Protein AF-0000000072985524 (afdb_homodimer)

pLDDT: mean 82.15, std 23.17, range [17.22, 98.69]

Radius of gyration: 26.71 Å; Cα contacts (8 Å, |Δi|>4): 717; chains: 2; bounding box: 46×74×70 Å

Nearest PDB structures (foldseek):
  3udc-assembly1_G  TM=2.024E-01  e=2.345E+00  Caldanaerobacter subterraneus subsp. tengcongensis MB4
  3udc-assembly1_G  TM=2.024E-01  e=2.466E+00  Caldanaerobacter subterraneus subsp. tengcongensis MB4

Foldseek 3Di:
DPPCPDDPPPPPPPDPPVVVVVVVVVVVLVVLVVVVVVVLCVVDPADADEFADEPQEAEDDAPHWYWAQWQPAGTFIWHHHPLAIDGSVCVVCVPDDCCVSDDPVVVVRNVLLRQLSSLLSNPDDPVVSLVSCCVVPVQLQNQQSRNVSRPHDAPDWHYYPPDDFIWHQHPSNRIHGPVRQVVLVVVQQPDQCVVVVDDQPKWKFFQNDTFGADPRRGGCDDPPTGRDPVGIDMDD/DPPCPDPPPPPPPPDPPPVVVVVVVVVVLVVLVVVVVVVLCVVDPADADEFADEPQEAEDDAPHWYWAQWQPAGTFIWHHHPLAIDGSVCVVCVPDDCCVSDDPVVVVRNVLLRQLVSLLSNPDDPVVSLVSCCVVPVQLQNQQSRNVSRPHDAPDWHYYPPDDFIWHQHPSNRIHGPVRQVVLVVVQQPDQCVVVVDDQPKWKFFQNDTFGADPRRGGCDDPPTGRDPVGIDMDD

Solvent-accessible surface area (backbone atoms only — not comparable to full-atom values): 26524 Å² total; per-residue (Å²): 136,85,80,79,78,79,75,83,71,77,80,76,78,78,70,80,74,65,62,62,62,51,55,53,50,46,54,51,42,50,49,47,49,50,48,45,51,52,49,48,54,70,66,40,90,61,76,69,40,74,57,67,31,59,91,28,33,42,77,75,60,74,74,38,40,28,34,32,70,40,86,86,69,56,64,34,51,34,34,27,45,92,42,36,48,40,54,43,63,52,73,75,37,72,89,51,74,65,66,76,78,38,57,71,68,53,43,49,44,42,49,50,49,39,49,53,52,19,46,75,41,37,78,60,56,69,70,54,33,52,47,48,45,48,67,76,44,58,55,29,52,60,50,32,50,45,41,40,75,30,40,36,58,62,73,33,65,31,34,47,71,92,54,90,65,53,34,35,32,37,79,64,21,47,72,38,48,54,68,53,46,50,49,37,37,48,48,56,40,67,40,51,39,46,84,70,74,42,50,67,79,20,39,35,35,40,59,88,35,79,40,44,39,47,99,79,22,28,49,72,71,62,87,89,53,54,51,50,68,94,40,50,47,76,45,113,134,84,77,78,77,77,76,81,70,77,80,78,79,76,72,80,72,67,63,61,61,53,58,52,51,48,52,50,42,50,49,46,49,49,50,47,51,51,49,47,55,69,67,38,90,60,75,69,39,74,57,68,31,60,91,27,33,44,77,76,61,73,75,38,39,29,34,33,71,40,85,83,68,56,64,33,51,33,33,28,45,91,42,37,48,39,53,41,63,51,72,74,35,73,89,51,75,64,65,76,80,36,56,73,68,53,41,49,43,42,49,50,49,39,49,51,52,21,46,75,40,38,79,60,55,69,69,56,33,52,49,50,44,48,67,74,43,58,56,30,54,59,50,32,50,46,43,38,74,30,40,35,57,62,71,32,67,32,35,45,72,93,51,91,65,53,34,33,33,37,81,63,21,46,73,36,48,55,67,54,46,51,49,40,37,48,49,56,38,68,40,50,40,46,84,71,72,43,50,68,79,20,40,35,34,40,59,88,36,81,40,47,38,46,98,78,23,27,49,72,72,63,89,89,53,54,51,50,66,92,41,50,46,77,42,112

Secondary structure (DSSP, 8-state):
---------------GGGTHHHHHHHHHHHHHHHHHHHHHHHH-SSPPEEP--BTTEE---TTEEEEEE-SSSSEEEEEEETTEEEEHHHHH-TTS-GGGGS-HHHHHHHHHHHHHHHHHTS---HHHHHHHHHHH---HHHHHHHHHHTTPPTTEEEEETT-SS-EEE-TTS-EEEHHHHHHHHHHHHHS-GGGGT--TT-EEEETTEEE---TTS---PPTT----GGGEEEE-/---------------GGGTHHHHHHHHHHHHHHHHHHHHHHHH-SSPPEEP--BTTEE---TTEEEEEE-SSSSEEEEEEETTEEEEHHHHH-TTS-GGGGS-HHHHHHHHHHHHHHHHHTS---HHHHHHHHHHH---HHHHHHHHHHTTPPTTEEEEETT-SS-EEE-TTS-EEEHHHHHHHHHHHHHS-GGGGT--TT-EEEETTEEE---TTS---PPTT----GGGEEEE-

Structure (mmCIF, N/CA/C/O backbone):
data_AF-0000000072985524-model_v1
#
loop_
_entity.id
_entity.type
_entity.pdbx_description
1 polymer 'Conserved protein'
#
loop_
_atom_site.group_PDB
_atom_site.id
_atom_site.type_symbol
_atom_site.label_atom_id
_atom_site.label_alt_id
_atom_site.label_comp_id
_atom_site.label_asym_id
_atom_site.label_entity_id
_atom_site.label_seq_id
_atom_site.pdbx_PDB_ins_code
_atom_site.Cartn_x
_atom_site.Cartn_y
_atom_site.Cartn_z
_atom_site.occupancy
_atom_site.B_iso_or_equiv
_atom_site.auth_seq_id
_atom_site.auth_comp_id
_atom_site.auth_asym_id
_atom_site.auth_atom_id
_atom_site.pdbx_PDB_model_num
ATOM 1 N N . MET A 1 1 ? -7.949 7.035 46.844 1 20.17 1 MET A N 1
ATOM 2 C CA . MET A 1 1 ? -9.008 6.094 46.5 1 20.17 1 MET A CA 1
ATOM 3 C C . MET A 1 1 ? -8.461 4.953 45.656 1 20.17 1 MET A C 1
ATOM 5 O O . MET A 1 1 ? -7.684 5.188 44.719 1 20.17 1 MET A O 1
ATOM 9 N N . ASN A 1 2 ? -8.438 3.609 46.062 1 17.22 2 ASN A N 1
ATOM 10 C CA . ASN A 1 2 ? -7.777 2.312 45.969 1 17.22 2 ASN A CA 1
ATOM 11 C C . ASN A 1 2 ? -8.203 1.558 44.719 1 17.22 2 ASN A C 1
ATOM 13 O O . ASN A 1 2 ? -9.352 1.114 44.625 1 17.22 2 ASN A O 1
ATOM 17 N N . TRP A 1 3 ? -8.07 2.111 43.594 1 20.62 3 TRP A N 1
ATOM 18 C CA . TRP A 1 3 ? -8.852 1.774 42.406 1 20.62 3 TRP A CA 1
ATOM 19 C C . TRP A 1 3 ? -8.531 0.365 41.938 1 20.62 3 TRP A C 1
ATOM 21 O O . TRP A 1 3 ? -7.367 0.041 41.656 1 20.62 3 TRP A O 1
ATOM 31 N N . GLY A 1 4 ? -9.141 -0.717 42.406 1 17.53 4 GLY A N 1
ATOM 32 C CA . GLY A 1 4 ? -9.055 -2.168 42.438 1 17.53 4 GLY A CA 1
ATOM 33 C C . GLY A 1 4 ? -9.133 -2.809 41.062 1 17.53 4 GLY A C 1
ATOM 34 O O . GLY A 1 4 ? -10.164 -2.729 40.406 1 17.53 4 GLY A O 1
ATOM 35 N N . ILE A 1 5 ? -8.148 -2.816 40.25 1 19.3 5 ILE A N 1
ATOM 36 C CA . ILE A 1 5 ? -7.871 -3.219 38.875 1 19.3 5 ILE A CA 1
ATOM 37 C C . ILE A 1 5 ? -7.969 -4.738 38.75 1 19.3 5 ILE A C 1
ATOM 39 O O . ILE A 1 5 ? -7.066 -5.461 39.188 1 19.3 5 ILE A O 1
ATOM 43 N N . GLY A 1 6 ? -9.055 -5.363 39.125 1 18.33 6 GLY A N 1
ATOM 44 C CA . GLY A 1 6 ? -9.141 -6.805 39.312 1 18.33 6 GLY A CA 1
ATOM 45 C C . GLY A 1 6 ? -8.898 -7.57 38.031 1 18.33 6 GLY A C 1
ATOM 46 O O . GLY A 1 6 ? -9.273 -7.117 36.938 1 18.33 6 GLY A O 1
ATOM 47 N N . SER A 1 7 ? -7.824 -8.484 37.938 1 18.28 7 SER A N 1
ATOM 48 C CA . SER A 1 7 ? -7.082 -9.492 37.188 1 18.28 7 SER A CA 1
ATOM 49 C C . SER A 1 7 ? -8.008 -10.594 36.688 1 18.28 7 SER A C 1
ATOM 51 O O . SER A 1 7 ? -8.539 -11.375 37.469 1 18.28 7 SER A O 1
ATOM 53 N N . TYR A 1 8 ? -9.016 -10.297 36 1 18.19 8 TYR A N 1
ATOM 54 C CA . TYR A 1 8 ? -9.828 -11.484 35.781 1 18.19 8 TYR A CA 1
ATOM 55 C C . TYR A 1 8 ? -9.055 -12.539 35 1 18.19 8 TYR A C 1
ATOM 57 O O . TYR A 1 8 ? -8.703 -12.328 33.844 1 18.19 8 TYR A O 1
ATOM 65 N N . TYR A 1 9 ? -8.016 -13.266 35.656 1 17.77 9 TYR A N 1
ATOM 66 C CA . TYR A 1 9 ? -7.188 -14.414 35.281 1 17.77 9 TYR A CA 1
ATOM 67 C C . TYR A 1 9 ? -8.047 -15.602 34.875 1 17.77 9 TYR A C 1
ATOM 69 O O . TYR A 1 9 ? -8.742 -16.188 35.719 1 17.77 9 TYR A O 1
ATOM 77 N N . LYS A 1 10 ? -8.844 -15.539 33.906 1 20.08 10 LYS A N 1
ATOM 78 C CA . LYS A 1 10 ? -9.477 -16.844 33.688 1 20.08 10 LYS A CA 1
ATOM 79 C C . LYS A 1 10 ? -8.43 -17.938 33.562 1 20.08 10 LYS A C 1
ATOM 81 O O . LYS A 1 10 ? -7.371 -17.734 32.969 1 20.08 10 LYS A O 1
ATOM 86 N N . ASN A 1 11 ? -8.297 -18.938 34.438 1 20.02 11 ASN A N 1
ATOM 87 C CA . ASN A 1 11 ? -7.582 -20.188 34.656 1 20.02 11 ASN A CA 1
ATOM 88 C C . ASN A 1 11 ? -7.652 -21.109 33.438 1 20.02 11 ASN A C 1
ATOM 90 O O . ASN A 1 11 ? -8.719 -21.625 33.094 1 20.02 11 ASN A O 1
ATOM 94 N N . PHE A 1 12 ? -7.098 -20.828 32.375 1 19.67 12 PHE A N 1
ATOM 95 C CA . PHE A 1 12 ? -7.008 -21.812 31.312 1 19.67 12 PHE A CA 1
ATOM 96 C C . PHE A 1 12 ? -6.27 -23.062 31.781 1 19.67 12 PHE A C 1
ATOM 98 O O . PHE A 1 12 ? -5.078 -23 32.094 1 19.67 12 PHE A O 1
ATOM 105 N N . ASN A 1 13 ? -6.922 -23.969 32.438 1 21.67 13 ASN A N 1
ATOM 106 C CA . ASN A 1 13 ? -6.457 -25.312 32.719 1 21.67 13 ASN A CA 1
ATOM 107 C C . ASN A 1 13 ? -6.094 -26.047 31.438 1 21.67 13 ASN A C 1
ATOM 109 O O . ASN A 1 13 ? -6.965 -26.359 30.625 1 21.67 13 ASN A O 1
ATOM 113 N N . LEU A 1 14 ? -4.996 -25.828 30.812 1 23.34 14 LEU A N 1
ATOM 114 C CA . LEU A 1 14 ? -4.27 -26.594 29.797 1 23.34 14 LEU A CA 1
ATOM 115 C C . LEU A 1 14 ? -4.039 -28.031 30.281 1 23.34 14 LEU A C 1
ATOM 117 O O . LEU A 1 14 ? -3.199 -28.266 31.156 1 23.34 14 LEU A O 1
ATOM 121 N N . SER A 1 15 ? -5.062 -28.844 30.234 1 25.14 15 SER A N 1
ATOM 122 C CA . SER A 1 15 ? -4.801 -30.25 30.516 1 25.14 15 SER A CA 1
ATOM 123 C C . SER A 1 15 ? -3.799 -30.844 29.531 1 25.14 15 SER A C 1
ATOM 125 O O . SER A 1 15 ? -3.676 -30.359 28.406 1 25.14 15 SER A O 1
ATOM 127 N N . ASN A 1 16 ? -2.688 -31.781 29.859 1 26.86 16 ASN A N 1
ATOM 128 C CA . ASN A 1 16 ? -1.521 -32.531 29.422 1 26.86 16 ASN A CA 1
ATOM 129 C C . ASN A 1 16 ? -1.803 -33.281 28.125 1 26.86 16 ASN A C 1
ATOM 131 O O . ASN A 1 16 ? -0.875 -33.688 27.406 1 26.86 16 ASN A O 1
ATOM 135 N N . SER A 1 17 ? -3.02 -33.781 27.875 1 29.64 17 SER A N 1
ATOM 136 C CA . SER A 1 17 ? -3.262 -34.844 26.875 1 29.64 17 SER A CA 1
ATOM 137 C C . SER A 1 17 ? -3.139 -34.281 25.469 1 29.64 17 SER A C 1
ATOM 139 O O . SER A 1 17 ? -2.828 -35.031 24.531 1 29.64 17 SER A O 1
ATOM 141 N N . ASN A 1 18 ? -3.459 -33 25.234 1 29.48 18 ASN A N 1
ATOM 142 C CA . ASN A 1 18 ? -3.645 -32.562 23.859 1 29.48 18 ASN A CA 1
ATOM 143 C C . ASN A 1 18 ? -2.332 -32.094 23.234 1 29.48 18 ASN A C 1
ATOM 145 O O . ASN A 1 18 ? -2.311 -31.641 22.094 1 29.48 18 ASN A O 1
ATOM 149 N N . ILE A 1 19 ? -1.204 -31.875 23.859 1 32.53 19 ILE A N 1
ATOM 150 C CA . ILE A 1 19 ? 0.123 -31.531 23.359 1 32.53 19 ILE A CA 1
ATOM 151 C C . ILE A 1 19 ? 0.683 -32.688 22.547 1 32.53 19 ILE A C 1
ATOM 153 O O . ILE A 1 19 ? 1.388 -32.5 21.547 1 32.53 19 ILE A O 1
ATOM 157 N N . ILE A 1 20 ? 0.465 -33.938 22.922 1 31.8 20 ILE A N 1
ATOM 158 C CA . ILE A 1 20 ? 0.999 -35.125 22.234 1 31.8 20 ILE A CA 1
ATOM 159 C C . ILE A 1 20 ? 0.459 -35.188 20.812 1 31.8 20 ILE A C 1
ATOM 161 O O . ILE A 1 20 ? 1.199 -35.469 19.875 1 31.8 20 ILE A O 1
ATOM 165 N N . ASN A 1 21 ? -0.789 -34.844 20.578 1 32.25 21 ASN A N 1
ATOM 166 C CA . ASN A 1 21 ? -1.373 -35 19.25 1 32.25 21 ASN A CA 1
ATOM 167 C C . ASN A 1 21 ? -0.904 -33.906 18.312 1 32.25 21 ASN A C 1
ATOM 169 O O . ASN A 1 21 ? -0.981 -34.031 17.094 1 32.25 21 ASN A O 1
ATOM 173 N N . LYS A 1 22 ? -0.403 -32.812 18.75 1 38.03 22 LYS A N 1
ATOM 174 C CA . LYS A 1 22 ? 0.057 -31.75 17.875 1 38.03 22 LYS A CA 1
ATOM 175 C C . LYS A 1 22 ? 1.458 -32.031 17.344 1 38.03 22 LYS A C 1
ATOM 177 O O . LYS A 1 22 ? 1.767 -31.719 16.188 1 38.03 22 LYS A O 1
ATOM 182 N N . HIS A 1 23 ? 2.365 -32.5 18.062 1 37.12 23 HIS A N 1
ATOM 183 C CA . HIS A 1 23 ? 3.691 -32.906 17.609 1 37.12 23 HIS A CA 1
ATOM 184 C C . HIS A 1 23 ? 3.604 -34.031 16.578 1 37.12 23 HIS A C 1
ATOM 186 O O . HIS A 1 23 ? 4.426 -34.094 15.656 1 37.12 23 HIS A O 1
ATOM 192 N N . THR A 1 24 ? 2.77 -34.969 16.797 1 39.69 24 THR A N 1
ATOM 193 C CA . THR A 1 24 ? 2.596 -36.031 15.828 1 39.69 24 THR A CA 1
ATOM 194 C C . THR A 1 24 ? 2.041 -35.5 14.516 1 39.69 24 THR A C 1
ATOM 196 O O . THR A 1 24 ? 2.406 -35.969 13.438 1 39.69 24 THR A O 1
ATOM 199 N N . SER A 1 25 ? 1.232 -34.5 14.609 1 44.91 25 SER A N 1
ATOM 200 C CA . SER A 1 25 ? 0.653 -33.906 13.406 1 44.91 25 SER A CA 1
ATOM 201 C C . SER A 1 25 ? 1.682 -33.094 12.641 1 44.91 25 SER A C 1
ATOM 203 O O . SER A 1 25 ? 1.721 -33.125 11.406 1 44.91 25 SER A O 1
ATOM 205 N N . LYS A 1 26 ? 2.576 -32.625 13.344 1 47.25 26 LYS A N 1
ATOM 206 C CA . LYS A 1 26 ? 3.658 -31.891 12.703 1 47.25 26 LYS A CA 1
ATOM 207 C C . LYS A 1 26 ? 4.648 -32.844 12.039 1 47.25 26 LYS A C 1
ATOM 209 O O . LYS A 1 26 ? 5.121 -32.594 10.922 1 47.25 26 LYS A O 1
ATOM 214 N N . THR A 1 27 ? 5.086 -33.75 12.766 1 45.75 27 THR A N 1
ATOM 215 C CA . THR A 1 27 ? 5.969 -34.781 12.18 1 45.75 27 THR A CA 1
ATOM 216 C C . THR A 1 27 ? 5.316 -35.406 10.961 1 45.75 27 THR A C 1
ATOM 218 O O . THR A 1 27 ? 5.984 -35.688 9.961 1 45.75 27 THR A O 1
ATOM 221 N N . ASN A 1 28 ? 4.098 -35.719 11.141 1 45.22 28 ASN A N 1
ATOM 222 C CA . ASN A 1 28 ? 3.41 -36.344 10 1 45.22 28 ASN A CA 1
ATOM 223 C C . ASN A 1 28 ? 3.27 -35.344 8.852 1 45.22 28 ASN A C 1
ATOM 225 O O . ASN A 1 28 ? 3.361 -35.719 7.684 1 45.22 28 ASN A O 1
ATOM 229 N N . ARG A 1 29 ? 3.199 -34.219 9.203 1 49.5 29 ARG A N 1
ATOM 230 C CA . ARG A 1 29 ? 3.084 -33.188 8.164 1 49.5 29 ARG A CA 1
ATOM 231 C C . ARG A 1 29 ? 4.43 -32.938 7.48 1 49.5 29 ARG A C 1
ATOM 233 O O . ARG A 1 29 ? 4.492 -32.812 6.262 1 49.5 29 ARG A O 1
ATOM 240 N N . LYS A 1 30 ? 5.523 -33 8.242 1 49.91 30 LYS A N 1
ATOM 241 C CA . LYS A 1 30 ? 6.852 -32.906 7.641 1 49.91 30 LYS A CA 1
ATOM 242 C C . LYS A 1 30 ? 7.102 -34.094 6.707 1 49.91 30 LYS A C 1
ATOM 244 O O . LYS A 1 30 ? 7.664 -33.906 5.621 1 49.91 30 LYS A O 1
ATOM 249 N N . LEU A 1 31 ? 6.711 -35.062 7.168 1 45.97 31 LEU A N 1
ATOM 250 C CA . LEU A 1 31 ? 6.816 -36.25 6.328 1 45.97 31 LEU A CA 1
ATOM 251 C C . LEU A 1 31 ? 5.922 -36.125 5.102 1 45.97 31 LEU A C 1
ATOM 253 O O . LEU A 1 31 ? 6.312 -36.531 4 1 45.97 31 LEU A O 1
ATOM 257 N N . LEU A 1 32 ? 4.832 -35.594 5.305 1 48.22 32 LEU A N 1
ATOM 258 C CA . LEU A 1 32 ? 3.932 -35.375 4.176 1 48.22 32 LEU A CA 1
ATOM 259 C C . LEU A 1 32 ? 4.516 -34.344 3.203 1 48.22 32 LEU A C 1
ATOM 261 O O . LEU A 1 32 ? 4.449 -34.562 1.986 1 48.22 32 LEU A O 1
ATOM 265 N N . ASN A 1 33 ? 5.148 -33.438 3.816 1 54.78 33 ASN A N 1
ATOM 266 C CA . ASN A 1 33 ? 5.746 -32.406 2.959 1 54.78 33 ASN A CA 1
ATOM 267 C C . ASN A 1 33 ? 6.934 -32.969 2.176 1 54.78 33 ASN A C 1
ATOM 269 O O . ASN A 1 33 ? 7.098 -32.656 0.993 1 54.78 33 ASN A O 1
ATOM 273 N N . LEU A 1 34 ? 7.719 -33.75 2.93 1 51.94 34 LEU A N 1
ATOM 274 C CA . LEU A 1 34 ? 8.812 -34.406 2.252 1 51.94 34 LEU A CA 1
ATOM 275 C C . LEU A 1 34 ? 8.281 -35.375 1.189 1 51.94 34 LEU A C 1
ATOM 277 O O . LEU A 1 34 ? 8.844 -35.469 0.096 1 51.94 34 LEU A O 1
ATOM 281 N N . ASN A 1 35 ? 7.297 -36 1.592 1 53.5 35 ASN A N 1
ATOM 282 C CA . ASN A 1 35 ? 6.719 -36.938 0.639 1 53.5 35 ASN A CA 1
ATOM 283 C C . ASN A 1 35 ? 6.109 -36.219 -0.562 1 53.5 35 ASN A C 1
ATOM 285 O O . ASN A 1 35 ? 6.219 -36.688 -1.694 1 53.5 35 ASN A O 1
ATOM 289 N N . ILE A 1 36 ? 5.66 -35.094 -0.303 1 58.5 36 ILE A N 1
ATOM 290 C CA . ILE A 1 36 ? 5.086 -34.312 -1.393 1 58.5 36 ILE A CA 1
ATOM 291 C C . ILE A 1 36 ? 6.199 -33.781 -2.307 1 58.5 36 ILE A C 1
ATOM 293 O O . ILE A 1 36 ? 6.086 -33.875 -3.533 1 58.5 36 ILE A O 1
ATOM 297 N N . SER A 1 37 ? 7.25 -33.375 -1.642 1 59.59 37 SER A N 1
ATOM 298 C CA . SER A 1 37 ? 8.359 -32.875 -2.449 1 59.59 37 SER A CA 1
ATOM 299 C C . SER A 1 37 ? 8.953 -34 -3.312 1 59.59 37 SER A C 1
ATOM 301 O O . SER A 1 37 ? 9.25 -33.781 -4.488 1 59.59 37 SER A O 1
ATOM 303 N N . LYS A 1 38 ? 9.047 -35.094 -2.643 1 59.25 38 LYS A N 1
ATOM 304 C CA . LYS A 1 38 ? 9.555 -36.25 -3.389 1 59.25 38 LYS A CA 1
ATOM 305 C C . LYS A 1 38 ? 8.602 -36.656 -4.512 1 59.25 38 LYS A C 1
ATOM 307 O O . LYS A 1 38 ? 9.039 -36.969 -5.613 1 59.25 38 LYS A O 1
ATOM 312 N N . SER A 1 39 ? 7.426 -36.531 -4.223 1 59.16 39 SER A N 1
ATOM 313 C CA . SER A 1 39 ? 6.426 -36.875 -5.227 1 59.16 39 SER A CA 1
ATOM 314 C C . SER A 1 39 ? 6.434 -35.875 -6.383 1 59.16 39 SER A C 1
ATOM 316 O O . SER A 1 39 ? 6.301 -36.281 -7.543 1 59.16 39 SER A O 1
ATOM 318 N N . VAL A 1 40 ? 6.676 -34.688 -6.008 1 63.53 40 VAL A N 1
ATOM 319 C CA . VAL A 1 40 ? 6.734 -33.656 -7.047 1 63.53 40 VAL A CA 1
ATOM 320 C C . VAL A 1 40 ? 7.934 -33.906 -7.957 1 63.53 40 VAL A C 1
ATOM 322 O O . VAL A 1 40 ? 7.824 -33.844 -9.18 1 63.53 40 VAL A O 1
ATOM 325 N N . GLN A 1 41 ? 8.992 -34.281 -7.297 1 61.97 41 GLN A N 1
ATOM 326 C CA . GLN A 1 41 ? 10.203 -34.5 -8.078 1 61.97 41 GLN A CA 1
ATOM 327 C C . GLN A 1 41 ? 10.023 -35.656 -9.047 1 61.97 41 GLN A C 1
ATOM 329 O O . GLN A 1 41 ? 10.5 -35.594 -10.188 1 61.97 41 GLN A O 1
ATOM 334 N N . LYS A 1 42 ? 9.328 -36.531 -8.602 1 59.81 42 LYS A N 1
ATOM 335 C CA . LYS A 1 42 ? 9.109 -37.719 -9.438 1 59.81 42 LYS A CA 1
ATOM 336 C C . LYS A 1 42 ? 8.188 -37.406 -10.609 1 59.81 42 LYS A C 1
ATOM 338 O O . LYS A 1 42 ? 8.312 -38 -11.68 1 59.81 42 LYS A O 1
ATOM 343 N N . PHE A 1 43 ? 7.445 -36.438 -10.312 1 62.22 43 PHE A N 1
ATOM 344 C CA . PHE A 1 43 ? 6.43 -36.094 -11.297 1 62.22 43 PHE A CA 1
ATOM 345 C C . PHE A 1 43 ? 7.004 -35.188 -12.383 1 62.22 43 PHE A C 1
ATOM 347 O O . PHE A 1 43 ? 6.504 -35.156 -13.508 1 62.22 43 PHE A O 1
ATOM 354 N N . LEU A 1 44 ? 8.094 -34.625 -11.977 1 65.25 44 LEU A N 1
ATOM 355 C CA . LEU A 1 44 ? 8.578 -33.594 -12.898 1 65.25 44 LEU A CA 1
ATOM 356 C C . LEU A 1 44 ? 9.68 -34.156 -13.797 1 65.25 44 LEU A C 1
ATOM 358 O O . LEU A 1 44 ? 10.562 -34.875 -13.328 1 65.25 44 LEU A O 1
ATOM 362 N N . SER A 1 45 ? 9.438 -33.969 -15.016 1 62.81 45 SER A N 1
ATOM 363 C CA . SER A 1 45 ? 10.477 -34.312 -15.992 1 62.81 45 SER A CA 1
ATOM 364 C C . SER A 1 45 ? 11.641 -33.312 -15.906 1 62.81 45 SER A C 1
ATOM 366 O O . SER A 1 45 ? 12.766 -33.656 -16.266 1 62.81 45 SER A O 1
ATOM 368 N N . THR A 1 46 ? 11.367 -32.156 -15.438 1 68.38 46 THR A N 1
ATOM 369 C CA . THR A 1 46 ? 12.391 -31.125 -15.344 1 68.38 46 THR A CA 1
ATOM 370 C C . THR A 1 46 ? 12.781 -30.891 -13.891 1 68.38 46 THR A C 1
ATOM 372 O O . THR A 1 46 ? 11.914 -30.781 -13.023 1 68.38 46 THR A O 1
ATOM 375 N N . PRO A 1 47 ? 14.102 -30.922 -13.742 1 78.81 47 PRO A N 1
ATOM 376 C CA . PRO A 1 47 ? 14.578 -30.703 -12.375 1 78.81 47 PRO A CA 1
ATOM 377 C C . PRO A 1 47 ? 14.172 -29.328 -11.82 1 78.81 47 PRO A C 1
ATOM 379 O O . PRO A 1 47 ? 14.062 -28.359 -12.57 1 78.81 47 PRO A O 1
ATOM 382 N N . LEU A 1 48 ? 13.867 -29.312 -10.57 1 88.94 48 LEU A N 1
ATOM 383 C CA . LEU A 1 48 ? 13.57 -28.062 -9.859 1 88.94 48 LEU A CA 1
ATOM 384 C C . LEU A 1 48 ? 14.836 -27.234 -9.656 1 88.94 48 LEU A C 1
ATOM 386 O O . LEU A 1 48 ? 15.875 -27.781 -9.273 1 88.94 48 LEU A O 1
ATOM 390 N N . GLN A 1 49 ? 14.773 -26.016 -10.109 1 91.88 49 GLN A N 1
ATOM 391 C CA . GLN A 1 49 ? 15.844 -25.062 -9.812 1 91.88 49 GLN A CA 1
ATOM 392 C C . GLN A 1 49 ? 15.492 -24.203 -8.602 1 91.88 49 GLN A C 1
ATOM 394 O O . GLN A 1 49 ? 14.383 -23.688 -8.508 1 91.88 49 GLN A O 1
ATOM 399 N N . GLU A 1 50 ? 16.422 -24.125 -7.684 1 94.75 50 GLU A N 1
ATOM 400 C CA . GLU A 1 50 ? 16.156 -23.203 -6.578 1 94.75 50 GLU A CA 1
ATOM 401 C C . GLU A 1 50 ? 16.25 -21.75 -7.035 1 94.75 50 GLU A C 1
ATOM 403 O O . GLU A 1 50 ? 17.219 -21.359 -7.672 1 94.75 50 GLU A O 1
ATOM 408 N N . LEU A 1 51 ? 15.25 -21.047 -6.758 1 97.38 51 LEU A N 1
ATOM 409 C CA . LEU A 1 51 ? 15.195 -19.656 -7.18 1 97.38 51 LEU A CA 1
ATOM 410 C C . LEU A 1 51 ? 15.945 -18.766 -6.191 1 97.38 51 LEU A C 1
ATOM 412 O O . LEU A 1 51 ? 15.664 -18.797 -4.988 1 97.38 51 LEU A O 1
ATOM 416 N N . SER A 1 52 ? 16.859 -18.078 -6.656 1 97.25 52 SER A N 1
ATOM 417 C CA . SER A 1 52 ? 17.609 -17.078 -5.898 1 97.25 52 SER A CA 1
ATOM 418 C C . SER A 1 52 ? 18.078 -15.938 -6.797 1 97.25 52 SER A C 1
ATOM 420 O O . SER A 1 52 ? 18.375 -16.141 -7.973 1 97.25 52 SER A O 1
ATOM 422 N N . PHE A 1 53 ? 18.062 -14.805 -6.195 1 97.94 53 PHE A N 1
ATOM 423 C CA . PHE A 1 53 ? 18.453 -13.633 -6.965 1 97.94 53 PHE A CA 1
ATOM 424 C C . PHE A 1 53 ? 19.812 -13.109 -6.508 1 97.94 53 PHE A C 1
ATOM 426 O O . PHE A 1 53 ? 20.141 -13.18 -5.32 1 97.94 53 PHE A O 1
ATOM 433 N N . LYS A 1 54 ? 20.578 -12.664 -7.465 1 97.19 54 LYS A N 1
ATOM 434 C CA . LYS A 1 54 ? 21.891 -12.07 -7.195 1 97.19 54 LYS A CA 1
ATOM 435 C C . LYS A 1 54 ? 21.984 -10.664 -7.777 1 97.19 54 LYS A C 1
ATOM 437 O O . LYS A 1 54 ? 21.422 -10.383 -8.844 1 97.19 54 LYS A O 1
ATOM 442 N N . GLY A 1 55 ? 22.734 -9.805 -7.07 1 97.38 55 GLY A N 1
ATOM 443 C CA . GLY A 1 55 ? 22.984 -8.461 -7.551 1 97.38 55 GLY A CA 1
ATOM 444 C C . GLY A 1 55 ? 21.719 -7.625 -7.664 1 97.38 55 GLY A C 1
ATOM 445 O O . GLY A 1 55 ? 21.625 -6.746 -8.523 1 97.38 55 GLY A O 1
ATOM 446 N N . ASN A 1 56 ? 20.719 -7.938 -6.906 1 98.5 56 ASN A N 1
ATOM 447 C CA . ASN A 1 56 ? 19.438 -7.242 -6.914 1 98.5 56 ASN A CA 1
ATOM 448 C C . ASN A 1 56 ? 18.797 -7.281 -8.289 1 98.5 56 ASN A C 1
ATOM 450 O O . ASN A 1 56 ? 18.266 -6.27 -8.766 1 98.5 56 ASN A O 1
ATOM 454 N N . ILE A 1 57 ? 18.938 -8.438 -8.867 1 98.62 57 ILE A N 1
ATOM 455 C CA . ILE A 1 57 ? 18.312 -8.664 -10.156 1 98.62 57 ILE A CA 1
ATOM 456 C C . ILE A 1 57 ? 17.344 -9.852 -10.062 1 98.62 57 ILE A C 1
ATOM 458 O O . ILE A 1 57 ? 17.766 -10.961 -9.703 1 98.62 57 ILE A O 1
ATOM 462 N N . ILE A 1 58 ? 16.156 -9.617 -10.328 1 98.69 58 ILE A N 1
ATOM 463 C CA . ILE A 1 58 ? 15.148 -10.672 -10.398 1 98.69 58 ILE A CA 1
ATOM 464 C C . ILE A 1 58 ? 15.133 -11.273 -11.805 1 98.69 58 ILE A C 1
ATOM 466 O O . ILE A 1 58 ? 14.844 -10.578 -12.773 1 98.69 58 ILE A O 1
ATOM 470 N N . ASP A 1 59 ? 15.461 -12.492 -11.812 1 98 59 ASP A N 1
ATOM 471 C CA . ASP A 1 59 ? 15.469 -13.242 -13.062 1 98 59 ASP A CA 1
ATOM 472 C C . ASP A 1 59 ? 14.633 -14.516 -12.945 1 98 59 ASP A C 1
ATOM 474 O O . ASP A 1 59 ? 15.109 -15.531 -12.445 1 98 59 ASP A O 1
ATOM 478 N N . ILE A 1 60 ? 13.43 -14.438 -13.336 1 97.69 60 ILE A N 1
ATOM 479 C CA . ILE A 1 60 ? 12.516 -15.578 -13.375 1 97.69 60 ILE A CA 1
ATOM 480 C C . ILE A 1 60 ? 12.211 -15.945 -14.82 1 97.69 60 ILE A C 1
ATOM 482 O O . ILE A 1 60 ? 11.672 -15.133 -15.578 1 97.69 60 ILE A O 1
ATOM 486 N N . LYS A 1 61 ? 12.461 -17.094 -15.141 1 94.5 61 LYS A N 1
ATOM 487 C CA . LYS A 1 61 ? 12.336 -17.5 -16.531 1 94.5 61 LYS A CA 1
ATOM 488 C C . LYS A 1 61 ? 11.031 -18.281 -16.766 1 94.5 61 LYS A C 1
ATOM 490 O O . LYS A 1 61 ? 10.625 -19.078 -15.922 1 94.5 61 LYS A O 1
ATOM 495 N N . ASN A 1 62 ? 10.477 -18 -17.906 1 92.12 62 ASN A N 1
ATOM 496 C CA . ASN A 1 62 ? 9.312 -18.766 -18.344 1 92.12 62 ASN A CA 1
ATOM 497 C 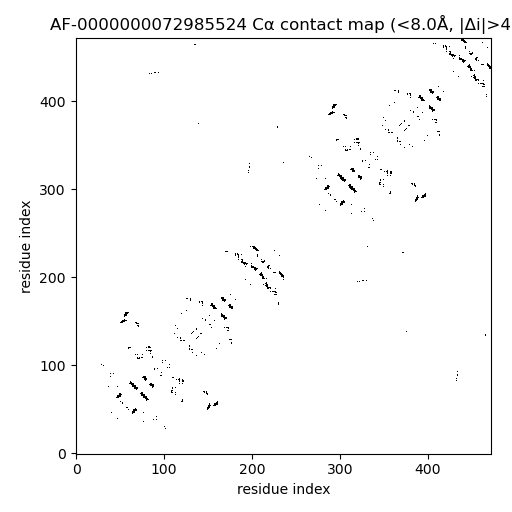C . ASN A 1 62 ? 9.703 -20.188 -18.734 1 92.12 62 ASN A C 1
ATOM 499 O O . ASN A 1 62 ? 10.734 -20.406 -19.359 1 92.12 62 ASN A O 1
ATOM 503 N N . GLY A 1 63 ? 8.844 -21.172 -18.359 1 90.12 63 GLY A N 1
ATOM 504 C CA . GLY A 1 63 ? 9.07 -22.547 -18.75 1 90.12 63 GLY A CA 1
ATOM 505 C C . GLY A 1 63 ? 9.875 -23.328 -17.719 1 90.12 63 GLY A C 1
ATOM 506 O O . GLY A 1 63 ? 10.336 -24.438 -18 1 90.12 63 GLY A O 1
ATOM 507 N N . TYR A 1 64 ? 10.086 -22.781 -16.625 1 92.5 64 TYR A N 1
ATOM 508 C CA . TYR A 1 64 ? 10.914 -23.422 -15.602 1 92.5 64 TYR A CA 1
ATOM 509 C C . TYR A 1 64 ? 10.086 -23.766 -14.367 1 92.5 64 TYR A C 1
ATOM 511 O O . TYR A 1 64 ? 9.062 -23.141 -14.102 1 92.5 64 TYR A O 1
ATOM 519 N N . ASN A 1 65 ? 10.523 -24.781 -13.719 1 92.62 65 ASN A N 1
ATOM 520 C CA . ASN A 1 65 ? 10.039 -25.156 -12.391 1 92.62 65 ASN A CA 1
ATOM 521 C C . ASN A 1 65 ? 11.039 -24.766 -11.305 1 92.62 65 ASN A C 1
ATOM 523 O O . ASN A 1 65 ? 12.234 -25.031 -11.43 1 92.62 65 ASN A O 1
ATOM 527 N N . TYR A 1 66 ? 10.477 -24.109 -10.336 1 94.81 66 TYR A N 1
ATOM 528 C CA . TYR A 1 66 ? 11.359 -23.578 -9.297 1 94.81 66 TYR A CA 1
ATOM 529 C C . TYR A 1 66 ? 10.992 -24.141 -7.934 1 94.81 66 TYR A C 1
ATOM 531 O O . TYR A 1 66 ? 9.82 -24.422 -7.656 1 94.81 66 TYR A O 1
ATOM 539 N N . LYS A 1 67 ? 12.031 -24.359 -7.184 1 94.62 67 LYS A N 1
ATOM 540 C CA . LYS A 1 67 ? 11.906 -24.422 -5.73 1 94.62 67 LYS A CA 1
ATOM 541 C C . LYS A 1 67 ? 12.148 -23.047 -5.105 1 94.62 67 LYS A C 1
ATOM 543 O O . LYS A 1 67 ? 13.242 -22.484 -5.223 1 94.62 67 LYS A O 1
ATOM 548 N N . VAL A 1 68 ? 11.141 -22.5 -4.418 1 96.5 68 VAL A N 1
ATOM 549 C CA . VAL A 1 68 ? 11.219 -21.141 -3.912 1 96.5 68 VAL A CA 1
ATOM 550 C C . VAL A 1 68 ? 11.117 -21.141 -2.389 1 96.5 68 VAL A C 1
ATOM 552 O O . VAL A 1 68 ? 10.172 -21.688 -1.821 1 96.5 68 VAL A O 1
ATOM 555 N N . LYS A 1 69 ? 12.094 -20.562 -1.827 1 95.44 69 LYS A N 1
ATOM 556 C CA . LYS A 1 69 ? 12.086 -20.5 -0.369 1 95.44 69 LYS A CA 1
ATOM 557 C C . LYS A 1 69 ? 10.906 -19.656 0.129 1 95.44 69 LYS A C 1
ATOM 559 O O . LYS A 1 69 ? 10.68 -18.547 -0.349 1 95.44 69 LYS A O 1
ATOM 564 N N . THR A 1 70 ? 10.117 -20.219 1.078 1 95.12 70 THR A N 1
ATOM 565 C CA . THR A 1 70 ? 9 -19.484 1.687 1 95.12 70 THR A CA 1
ATOM 566 C C . THR A 1 70 ? 9.461 -18.75 2.941 1 95.12 70 THR A C 1
ATOM 568 O O . THR A 1 70 ? 10.648 -18.734 3.258 1 95.12 70 THR A O 1
ATOM 571 N N . LEU A 1 71 ? 8.562 -18.047 3.57 1 92.75 71 LEU A N 1
ATOM 572 C CA . LEU A 1 71 ? 8.945 -17.297 4.758 1 92.75 71 LEU A CA 1
ATOM 573 C C . LEU A 1 71 ? 9.102 -18.219 5.965 1 92.75 71 LEU A C 1
ATOM 575 O O . LEU A 1 71 ? 10.039 -18.062 6.746 1 92.75 71 LEU A O 1
ATOM 579 N N . MET A 1 72 ? 8.211 -19.172 6.133 1 84.81 72 MET A N 1
ATOM 580 C CA . MET A 1 72 ? 8.156 -19.891 7.406 1 84.81 72 MET A CA 1
ATOM 581 C C . MET A 1 72 ? 8.219 -21.391 7.188 1 84.81 72 MET A C 1
ATOM 583 O O . MET A 1 72 ? 8.523 -22.141 8.117 1 84.81 72 MET A O 1
ATOM 587 N N . HIS A 1 73 ? 7.957 -21.875 5.957 1 81.56 73 HIS A N 1
ATOM 588 C CA . HIS A 1 73 ? 7.648 -23.297 5.852 1 81.56 73 HIS A CA 1
ATOM 589 C C . HIS A 1 73 ? 8.492 -23.953 4.77 1 81.56 73 HIS A C 1
ATOM 591 O O . HIS A 1 73 ? 8 -24.812 4.031 1 81.56 73 HIS A O 1
ATOM 597 N N . GLY A 1 74 ? 9.734 -23.5 4.699 1 88.06 74 GLY A N 1
ATOM 598 C CA . GLY A 1 74 ? 10.633 -24.188 3.775 1 88.06 74 GLY A CA 1
ATOM 599 C C . GLY A 1 74 ? 10.531 -23.672 2.354 1 88.06 74 GLY A C 1
ATOM 600 O O . GLY A 1 74 ? 10.773 -22.484 2.098 1 88.06 74 GLY A O 1
ATOM 601 N N . TYR A 1 75 ? 10.008 -24.688 1.475 1 92.06 75 TYR A N 1
ATOM 602 C CA . TYR A 1 75 ? 10.031 -24.312 0.065 1 92.06 75 TYR A CA 1
ATOM 603 C C . TYR A 1 75 ? 8.672 -24.531 -0.581 1 92.06 75 TYR A C 1
ATOM 605 O O . TYR A 1 75 ? 7.934 -25.438 -0.191 1 92.06 75 TYR A O 1
ATOM 613 N N . ALA A 1 76 ? 8.359 -23.703 -1.502 1 92.19 76 ALA A N 1
ATOM 614 C CA . ALA A 1 76 ? 7.254 -23.906 -2.434 1 92.19 76 ALA A CA 1
ATOM 615 C C . ALA A 1 76 ? 7.766 -24.359 -3.801 1 92.19 76 ALA A C 1
ATOM 617 O O . ALA A 1 76 ? 8.758 -23.828 -4.301 1 92.19 76 ALA A O 1
ATOM 618 N N . GLU A 1 77 ? 7.145 -25.344 -4.289 1 92.44 77 GLU A N 1
ATOM 619 C CA . GLU A 1 77 ? 7.445 -25.766 -5.656 1 92.44 77 GLU A CA 1
ATOM 620 C C . GLU A 1 77 ? 6.488 -25.125 -6.652 1 92.44 77 GLU A C 1
ATOM 622 O O . GLU A 1 77 ? 5.277 -25.359 -6.605 1 92.44 77 GLU A O 1
ATOM 627 N N . ILE A 1 78 ? 7.07 -24.359 -7.59 1 93.56 78 ILE A N 1
ATOM 628 C CA . ILE A 1 78 ? 6.273 -23.469 -8.422 1 93.56 78 ILE A CA 1
ATOM 629 C C . ILE A 1 78 ? 6.664 -23.656 -9.891 1 93.56 78 ILE A C 1
ATOM 631 O O . ILE A 1 78 ? 7.848 -23.75 -10.211 1 93.56 78 ILE A O 1
ATOM 635 N N . SER A 1 79 ? 5.68 -23.719 -10.68 1 92.12 79 SER A N 1
ATOM 636 C CA . SER A 1 79 ? 5.891 -23.703 -12.125 1 92.12 79 SER A CA 1
ATOM 637 C C . SER A 1 79 ? 5.59 -22.328 -12.711 1 92.12 79 SER A C 1
ATOM 639 O O . SER A 1 79 ? 4.578 -21.719 -12.375 1 92.12 79 SER A O 1
ATOM 641 N N . VAL A 1 80 ? 6.523 -21.828 -13.516 1 93.25 80 VAL A N 1
ATOM 642 C CA . VAL A 1 80 ? 6.293 -20.594 -14.234 1 93.25 80 VAL A CA 1
ATOM 643 C C . VAL A 1 80 ? 6.176 -20.859 -15.734 1 93.25 80 VAL A C 1
ATOM 645 O O . VAL A 1 80 ? 7.152 -21.266 -16.375 1 93.25 80 VAL A O 1
ATOM 648 N N . ASN A 1 81 ? 4.941 -20.688 -16.188 1 90.12 81 ASN A N 1
ATOM 649 C CA . ASN A 1 81 ? 4.664 -20.922 -17.594 1 90.12 81 ASN A CA 1
ATOM 650 C C . ASN A 1 81 ? 3.703 -19.891 -18.172 1 90.12 81 ASN A C 1
ATOM 652 O O . ASN A 1 81 ? 2.688 -19.578 -17.547 1 90.12 81 ASN A O 1
ATOM 656 N N . ASN A 1 82 ? 4.047 -19.359 -19.422 1 88.31 82 ASN A N 1
ATOM 657 C CA . ASN A 1 82 ? 3.195 -18.391 -20.094 1 88.31 82 ASN A CA 1
ATOM 658 C C . ASN A 1 82 ? 2.832 -17.219 -19.188 1 88.31 82 ASN A C 1
ATOM 660 O O . ASN A 1 82 ? 1.658 -16.859 -19.078 1 88.31 82 ASN A O 1
ATOM 664 N N . ASN A 1 83 ? 3.783 -16.781 -18.422 1 87.94 83 ASN A N 1
ATOM 665 C CA . ASN A 1 83 ? 3.67 -15.625 -17.547 1 87.94 83 ASN A CA 1
ATOM 666 C C . ASN A 1 83 ? 2.695 -15.867 -16.406 1 87.94 83 ASN A C 1
ATOM 668 O O . ASN A 1 83 ? 2.057 -14.938 -15.914 1 87.94 83 ASN A O 1
ATOM 672 N N . THR A 1 84 ? 2.52 -17.125 -16.109 1 89.31 84 THR A N 1
ATOM 673 C CA . THR A 1 84 ? 1.703 -17.516 -14.961 1 89.31 84 THR A CA 1
ATOM 674 C C . THR A 1 84 ? 2.488 -18.422 -14.016 1 89.31 84 THR A C 1
ATOM 676 O O . THR A 1 84 ? 3.295 -19.234 -14.461 1 89.31 84 THR A O 1
ATOM 679 N N . SER A 1 85 ? 2.232 -18.188 -12.805 1 93.06 85 SER A N 1
ATOM 680 C CA . SER A 1 85 ? 2.83 -19.031 -11.781 1 93.06 85 SER A CA 1
ATOM 681 C C . SER A 1 85 ? 1.781 -19.906 -11.109 1 93.06 85 SER A C 1
ATOM 683 O O . SER A 1 85 ? 0.653 -19.469 -10.875 1 93.06 85 SER A O 1
ATOM 685 N N . GLU A 1 86 ? 2.186 -21.141 -10.836 1 89.62 86 GLU A N 1
ATOM 686 C CA . GLU A 1 86 ? 1.282 -22.062 -10.164 1 89.62 86 GLU A CA 1
ATOM 687 C C . GLU A 1 86 ? 2.049 -23.031 -9.258 1 89.62 86 GLU A C 1
ATOM 689 O O . GLU A 1 86 ? 3.135 -23.484 -9.617 1 89.62 86 GLU A O 1
ATOM 694 N N . LEU A 1 87 ? 1.405 -23.312 -8.172 1 88.88 87 LEU A N 1
ATOM 695 C CA . LEU A 1 87 ? 1.961 -24.375 -7.352 1 88.88 87 LEU A CA 1
ATOM 696 C C . LEU A 1 87 ? 1.931 -25.703 -8.102 1 88.88 87 LEU A C 1
ATOM 698 O O . LEU A 1 87 ? 0.896 -26.094 -8.648 1 88.88 87 LEU A O 1
ATOM 702 N N . LEU A 1 88 ? 3 -26.359 -8.062 1 88.12 88 LEU A N 1
ATOM 703 C CA . LEU A 1 88 ? 3.115 -27.609 -8.812 1 88.12 88 LEU A CA 1
ATOM 704 C C . LEU A 1 88 ? 2.152 -28.656 -8.273 1 88.12 88 LEU A C 1
ATOM 706 O O . LEU A 1 88 ? 1.688 -29.531 -9.023 1 88.12 88 LEU A O 1
ATOM 710 N N . LEU A 1 89 ? 1.842 -28.562 -7.031 1 83.12 89 LEU A N 1
ATOM 711 C CA . LEU A 1 89 ? 0.915 -29.5 -6.418 1 83.12 89 LEU A CA 1
ATOM 712 C C . LEU A 1 89 ? -0.431 -29.484 -7.133 1 83.12 89 LEU A C 1
ATOM 714 O O . LEU A 1 89 ? -1.103 -30.516 -7.227 1 83.12 89 LEU A O 1
ATOM 718 N N . TYR A 1 90 ? -0.787 -28.375 -7.609 1 80.25 90 TYR A N 1
ATOM 719 C CA . TYR A 1 90 ? -2.053 -28.297 -8.328 1 80.25 90 TYR A CA 1
ATOM 720 C C . TYR A 1 90 ? -1.986 -29.062 -9.641 1 80.25 90 TYR A C 1
ATOM 722 O O . TYR A 1 90 ? -2.994 -29.609 -10.109 1 80.25 90 TYR A O 1
ATOM 730 N N . LYS A 1 91 ? -0.847 -29.094 -10.211 1 76.75 91 LYS A N 1
ATOM 731 C CA . LYS A 1 91 ? -0.656 -29.859 -11.445 1 76.75 91 LYS A CA 1
ATOM 732 C C . LYS A 1 91 ? -0.625 -31.359 -11.164 1 76.75 91 LYS A C 1
ATOM 734 O O . LYS A 1 91 ? -1.135 -32.156 -11.961 1 76.75 91 LYS A O 1
ATOM 739 N N . MET A 1 92 ? -0.166 -31.656 -10.102 1 77.06 92 MET A N 1
ATOM 740 C CA . MET A 1 92 ? -0.022 -33.062 -9.734 1 77.06 92 MET A CA 1
ATOM 741 C C . MET A 1 92 ? -1.354 -33.625 -9.266 1 77.06 92 MET A C 1
ATOM 743 O O . MET A 1 92 ? -1.647 -34.812 -9.516 1 77.06 92 MET A O 1
ATOM 747 N N . TYR A 1 93 ? -2.023 -32.812 -8.609 1 75.25 93 TYR A N 1
ATOM 748 C CA . TYR A 1 93 ? -3.311 -33.25 -8.078 1 75.25 93 TYR A CA 1
ATOM 749 C C . TYR A 1 93 ? -4.438 -32.344 -8.562 1 75.25 93 TYR A C 1
ATOM 751 O O . TYR A 1 93 ? -5.066 -31.641 -7.766 1 75.25 93 TYR A O 1
ATOM 759 N N . PRO A 1 94 ? -4.77 -32.406 -9.789 1 71.25 94 PRO A N 1
ATOM 760 C CA . PRO A 1 94 ? -5.715 -31.453 -10.375 1 71.25 94 PRO A CA 1
ATOM 761 C C . PRO A 1 94 ? -7.125 -31.594 -9.805 1 71.25 94 PRO A C 1
ATOM 763 O O . PRO A 1 94 ? -7.898 -30.641 -9.805 1 71.25 94 PRO A O 1
ATOM 766 N N . ASN A 1 95 ? -7.473 -32.75 -9.281 1 69.88 95 ASN A N 1
ATOM 767 C CA . ASN A 1 95 ? -8.836 -32.969 -8.82 1 69.88 95 ASN A CA 1
ATOM 768 C C . ASN A 1 95 ? -8.906 -33.062 -7.297 1 69.88 95 ASN A C 1
ATOM 770 O O . ASN A 1 95 ? -9.898 -33.531 -6.742 1 69.88 95 ASN A O 1
ATOM 774 N N . LYS A 1 96 ? -7.902 -32.656 -6.699 1 70.25 96 LYS A N 1
ATOM 775 C CA . LYS A 1 96 ? -7.887 -32.75 -5.238 1 70.25 96 LYS A CA 1
ATOM 776 C C . LYS A 1 96 ? -7.766 -31.359 -4.613 1 70.25 96 LYS A C 1
ATOM 778 O O . LYS A 1 96 ? -7.141 -30.469 -5.184 1 70.25 96 LYS A O 1
ATOM 783 N N . ASP A 1 97 ? -8.445 -31.25 -3.512 1 72.69 97 ASP A N 1
ATOM 784 C CA . ASP A 1 97 ? -8.25 -30.047 -2.699 1 72.69 97 ASP A CA 1
ATOM 785 C C . ASP A 1 97 ? -6.91 -30.094 -1.966 1 72.69 97 ASP A C 1
ATOM 787 O O . ASP A 1 97 ? -6.801 -30.719 -0.91 1 72.69 97 ASP A O 1
ATOM 791 N N . ILE A 1 98 ? -5.969 -29.469 -2.486 1 75.88 98 ILE A N 1
ATOM 792 C CA . ILE A 1 98 ? -4.605 -29.562 -1.975 1 75.88 98 ILE A CA 1
ATOM 793 C C . ILE A 1 98 ? -4.508 -28.797 -0.652 1 75.88 98 ILE A C 1
ATOM 795 O O . ILE A 1 98 ? -3.559 -29 0.112 1 75.88 98 ILE A O 1
ATOM 799 N N . THR A 1 99 ? -5.488 -27.906 -0.436 1 76.94 99 THR A N 1
ATOM 800 C CA . THR A 1 99 ? -5.426 -27.109 0.782 1 76.94 99 THR A CA 1
ATOM 801 C C . THR A 1 99 ? -5.508 -28 2.02 1 76.94 99 THR A C 1
ATOM 803 O O . THR A 1 99 ? -4.996 -27.641 3.082 1 76.94 99 THR A O 1
ATOM 806 N N . SER A 1 100 ? -6.117 -29.141 1.885 1 73.88 100 SER A N 1
ATOM 807 C CA . SER A 1 100 ? -6.316 -30.047 3.008 1 73.88 100 SER A CA 1
ATOM 808 C C . SER A 1 100 ? -5.016 -30.734 3.396 1 73.88 100 SER A C 1
ATOM 810 O O . SER A 1 100 ? -4.91 -31.312 4.48 1 73.88 100 SER A O 1
ATOM 812 N N . LEU A 1 101 ? -4.047 -30.641 2.51 1 77.38 101 LEU A N 1
ATOM 813 C CA . LEU A 1 101 ? -2.764 -31.297 2.742 1 77.38 101 LEU A CA 1
ATOM 814 C C . LEU A 1 101 ? -1.888 -30.469 3.67 1 77.38 101 LEU A C 1
ATOM 816 O O . LEU A 1 101 ? -0.867 -30.953 4.168 1 77.38 101 LEU A O 1
ATOM 820 N N . PHE A 1 102 ? -2.393 -29.266 3.922 1 81.31 102 PHE A N 1
ATOM 821 C CA . PHE A 1 102 ? -1.592 -28.328 4.703 1 81.31 102 PHE A CA 1
ATOM 822 C C . PHE A 1 102 ? -2.418 -27.719 5.828 1 81.31 102 PHE A C 1
ATOM 824 O O . PHE A 1 102 ? -3.648 -27.688 5.758 1 81.31 102 PHE A O 1
ATOM 831 N N . ASP A 1 103 ? -1.589 -27.375 6.844 1 82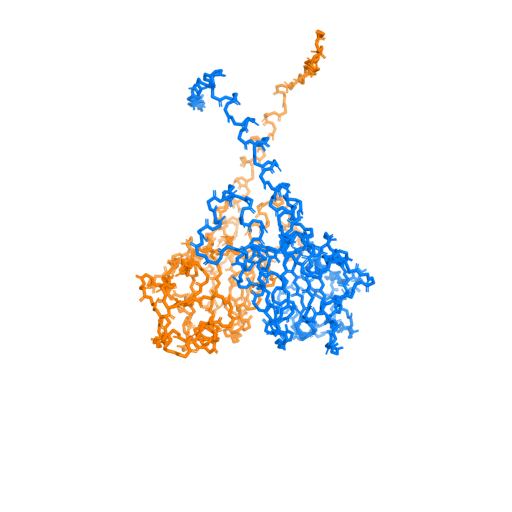.5 103 ASP A N 1
ATOM 832 C CA . ASP A 1 103 ? -2.271 -26.453 7.746 1 82.5 103 ASP A CA 1
ATOM 833 C C . ASP A 1 103 ? -2.502 -25.094 7.078 1 82.5 103 ASP A C 1
ATOM 835 O O . ASP A 1 103 ? -1.851 -24.766 6.082 1 82.5 103 ASP A O 1
ATOM 839 N N . LYS A 1 104 ? -3.412 -24.375 7.684 1 82.81 104 LYS A N 1
ATOM 840 C CA . LYS A 1 104 ? -3.857 -23.125 7.086 1 82.81 104 LYS A CA 1
ATOM 841 C C . LYS A 1 104 ? -2.695 -22.141 6.926 1 82.81 104 LYS A C 1
ATOM 843 O O . LYS A 1 104 ? -2.586 -21.469 5.906 1 82.81 104 LYS A O 1
ATOM 848 N N . TYR A 1 105 ? -1.779 -22.047 7.84 1 85.69 105 TYR A N 1
ATOM 849 C CA . TYR A 1 105 ? -0.681 -21.094 7.82 1 85.69 105 TYR A CA 1
ATOM 850 C C . TYR A 1 105 ? 0.376 -21.484 6.801 1 85.69 105 TYR A C 1
ATOM 852 O O . TYR A 1 105 ? 0.936 -20.641 6.105 1 85.69 105 TYR A O 1
ATOM 860 N N . GLU A 1 106 ? 0.526 -22.797 6.73 1 87 106 GLU A N 1
ATOM 861 C CA . GLU A 1 106 ? 1.479 -23.312 5.754 1 87 106 GLU A CA 1
ATOM 862 C C . GLU A 1 106 ? 0.996 -23.062 4.328 1 87 106 GLU A C 1
ATOM 864 O O . GLU A 1 106 ? 1.755 -22.578 3.484 1 87 106 GLU A O 1
ATOM 869 N N . PHE A 1 107 ? -0.233 -23.344 4.18 1 88.12 107 PHE A N 1
ATOM 870 C CA . PHE A 1 107 ? -0.759 -23.156 2.834 1 88.12 107 PHE A CA 1
ATOM 871 C C . PHE A 1 107 ? -0.76 -21.688 2.449 1 88.12 107 PHE A C 1
ATOM 873 O O . PHE A 1 107 ? -0.448 -21.328 1.309 1 88.12 107 PHE A O 1
ATOM 880 N N . ASN A 1 108 ? -1.091 -20.859 3.391 1 89.69 108 ASN A N 1
ATOM 881 C CA . ASN A 1 108 ? -1.072 -19.422 3.129 1 89.69 108 ASN A CA 1
ATOM 882 C C . ASN A 1 108 ? 0.324 -18.953 2.746 1 89.69 108 ASN A C 1
ATOM 884 O O . ASN A 1 108 ? 0.473 -18.094 1.862 1 89.69 108 ASN A O 1
ATOM 888 N N . ASP A 1 109 ? 1.283 -19.469 3.373 1 93.44 109 ASP A N 1
ATOM 889 C CA . ASP A 1 109 ? 2.672 -19.125 3.086 1 93.44 109 ASP A CA 1
ATOM 890 C C . ASP A 1 109 ? 3.062 -19.547 1.671 1 93.44 109 ASP A C 1
ATOM 892 O O . ASP A 1 109 ? 3.666 -18.766 0.931 1 93.44 109 ASP A O 1
ATOM 896 N N . LEU A 1 110 ? 2.621 -20.703 1.26 1 92.62 110 LEU A N 1
ATOM 897 C CA . LEU A 1 110 ? 2.871 -21.219 -0.086 1 92.62 110 LEU A CA 1
ATOM 898 C C . LEU A 1 110 ? 2.16 -20.359 -1.129 1 92.62 110 LEU A C 1
ATOM 900 O O . LEU A 1 110 ? 2.762 -19.969 -2.131 1 92.62 110 LEU A O 1
ATOM 904 N N . ALA A 1 111 ? 0.981 -20.062 -0.811 1 90.44 111 ALA A N 1
ATOM 905 C CA . ALA A 1 111 ? 0.144 -19.297 -1.74 1 90.44 111 ALA A CA 1
ATOM 906 C C . ALA A 1 111 ? 0.698 -17.906 -1.963 1 90.44 111 ALA A C 1
ATOM 908 O O . ALA A 1 111 ? 0.774 -17.422 -3.1 1 90.44 111 ALA A O 1
ATOM 909 N N . LYS A 1 112 ? 1.121 -17.297 -0.916 1 94.56 112 LYS A N 1
ATOM 910 C CA . LYS A 1 112 ? 1.676 -15.945 -1.016 1 94.56 112 LYS A CA 1
ATOM 911 C C . LYS A 1 112 ? 2.982 -15.945 -1.806 1 94.56 112 LYS A C 1
ATOM 913 O O . LYS A 1 112 ? 3.254 -15.016 -2.566 1 94.56 112 LYS A O 1
ATOM 918 N N . THR A 1 113 ? 3.725 -16.953 -1.524 1 96.56 113 THR A N 1
ATOM 919 C CA . THR A 1 113 ? 4.965 -17.078 -2.279 1 96.56 113 THR A CA 1
ATOM 920 C C . THR A 1 113 ? 4.676 -17.234 -3.77 1 96.56 113 THR A C 1
ATOM 922 O O . THR A 1 113 ? 5.297 -16.578 -4.602 1 96.56 113 THR A O 1
ATOM 925 N N . ASN A 1 114 ? 3.734 -18.047 -4.051 1 94.44 114 ASN A N 1
ATOM 926 C CA . ASN A 1 114 ? 3.328 -18.219 -5.438 1 94.44 114 ASN A CA 1
ATOM 927 C C . ASN A 1 114 ? 2.799 -16.922 -6.043 1 94.44 114 ASN A C 1
ATOM 929 O O . ASN A 1 114 ? 3.125 -16.594 -7.18 1 94.44 114 ASN A O 1
ATOM 933 N N . ASP A 1 115 ? 2.004 -16.203 -5.297 1 94.81 115 ASP A N 1
ATOM 934 C CA . ASP A 1 115 ? 1.453 -14.945 -5.766 1 94.81 115 ASP A CA 1
ATOM 935 C C . ASP A 1 115 ? 2.564 -13.961 -6.133 1 94.81 115 ASP A C 1
ATOM 937 O O . ASP A 1 115 ? 2.539 -13.359 -7.207 1 94.81 115 ASP A O 1
ATOM 941 N N . LEU A 1 116 ? 3.5 -13.852 -5.258 1 97.94 116 LEU A N 1
ATOM 942 C CA . LEU A 1 116 ? 4.594 -12.914 -5.488 1 97.94 116 LEU A CA 1
ATOM 943 C C . LEU A 1 116 ? 5.355 -13.273 -6.762 1 97.94 116 LEU A C 1
ATOM 945 O O . LEU A 1 116 ? 5.613 -12.414 -7.602 1 97.94 116 LEU A O 1
ATOM 949 N N . ILE A 1 117 ? 5.664 -14.539 -6.895 1 97.94 117 ILE A N 1
ATOM 950 C CA . ILE A 1 117 ? 6.371 -15 -8.086 1 97.94 117 ILE A CA 1
ATOM 951 C C . ILE A 1 117 ? 5.516 -14.758 -9.32 1 97.94 117 ILE A C 1
ATOM 953 O O . ILE A 1 117 ? 6.02 -14.328 -10.367 1 97.94 117 ILE A O 1
ATOM 957 N N . GLY A 1 118 ? 4.297 -15 -9.156 1 96 118 GLY A N 1
ATOM 958 C CA . GLY A 1 118 ? 3.377 -14.766 -10.25 1 96 118 GLY A CA 1
ATOM 959 C C . GLY A 1 118 ? 3.334 -13.312 -10.695 1 96 118 GLY A C 1
ATOM 960 O O . GLY A 1 118 ? 3.338 -13.023 -11.891 1 96 118 GLY A O 1
ATOM 961 N N . PHE A 1 119 ? 3.285 -12.43 -9.781 1 96.94 119 PHE A N 1
ATOM 962 C CA . PHE A 1 119 ? 3.283 -11.008 -10.117 1 96.94 119 PHE A CA 1
ATOM 963 C C . PHE A 1 119 ? 4.586 -10.617 -10.797 1 96.94 119 PHE A C 1
ATOM 965 O O . PHE A 1 119 ? 4.57 -9.945 -11.836 1 96.94 119 PHE A O 1
ATOM 972 N N . LEU A 1 120 ? 5.664 -11.086 -10.289 1 98.12 120 LEU A N 1
ATOM 973 C CA . LEU A 1 120 ? 6.992 -10.703 -10.766 1 98.12 120 LEU A CA 1
ATOM 974 C C . LEU A 1 120 ? 7.258 -11.281 -12.148 1 98.12 120 LEU A C 1
ATOM 976 O O . LEU A 1 120 ? 8.031 -10.719 -12.922 1 98.12 120 LEU A O 1
ATOM 980 N N . SER A 1 121 ? 6.605 -12.375 -12.453 1 97 121 SER A N 1
ATOM 981 C CA . SER A 1 121 ? 6.855 -13.062 -13.711 1 97 121 SER A CA 1
ATOM 982 C C . SER A 1 121 ? 5.715 -12.836 -14.703 1 97 121 SER A C 1
ATOM 984 O O . SER A 1 121 ? 5.664 -13.469 -15.758 1 97 121 SER A O 1
ATOM 986 N N . SER A 1 122 ? 4.82 -11.961 -14.469 1 94.06 122 SER A N 1
ATOM 987 C CA . SER A 1 122 ? 3.553 -11.828 -15.188 1 94.06 122 SER A CA 1
ATOM 988 C C . SER A 1 122 ? 3.758 -11.211 -16.562 1 94.06 122 SER A C 1
ATOM 990 O O . SER A 1 122 ? 2.879 -11.305 -17.422 1 94.06 122 SER A O 1
ATOM 992 N N . GLY A 1 123 ? 4.848 -10.484 -16.703 1 94.06 123 GLY A N 1
ATOM 993 C CA . GLY A 1 123 ? 5.09 -9.789 -17.953 1 94.06 123 GLY A CA 1
ATOM 994 C C . GLY A 1 123 ? 4.309 -8.492 -18.078 1 94.06 123 GLY A C 1
ATOM 995 O O . GLY A 1 123 ? 4.371 -7.824 -19.109 1 94.06 123 GLY A O 1
ATOM 996 N N . LYS A 1 124 ? 3.588 -8.164 -17.078 1 93.62 124 LYS A N 1
ATOM 997 C CA . LYS A 1 124 ? 2.865 -6.895 -17.078 1 93.62 124 LYS A CA 1
ATOM 998 C C . LYS A 1 124 ? 3.82 -5.719 -16.891 1 93.62 124 LYS A C 1
ATOM 1000 O O . LYS A 1 124 ? 5.012 -5.914 -16.641 1 93.62 124 LYS A O 1
ATOM 1005 N N . SER A 1 125 ? 3.242 -4.516 -17.094 1 95.12 125 SER A N 1
ATOM 1006 C CA . SER A 1 125 ? 4.078 -3.344 -16.859 1 95.12 125 SER A CA 1
ATOM 1007 C C . SER A 1 125 ? 4.555 -3.295 -15.406 1 95.12 125 SER A C 1
ATOM 1009 O O . SER A 1 125 ? 3.914 -3.857 -14.516 1 95.12 125 SER A O 1
ATOM 1011 N N . LEU A 1 126 ? 5.625 -2.609 -15.141 1 97 126 LEU A N 1
ATOM 1012 C CA . LEU A 1 126 ? 6.168 -2.508 -13.789 1 97 126 LEU A CA 1
ATOM 1013 C C . LEU A 1 126 ? 5.16 -1.864 -12.844 1 97 126 LEU A C 1
ATOM 1015 O O . LEU A 1 126 ? 5.02 -2.291 -11.695 1 97 126 LEU A O 1
ATOM 1019 N N . GLU A 1 127 ? 4.504 -0.855 -13.336 1 94.44 127 GLU A N 1
ATOM 1020 C CA . GLU A 1 127 ? 3.482 -0.198 -12.523 1 94.44 127 GLU A CA 1
ATOM 1021 C C . GLU A 1 127 ? 2.391 -1.18 -12.109 1 94.44 127 GLU A C 1
ATOM 1023 O O . GLU A 1 127 ? 1.963 -1.19 -10.953 1 94.44 127 GLU A O 1
ATOM 1028 N N . LYS A 1 128 ? 2.008 -1.951 -13.055 1 93.81 128 LYS A N 1
ATOM 1029 C CA . LYS A 1 128 ? 0.959 -2.926 -12.773 1 93.81 128 LYS A CA 1
ATOM 1030 C C . LYS A 1 128 ? 1.462 -4.012 -11.828 1 93.81 128 LYS A C 1
ATOM 1032 O O . LYS A 1 128 ? 0.725 -4.469 -10.953 1 93.81 128 LYS A O 1
ATOM 1037 N N . ILE A 1 129 ? 2.699 -4.43 -12.016 1 96.94 129 ILE A N 1
ATOM 1038 C CA . ILE A 1 129 ? 3.297 -5.418 -11.125 1 96.94 129 ILE A CA 1
ATOM 1039 C C . ILE A 1 129 ? 3.297 -4.891 -9.695 1 96.94 129 ILE A C 1
ATOM 1041 O O . ILE A 1 129 ? 2.852 -5.582 -8.773 1 96.94 129 ILE A O 1
ATOM 1045 N N . VAL A 1 130 ? 3.697 -3.697 -9.516 1 97.12 130 VAL A N 1
ATOM 1046 C CA . VAL A 1 130 ? 3.779 -3.082 -8.195 1 97.12 130 VAL A CA 1
ATOM 1047 C C . VAL A 1 130 ? 2.379 -2.92 -7.613 1 97.12 130 VAL A C 1
ATOM 1049 O O . VAL A 1 130 ? 2.146 -3.221 -6.441 1 97.12 130 VAL A O 1
ATOM 1052 N N . ASP A 1 131 ? 1.495 -2.525 -8.422 1 93.5 131 ASP A N 1
ATOM 1053 C CA . ASP A 1 131 ? 0.109 -2.373 -7.988 1 93.5 131 ASP A CA 1
ATOM 1054 C C . ASP A 1 131 ? -0.461 -3.701 -7.496 1 93.5 131 ASP A C 1
ATOM 1056 O O . ASP A 1 131 ? -1.108 -3.754 -6.449 1 93.5 131 ASP A O 1
ATOM 1060 N N . LEU A 1 132 ? -0.242 -4.695 -8.25 1 94.62 132 LEU A N 1
ATOM 1061 C CA . LEU A 1 132 ? -0.75 -6.012 -7.891 1 94.62 132 LEU A CA 1
ATOM 1062 C C . LEU A 1 132 ? -0.145 -6.48 -6.57 1 94.62 132 LEU A C 1
ATOM 1064 O O . LEU A 1 132 ? -0.855 -7.004 -5.707 1 94.62 132 LEU A O 1
ATOM 1068 N N . ILE A 1 133 ? 1.082 -6.281 -6.41 1 97 133 ILE A N 1
ATOM 1069 C CA . ILE A 1 133 ? 1.73 -6.664 -5.164 1 97 133 ILE A CA 1
ATOM 1070 C C . ILE A 1 133 ? 1.096 -5.906 -3.998 1 97 133 ILE A C 1
ATOM 1072 O O . ILE A 1 133 ? 0.75 -6.508 -2.977 1 97 133 ILE A O 1
ATOM 1076 N N . ARG A 1 134 ? 0.86 -4.656 -4.195 1 94.44 134 ARG A N 1
ATOM 1077 C CA . ARG A 1 134 ? 0.319 -3.836 -3.117 1 94.44 134 ARG A CA 1
ATOM 1078 C C . ARG A 1 134 ? -1.113 -4.242 -2.785 1 94.44 134 ARG A C 1
ATOM 1080 O O . ARG A 1 134 ? -1.506 -4.254 -1.616 1 94.44 134 ARG A O 1
ATOM 1087 N N . VAL A 1 135 ? -1.839 -4.562 -3.734 1 92.81 135 VAL A N 1
ATOM 1088 C CA . VAL A 1 135 ? -3.254 -4.871 -3.57 1 92.81 135 VAL A CA 1
ATOM 1089 C C . VAL A 1 135 ? -3.412 -6.27 -2.975 1 92.81 135 VAL A C 1
ATOM 1091 O O . VAL A 1 135 ? -4.211 -6.477 -2.059 1 92.81 135 VAL A O 1
ATOM 1094 N N . PHE A 1 136 ? -2.621 -7.219 -3.426 1 93.5 136 PHE A N 1
ATOM 1095 C CA . PHE A 1 136 ? -2.85 -8.617 -3.068 1 93.5 136 PHE A CA 1
ATOM 1096 C C . PHE A 1 136 ? -1.95 -9.031 -1.911 1 93.5 136 PHE A C 1
ATOM 1098 O O . PHE A 1 136 ? -2.184 -10.062 -1.277 1 93.5 136 PHE A O 1
ATOM 1105 N N . MET A 1 137 ? -0.93 -8.242 -1.703 1 93 137 MET A N 1
ATOM 1106 C CA . MET A 1 137 ? -0.034 -8.445 -0.568 1 93 137 MET A CA 1
ATOM 1107 C C . MET A 1 137 ? 0.171 -7.141 0.203 1 93 137 MET A C 1
ATOM 1109 O O . MET A 1 137 ? 1.285 -6.621 0.264 1 93 137 MET A O 1
ATOM 1113 N N . PRO A 1 138 ? -0.847 -6.73 0.908 1 87.38 138 PRO A N 1
ATOM 1114 C CA . PRO A 1 138 ? -0.816 -5.387 1.496 1 87.38 138 PRO A CA 1
ATOM 1115 C C . PRO A 1 138 ? 0.133 -5.289 2.689 1 87.38 138 PRO A C 1
ATOM 1117 O O . PRO A 1 138 ? 0.454 -4.184 3.137 1 87.38 138 PRO A O 1
ATOM 1120 N N . ASN A 1 139 ? 0.495 -6.418 3.246 1 89.69 139 ASN A N 1
ATOM 1121 C CA . ASN A 1 139 ? 1.531 -6.375 4.273 1 89.69 139 ASN A CA 1
ATOM 1122 C C . ASN A 1 139 ? 2.922 -6.25 3.658 1 89.69 139 ASN A C 1
ATOM 1124 O O . ASN A 1 139 ? 3.545 -7.254 3.307 1 89.69 139 ASN A O 1
ATOM 1128 N N . THR A 1 140 ? 3.457 -5.039 3.654 1 93 140 THR A N 1
ATOM 1129 C CA . THR A 1 140 ? 4.703 -4.75 2.951 1 93 140 THR A CA 1
ATOM 1130 C C . THR A 1 140 ? 5.875 -5.477 3.605 1 93 140 THR A C 1
ATOM 1132 O O . THR A 1 140 ? 6.828 -5.863 2.926 1 93 140 THR A O 1
ATOM 1135 N N . LYS A 1 141 ? 5.797 -5.668 4.883 1 92.38 141 LYS A N 1
ATOM 1136 C CA . LYS A 1 141 ? 6.875 -6.375 5.566 1 92.38 141 LYS A CA 1
ATOM 1137 C C . LYS A 1 141 ? 6.996 -7.812 5.07 1 92.38 141 LYS A C 1
ATOM 1139 O O . LYS A 1 141 ? 8.102 -8.336 4.922 1 92.38 141 LYS A O 1
ATOM 1144 N N . ASP A 1 142 ? 5.879 -8.375 4.852 1 94.75 142 ASP A N 1
ATOM 1145 C CA . ASP A 1 142 ? 5.84 -9.727 4.301 1 94.75 142 ASP A CA 1
ATOM 1146 C C . ASP A 1 142 ? 6.488 -9.773 2.918 1 94.75 142 ASP A C 1
ATOM 1148 O O . ASP A 1 142 ? 7.309 -10.656 2.643 1 94.75 142 ASP A O 1
ATOM 1152 N N . VAL A 1 143 ? 6.184 -8.812 2.107 1 96.5 143 VAL A N 1
ATOM 1153 C CA . VAL A 1 143 ? 6.738 -8.711 0.761 1 96.5 143 VAL A CA 1
ATOM 1154 C C . VAL A 1 143 ? 8.25 -8.547 0.837 1 96.5 143 VAL A C 1
ATOM 1156 O O . VAL A 1 143 ? 9 -9.289 0.186 1 96.5 143 VAL A O 1
ATOM 1159 N N . GLY A 1 144 ? 8.648 -7.582 1.648 1 97.5 144 GLY A N 1
ATOM 1160 C CA . GLY A 1 144 ? 10.078 -7.336 1.812 1 97.5 144 GLY A CA 1
ATOM 1161 C C . GLY A 1 144 ? 10.844 -8.555 2.285 1 97.5 144 GLY A C 1
ATOM 1162 O O . GLY A 1 144 ? 11.914 -8.867 1.757 1 97.5 144 GLY A O 1
ATOM 1163 N N . ALA A 1 145 ? 10.273 -9.242 3.217 1 97.38 145 ALA A N 1
ATOM 1164 C CA . ALA A 1 145 ? 10.93 -10.422 3.777 1 97.38 145 ALA A CA 1
ATOM 1165 C C . ALA A 1 145 ? 11.078 -11.523 2.727 1 97.38 145 ALA A C 1
ATOM 1167 O O . ALA A 1 145 ? 12.109 -12.188 2.654 1 97.38 145 ALA A O 1
ATOM 1168 N N . ARG A 1 146 ? 10.125 -11.719 1.929 1 97.75 146 ARG A N 1
ATOM 1169 C CA . ARG A 1 146 ? 10.172 -12.742 0.893 1 97.75 146 ARG A CA 1
ATOM 1170 C C . ARG A 1 146 ? 11.211 -12.414 -0.165 1 97.75 146 ARG A C 1
ATOM 1172 O O . ARG A 1 146 ? 11.977 -13.281 -0.593 1 97.75 146 ARG A O 1
ATOM 1179 N N . LEU A 1 147 ? 11.234 -11.188 -0.557 1 98.38 147 LEU A N 1
ATOM 1180 C CA . LEU A 1 147 ? 12.227 -10.758 -1.536 1 98.38 147 LEU A CA 1
ATOM 1181 C C . LEU A 1 147 ? 13.641 -10.891 -0.973 1 98.38 147 LEU A C 1
ATOM 1183 O O . LEU A 1 147 ? 14.547 -11.352 -1.666 1 98.38 147 LEU A O 1
ATOM 1187 N N . GLN A 1 148 ? 13.773 -10.516 0.262 1 97.62 148 GLN A N 1
ATOM 1188 C CA . GLN A 1 148 ? 15.07 -10.633 0.91 1 97.62 148 GLN A CA 1
ATOM 1189 C C . GLN A 1 148 ? 15.516 -12.094 0.997 1 97.62 148 GLN A C 1
ATOM 1191 O O . GLN A 1 148 ? 16.688 -12.406 0.766 1 97.62 148 GLN A O 1
ATOM 1196 N N . ASN A 1 149 ? 14.562 -12.906 1.319 1 96.12 149 ASN A N 1
ATOM 1197 C CA . ASN A 1 149 ? 14.844 -14.336 1.396 1 96.12 149 ASN A CA 1
ATOM 1198 C C . ASN A 1 149 ? 15.336 -14.883 0.059 1 96.12 149 ASN A C 1
ATOM 1200 O O . ASN A 1 149 ? 16.047 -15.891 0.018 1 96.12 149 ASN A O 1
ATOM 1204 N N . LEU A 1 150 ? 14.992 -14.203 -0.957 1 97.94 150 LEU A N 1
ATOM 1205 C CA . LEU A 1 150 ? 15.359 -14.672 -2.289 1 97.94 150 LEU A CA 1
ATOM 1206 C C . LEU A 1 150 ? 16.594 -13.938 -2.801 1 97.94 150 LEU A C 1
ATOM 1208 O O . LEU A 1 150 ? 17.031 -14.156 -3.932 1 97.94 150 LEU A O 1
ATOM 1212 N N . GLY A 1 151 ? 17.094 -12.992 -2.041 1 97.88 151 GLY A N 1
ATOM 1213 C CA . GLY A 1 151 ? 18.375 -12.414 -2.385 1 97.88 151 GLY A CA 1
ATOM 1214 C C . GLY A 1 151 ? 18.297 -10.945 -2.738 1 97.88 151 GLY A C 1
ATOM 1215 O O . GLY A 1 151 ? 19.297 -10.336 -3.117 1 97.88 151 GLY A O 1
ATOM 1216 N N . ILE A 1 152 ? 17.141 -10.336 -2.666 1 98.69 152 ILE A N 1
ATOM 1217 C CA . ILE A 1 152 ? 17.016 -8.914 -2.951 1 98.69 152 ILE A CA 1
ATOM 1218 C C . ILE A 1 152 ? 17.312 -8.102 -1.69 1 98.69 152 ILE A C 1
ATOM 1220 O O . ILE A 1 152 ? 16.703 -8.328 -0.642 1 98.69 152 ILE A O 1
ATOM 1224 N N . GLU A 1 153 ? 18.203 -7.207 -1.781 1 98.12 153 GLU A N 1
ATOM 1225 C CA . GLU A 1 153 ? 18.609 -6.387 -0.642 1 98.12 153 GLU A CA 1
ATOM 1226 C C . GLU A 1 153 ? 17.719 -5.156 -0.502 1 98.12 153 GLU A C 1
ATOM 1228 O O . GLU A 1 153 ? 17.609 -4.348 -1.429 1 98.12 153 GLU A O 1
ATOM 1233 N N . PRO A 1 154 ? 17.094 -4.969 0.651 1 97.25 154 PRO A N 1
ATOM 1234 C CA . PRO A 1 154 ? 16.328 -3.744 0.874 1 97.25 154 PRO A CA 1
ATOM 1235 C C . PRO A 1 154 ? 17.203 -2.498 0.963 1 97.25 154 PRO A C 1
ATOM 1237 O O . PRO A 1 154 ? 18.406 -2.604 1.198 1 97.25 154 PRO A O 1
ATOM 1240 N N . GLY A 1 155 ? 16.609 -1.291 0.752 1 96.81 155 GLY A N 1
ATOM 1241 C CA . GLY A 1 155 ? 17.344 -0.036 0.772 1 96.81 155 GLY A CA 1
ATOM 1242 C C . GLY A 1 155 ? 18.094 0.237 -0.518 1 96.81 155 GLY A C 1
ATOM 1243 O O . GLY A 1 155 ? 18.953 1.126 -0.571 1 96.81 155 GLY A O 1
ATOM 1244 N N . LYS A 1 156 ? 17.781 -0.601 -1.536 1 97.44 156 LYS A N 1
ATOM 1245 C CA . LYS A 1 156 ? 18.469 -0.483 -2.82 1 97.44 156 LYS A CA 1
ATOM 1246 C C . LYS A 1 156 ? 17.484 -0.617 -3.982 1 97.44 156 LYS A C 1
ATOM 1248 O O . LYS A 1 156 ? 16.375 -1.107 -3.805 1 97.44 156 LYS A O 1
ATOM 1253 N N . HIS A 1 157 ? 17.953 -0.107 -5.07 1 98.38 157 HIS A N 1
ATOM 1254 C CA . HIS A 1 157 ? 17.25 -0.378 -6.312 1 98.38 157 HIS A CA 1
ATOM 1255 C C . HIS A 1 157 ? 17.422 -1.833 -6.738 1 98.38 157 HIS A C 1
ATOM 1257 O O . HIS A 1 157 ? 18.438 -2.459 -6.434 1 98.38 157 HIS A O 1
ATOM 1263 N N . PHE A 1 158 ? 16.406 -2.365 -7.379 1 98.69 158 PHE A N 1
ATOM 1264 C CA . PHE A 1 158 ? 16.5 -3.688 -7.988 1 98.69 158 PHE A CA 1
ATOM 1265 C C . PHE A 1 158 ? 15.844 -3.693 -9.367 1 98.69 158 PHE A C 1
ATOM 1267 O O . PHE A 1 158 ? 15.086 -2.779 -9.703 1 98.69 158 PHE A O 1
ATOM 1274 N N . GLU A 1 159 ? 16.234 -4.715 -10.07 1 98.38 159 GLU A N 1
ATOM 1275 C CA . GLU A 1 159 ? 15.758 -4.836 -11.445 1 98.38 159 GLU A CA 1
ATOM 1276 C C . GLU A 1 159 ? 15 -6.145 -11.648 1 98.38 159 GLU A C 1
ATOM 1278 O O . GLU A 1 159 ? 15.266 -7.137 -10.969 1 98.38 159 GLU A O 1
ATOM 1283 N N . ILE A 1 160 ? 14.023 -6.09 -12.391 1 98.38 160 ILE A N 1
ATOM 1284 C CA . ILE A 1 160 ? 13.422 -7.293 -12.961 1 98.38 160 ILE A CA 1
ATOM 1285 C C . ILE A 1 160 ? 13.891 -7.473 -14.406 1 98.38 160 ILE A C 1
ATOM 1287 O O . ILE A 1 160 ? 13.711 -6.574 -15.234 1 98.38 160 ILE A O 1
ATOM 1291 N N . LYS A 1 161 ? 14.484 -8.586 -14.641 1 97.5 161 LYS A N 1
ATOM 1292 C CA . LYS A 1 161 ? 15.031 -8.828 -15.969 1 97.5 161 LYS A CA 1
ATOM 1293 C C . LYS A 1 161 ? 13.961 -8.648 -17.047 1 97.5 161 LYS A C 1
ATOM 1295 O O . LYS A 1 161 ? 12.844 -9.141 -16.906 1 97.5 161 LYS A O 1
ATOM 1300 N N . GLY A 1 162 ? 14.336 -7.887 -18.078 1 95.25 162 GLY A N 1
ATOM 1301 C CA . GLY A 1 162 ? 13.406 -7.637 -19.172 1 95.25 162 GLY A CA 1
ATOM 1302 C C . GLY A 1 162 ? 12.805 -6.246 -19.141 1 95.25 162 GLY A C 1
ATOM 1303 O O . GLY A 1 162 ? 12.227 -5.789 -20.125 1 95.25 162 GLY A O 1
ATOM 1304 N N . TYR A 1 163 ? 12.938 -5.625 -18.047 1 97.38 163 TYR A N 1
ATOM 1305 C CA . TYR A 1 163 ? 12.453 -4.258 -17.922 1 97.38 163 TYR A CA 1
ATOM 1306 C C . TYR A 1 163 ? 13.609 -3.264 -17.922 1 97.38 163 TYR A C 1
ATOM 1308 O O . TYR A 1 163 ? 14.688 -3.549 -17.391 1 97.38 163 TYR A O 1
ATOM 1316 N N . SER A 1 164 ? 13.383 -2.156 -18.469 1 95.62 164 SER A N 1
ATOM 1317 C CA . SER A 1 164 ? 14.43 -1.139 -18.562 1 95.62 164 SER A CA 1
ATOM 1318 C C . SER A 1 164 ? 14.531 -0.331 -17.266 1 95.62 164 SER A C 1
ATOM 1320 O O . SER A 1 164 ? 15.617 0.105 -16.891 1 95.62 164 SER A O 1
ATOM 1322 N N . GLU A 1 165 ? 13.453 -0.125 -16.609 1 96.81 165 GLU A N 1
ATOM 1323 C CA . GLU A 1 165 ? 13.438 0.691 -15.398 1 96.81 165 GLU A CA 1
ATOM 1324 C C . GLU A 1 165 ? 13.695 -0.156 -14.156 1 96.81 165 GLU A C 1
ATOM 1326 O O . GLU A 1 165 ? 13.391 -1.352 -14.141 1 96.81 165 GLU A O 1
ATOM 1331 N N . LYS A 1 166 ? 14.219 0.512 -13.172 1 97.62 166 LYS A N 1
ATOM 1332 C CA . LYS A 1 166 ? 14.461 -0.143 -11.883 1 97.62 166 LYS A CA 1
ATOM 1333 C C . LYS A 1 166 ? 13.383 0.221 -10.875 1 97.62 166 LYS A C 1
ATOM 1335 O O . LYS A 1 166 ? 12.672 1.214 -11.047 1 97.62 166 LYS A O 1
ATOM 1340 N N . LEU A 1 167 ? 13.242 -0.652 -9.883 1 98.56 167 LEU A N 1
ATOM 1341 C CA . LEU A 1 167 ? 12.398 -0.418 -8.719 1 98.56 167 LEU A CA 1
ATOM 1342 C C . LEU A 1 167 ? 13.242 -0.215 -7.465 1 98.56 167 LEU A C 1
ATOM 1344 O O . LEU A 1 167 ? 14.414 -0.588 -7.434 1 98.56 167 LEU A O 1
ATOM 1348 N N . PHE A 1 168 ? 12.695 0.502 -6.555 1 98.62 168 PHE A N 1
ATOM 1349 C CA . PHE A 1 168 ? 13.375 0.675 -5.277 1 98.62 168 PHE A CA 1
ATOM 1350 C C . PHE A 1 168 ? 12.633 -0.064 -4.168 1 98.62 168 PHE A C 1
ATOM 1352 O O . PHE A 1 168 ? 11.43 0.114 -3.992 1 98.62 168 PHE A O 1
ATOM 1359 N N . LEU A 1 169 ? 13.336 -0.937 -3.484 1 98.44 169 LEU A N 1
ATOM 1360 C CA . LEU A 1 169 ? 12.781 -1.632 -2.328 1 98.44 169 LEU A CA 1
ATOM 1361 C C . LEU A 1 169 ? 13.148 -0.915 -1.033 1 98.44 169 LEU A C 1
ATOM 1363 O O . LEU A 1 169 ? 14.305 -0.954 -0.603 1 98.44 169 LEU A O 1
ATOM 1367 N N . ASP A 1 170 ? 12.156 -0.338 -0.404 1 97.31 170 ASP A N 1
ATOM 1368 C CA . ASP A 1 170 ? 12.359 0.324 0.881 1 97.31 170 ASP A CA 1
ATOM 1369 C C . ASP A 1 170 ? 12.562 -0.696 1.998 1 97.31 170 ASP A C 1
ATOM 1371 O O . ASP A 1 170 ? 12.086 -1.831 1.905 1 97.31 170 ASP A O 1
ATOM 1375 N N . ASN A 1 171 ? 13.234 -0.315 3.127 1 94.94 171 ASN A N 1
ATOM 1376 C CA . ASN A 1 171 ? 13.438 -1.206 4.266 1 94.94 171 ASN A CA 1
ATOM 1377 C C . ASN A 1 171 ? 12.109 -1.644 4.879 1 94.94 171 ASN A C 1
ATOM 1379 O O . ASN A 1 171 ? 12.031 -2.701 5.504 1 94.94 171 ASN A O 1
ATOM 1383 N N . SER A 1 172 ? 11.078 -0.906 4.652 1 91.38 172 SER A N 1
ATOM 1384 C CA . SER A 1 172 ? 9.734 -1.224 5.141 1 91.38 172 SER A CA 1
ATOM 1385 C C . SER A 1 172 ? 9.086 -2.316 4.301 1 91.38 172 SER A C 1
ATOM 1387 O O . SER A 1 172 ? 8.055 -2.873 4.684 1 91.38 172 SER A O 1
ATOM 1389 N N . GLY A 1 173 ? 9.656 -2.615 3.1 1 95.69 173 GLY A N 1
ATOM 1390 C CA . GLY A 1 173 ? 9.078 -3.582 2.18 1 95.69 173 GLY A CA 1
ATOM 1391 C C . GLY A 1 173 ? 8.242 -2.939 1.088 1 95.69 173 GLY A C 1
ATOM 1392 O O . GLY A 1 173 ? 7.793 -3.619 0.163 1 95.69 173 GLY A O 1
ATOM 1393 N N . TRP A 1 174 ? 8.086 -1.63 1.216 1 96.19 174 TRP A N 1
ATOM 1394 C CA . TRP A 1 174 ? 7.379 -0.902 0.167 1 96.19 174 TRP A CA 1
ATOM 1395 C C . TRP A 1 174 ? 8.234 -0.794 -1.092 1 96.19 174 TRP A C 1
ATOM 1397 O O . TRP A 1 174 ? 9.438 -0.531 -1.013 1 96.19 174 TRP A O 1
ATOM 1407 N N . ILE A 1 175 ? 7.582 -1.043 -2.213 1 97.81 175 ILE A N 1
ATOM 1408 C CA . ILE A 1 175 ? 8.281 -0.963 -3.492 1 97.81 175 ILE A CA 1
ATOM 1409 C C . ILE A 1 175 ? 7.879 0.319 -4.219 1 97.81 175 ILE A C 1
ATOM 1411 O O . ILE A 1 175 ? 6.691 0.597 -4.395 1 97.81 175 ILE A O 1
ATOM 1415 N N . TYR A 1 176 ? 8.875 1.07 -4.617 1 97.94 176 TYR A N 1
ATOM 1416 C CA . TYR A 1 176 ? 8.625 2.305 -5.355 1 97.94 176 TYR A CA 1
ATOM 1417 C C . TYR A 1 176 ? 9.016 2.148 -6.82 1 97.94 176 TYR A C 1
ATOM 1419 O O . TYR A 1 176 ? 10.047 1.555 -7.141 1 97.94 176 TYR A O 1
ATOM 1427 N N . THR A 1 177 ? 8.156 2.66 -7.668 1 97.19 177 THR A N 1
ATOM 1428 C CA . THR A 1 177 ? 8.57 2.883 -9.047 1 97.19 177 THR A CA 1
ATOM 1429 C C . THR A 1 177 ? 9.398 4.16 -9.164 1 97.19 177 THR A C 1
ATOM 1431 O O . THR A 1 177 ? 9.375 5.008 -8.273 1 97.19 177 THR A O 1
ATOM 1434 N N . ASN A 1 178 ? 10.086 4.246 -10.219 1 96.5 178 ASN A N 1
ATOM 1435 C CA . ASN A 1 178 ? 10.844 5.469 -10.453 1 96.5 178 ASN A CA 1
ATOM 1436 C C . ASN A 1 178 ? 9.93 6.684 -10.555 1 96.5 178 ASN A C 1
ATOM 1438 O O . ASN A 1 178 ? 10.273 7.766 -10.07 1 96.5 178 ASN A O 1
ATOM 1442 N N . LYS A 1 179 ? 8.859 6.473 -11.18 1 94.5 179 LYS A N 1
ATOM 1443 C CA . LYS A 1 179 ? 7.875 7.547 -11.305 1 94.5 179 LYS A CA 1
ATOM 1444 C C . LYS A 1 179 ? 7.438 8.055 -9.93 1 94.5 179 LYS A C 1
ATOM 1446 O O . LYS A 1 179 ? 7.328 9.266 -9.719 1 94.5 179 LYS A O 1
ATOM 1451 N N . GLU A 1 180 ? 7.23 7.195 -9.047 1 95.31 180 GLU A N 1
ATOM 1452 C CA . GLU A 1 180 ? 6.828 7.562 -7.695 1 95.31 180 GLU A CA 1
ATOM 1453 C C . GLU A 1 180 ? 7.953 8.297 -6.965 1 95.31 180 GLU A C 1
ATOM 1455 O O . GLU A 1 180 ? 7.707 9.289 -6.273 1 95.31 180 GLU A O 1
ATOM 1460 N N . LEU A 1 181 ? 9.125 7.777 -7.074 1 97.25 181 LEU A N 1
ATOM 1461 C CA . LEU A 1 181 ? 10.281 8.414 -6.441 1 97.25 181 LEU A CA 1
ATOM 1462 C C . LEU A 1 181 ? 10.43 9.852 -6.918 1 97.25 181 LEU A C 1
ATOM 1464 O O . LEU A 1 181 ? 10.609 10.766 -6.105 1 97.25 181 LEU A O 1
ATOM 1468 N N . GLU A 1 182 ? 10.297 10.016 -8.164 1 96.69 182 GLU A N 1
ATOM 1469 C CA . GLU A 1 182 ? 10.422 11.359 -8.734 1 96.69 182 GLU A CA 1
ATOM 1470 C C . GLU A 1 182 ? 9.266 12.25 -8.305 1 96.69 182 GLU A C 1
ATOM 1472 O O . GLU A 1 182 ? 9.445 13.453 -8.086 1 96.69 182 GLU A O 1
ATOM 1477 N N . SER A 1 183 ? 8.133 11.648 -8.273 1 95.06 183 SER A N 1
ATOM 1478 C CA . SER A 1 183 ? 6.965 12.406 -7.832 1 95.06 183 SER A CA 1
ATOM 1479 C C . SER A 1 183 ? 7.152 12.93 -6.414 1 95.06 183 SER A C 1
ATOM 1481 O O . SER A 1 183 ? 6.773 14.062 -6.109 1 95.06 183 SER A O 1
ATOM 1483 N N . LEU A 1 184 ? 7.707 12.18 -5.547 1 95.94 184 LEU A N 1
ATOM 1484 C CA . LEU A 1 184 ? 7.969 12.586 -4.172 1 95.94 184 LEU A CA 1
ATOM 1485 C C . LEU A 1 184 ? 8.984 13.727 -4.125 1 95.94 184 LEU A C 1
ATOM 1487 O O . LEU A 1 184 ? 8.773 14.727 -3.441 1 95.94 184 LEU A O 1
ATOM 1491 N N . ARG A 1 185 ? 9.984 13.562 -4.828 1 97.12 185 ARG A N 1
ATOM 1492 C CA . ARG A 1 185 ? 10.977 14.625 -4.887 1 97.12 185 ARG A CA 1
ATOM 1493 C C . ARG A 1 185 ? 10.367 15.922 -5.391 1 97.12 185 ARG A C 1
ATOM 1495 O O . ARG A 1 185 ? 10.602 16.984 -4.816 1 97.12 185 ARG A O 1
ATOM 1502 N N . HIS A 1 186 ? 9.641 15.758 -6.48 1 96 186 HIS A N 1
ATOM 1503 C CA . HIS A 1 186 ? 8.953 16.922 -7.035 1 96 186 HIS A CA 1
ATOM 1504 C C . HIS A 1 186 ? 8.039 17.562 -6.004 1 96 186 HIS A C 1
ATOM 1506 O O . HIS A 1 186 ? 7.977 18.797 -5.902 1 96 186 HIS A O 1
ATOM 1512 N N . GLY A 1 187 ? 7.383 16.781 -5.238 1 92.25 187 GLY A N 1
ATOM 1513 C CA . GLY A 1 187 ? 6.52 17.281 -4.188 1 92.25 187 GLY A CA 1
ATOM 1514 C C . GLY A 1 187 ? 7.258 18.125 -3.158 1 92.25 187 GLY A C 1
ATOM 1515 O O . GLY A 1 187 ? 6.809 19.219 -2.797 1 92.25 187 GLY A O 1
ATOM 1516 N N . TYR A 1 188 ? 8.32 17.641 -2.73 1 94.94 188 TYR A N 1
ATOM 1517 C CA . TYR A 1 188 ? 9.117 18.391 -1.766 1 94.94 188 TYR A CA 1
ATOM 1518 C C . TYR A 1 188 ? 9.633 19.688 -2.371 1 94.94 188 TYR A C 1
ATOM 1520 O O . TYR A 1 188 ? 9.719 20.703 -1.686 1 94.94 188 TYR A O 1
ATOM 1528 N N . ASN A 1 189 ? 9.938 19.672 -3.656 1 96.06 189 ASN A N 1
ATOM 1529 C CA . ASN A 1 189 ? 10.523 20.844 -4.297 1 96.06 189 ASN A CA 1
ATOM 1530 C C . ASN A 1 189 ? 9.469 21.891 -4.641 1 96.06 189 ASN A C 1
ATOM 1532 O O . ASN A 1 189 ? 9.773 23.078 -4.703 1 96.06 189 ASN A O 1
ATOM 1536 N N . THR A 1 190 ? 8.281 21.438 -4.879 1 92.88 190 THR A N 1
ATOM 1537 C CA . THR A 1 190 ? 7.262 22.359 -5.355 1 92.88 190 THR A CA 1
ATOM 1538 C C . THR A 1 190 ? 6.48 22.953 -4.188 1 92.88 190 THR A C 1
ATOM 1540 O O . THR A 1 190 ? 5.82 23.984 -4.336 1 92.88 190 THR A O 1
ATOM 1543 N N . ASN A 1 191 ? 6.52 22.328 -3.076 1 87.94 191 ASN A N 1
ATOM 1544 C CA . ASN A 1 191 ? 5.828 22.859 -1.909 1 87.94 191 ASN A CA 1
ATOM 1545 C C . ASN A 1 191 ? 6.57 24.062 -1.322 1 87.94 191 ASN A C 1
ATOM 1547 O O . ASN A 1 191 ? 7.797 24.047 -1.192 1 87.94 191 ASN A O 1
ATOM 1551 N N . ASN A 1 192 ? 5.758 25.047 -1.064 1 89.62 192 ASN A N 1
ATOM 1552 C CA . ASN A 1 192 ? 6.293 26.172 -0.294 1 89.62 192 ASN A CA 1
ATOM 1553 C C . ASN A 1 192 ? 6.18 25.922 1.207 1 89.62 192 ASN A C 1
ATOM 1555 O O . ASN A 1 192 ? 5.102 26.078 1.786 1 89.62 192 ASN A O 1
ATOM 1559 N N . PHE A 1 193 ? 7.266 25.609 1.876 1 88.75 193 PHE A N 1
ATOM 1560 C CA . PHE A 1 193 ? 7.258 25.172 3.264 1 88.75 193 PHE A CA 1
ATOM 1561 C C . PHE A 1 193 ? 7.074 26.344 4.211 1 88.75 193 PHE A C 1
ATOM 1563 O O . PHE A 1 193 ? 6.707 26.156 5.375 1 88.75 193 PHE A O 1
ATOM 1570 N N . PHE A 1 194 ? 7.324 27.578 3.699 1 86.62 194 PHE A N 1
ATOM 1571 C CA . PHE A 1 194 ? 7.004 28.75 4.512 1 86.62 194 PHE A CA 1
ATOM 1572 C C . PHE A 1 194 ? 5.512 28.797 4.816 1 86.62 194 PHE A C 1
ATOM 1574 O O . PHE A 1 194 ? 5.109 29.141 5.934 1 86.62 194 PHE A O 1
ATOM 1581 N N . LYS A 1 195 ? 4.789 28.438 3.826 1 78.5 195 LYS A N 1
ATOM 1582 C CA . LYS A 1 195 ? 3.338 28.469 3.971 1 78.5 195 LYS A CA 1
ATOM 1583 C C . LYS A 1 195 ? 2.859 27.422 4.965 1 78.5 195 LYS A C 1
ATOM 1585 O O . LYS A 1 195 ? 1.718 27.469 5.426 1 78.5 195 LYS A O 1
ATOM 1590 N N . MET A 1 196 ? 3.781 26.516 5.297 1 76.62 196 MET A N 1
ATOM 1591 C CA . MET A 1 196 ? 3.436 25.438 6.215 1 76.62 196 MET A CA 1
ATOM 1592 C C . MET A 1 196 ? 4.027 25.688 7.598 1 76.62 196 MET A C 1
ATOM 1594 O O . MET A 1 196 ? 4.012 24.812 8.461 1 76.62 196 MET A O 1
ATOM 1598 N N . GLY A 1 197 ? 4.625 26.812 7.777 1 75.44 197 GLY A N 1
ATOM 1599 C CA . GLY A 1 197 ? 5.102 27.234 9.086 1 75.44 197 GLY A CA 1
ATOM 1600 C C . GLY A 1 197 ? 6.57 26.938 9.312 1 75.44 197 GLY A C 1
ATOM 1601 O O . GLY A 1 197 ? 7.102 27.172 10.398 1 75.44 197 GLY A O 1
ATOM 1602 N N . TYR A 1 198 ? 7.184 26.406 8.289 1 84.25 198 TYR A N 1
ATOM 1603 C CA . TYR A 1 198 ? 8.617 26.188 8.398 1 84.25 198 TYR A CA 1
ATOM 1604 C C . TYR A 1 198 ? 9.391 27.469 8.086 1 84.25 198 TYR A C 1
ATOM 1606 O O . TYR A 1 198 ? 8.836 28.406 7.52 1 84.25 198 TYR A O 1
ATOM 1614 N N . THR A 1 199 ? 10.609 27.484 8.609 1 88 199 THR A N 1
ATOM 1615 C CA . THR A 1 199 ? 11.438 28.672 8.422 1 88 199 THR A CA 1
ATOM 1616 C C . THR A 1 199 ? 12.789 28.297 7.824 1 88 199 THR A C 1
ATOM 1618 O O . THR A 1 199 ? 13.078 27.109 7.609 1 88 199 THR A O 1
ATOM 1621 N N . LYS A 1 200 ? 13.594 29.297 7.539 1 92.31 200 LYS A N 1
ATOM 1622 C CA . LYS A 1 200 ? 14.938 29.078 6.996 1 92.31 200 LYS A CA 1
ATOM 1623 C C . LYS A 1 200 ? 15.805 28.312 7.98 1 92.31 200 LYS A C 1
ATOM 1625 O O . LYS A 1 200 ? 16.812 27.719 7.586 1 92.31 200 LYS A O 1
ATOM 1630 N N . ASP A 1 201 ? 15.445 28.281 9.211 1 91.06 201 ASP A N 1
ATOM 1631 C CA . ASP A 1 201 ? 16.203 27.578 10.234 1 91.06 201 ASP A CA 1
ATOM 1632 C C . ASP A 1 201 ? 15.805 26.109 10.297 1 91.06 201 ASP A C 1
ATOM 1634 O O . ASP A 1 201 ? 16.469 25.297 10.953 1 91.06 201 ASP A O 1
ATOM 1638 N N . SER A 1 202 ? 14.727 25.859 9.617 1 89.44 202 SER A N 1
ATOM 1639 C CA . SER A 1 202 ? 14.312 24.469 9.562 1 89.44 202 SER A CA 1
ATOM 1640 C C . SER A 1 202 ? 15.352 23.609 8.836 1 89.44 202 SER A C 1
ATOM 1642 O O . SER A 1 202 ? 15.953 24.062 7.855 1 89.44 202 SER A O 1
ATOM 1644 N N . VAL A 1 203 ? 15.539 22.391 9.344 1 94.5 203 VAL A N 1
ATOM 1645 C CA . VAL A 1 203 ? 16.5 21.469 8.734 1 94.5 203 VAL A CA 1
ATOM 1646 C C . VAL A 1 203 ? 15.766 20.234 8.219 1 94.5 203 VAL A C 1
ATOM 1648 O O . VAL A 1 203 ? 15.07 19.547 8.969 1 94.5 203 VAL A O 1
ATOM 1651 N N . PHE A 1 204 ? 15.945 20.062 6.93 1 96.06 204 PHE A N 1
ATOM 1652 C CA . PHE A 1 204 ? 15.422 18.859 6.289 1 96.06 204 PHE A CA 1
ATOM 1653 C C . PHE A 1 204 ? 16.531 17.859 6.031 1 96.06 204 PHE A C 1
ATOM 1655 O O . PHE A 1 204 ? 17.469 18.125 5.281 1 96.06 204 PHE A O 1
ATOM 1662 N N . THR A 1 205 ? 16.453 16.766 6.727 1 97.31 205 THR A N 1
ATOM 1663 C CA . THR A 1 205 ? 17.359 15.672 6.41 1 97.31 205 THR A CA 1
ATOM 1664 C C . THR A 1 205 ? 16.719 14.68 5.453 1 97.31 205 THR A C 1
ATOM 1666 O O . THR A 1 205 ? 15.719 14.031 5.801 1 97.31 205 THR A O 1
ATOM 1669 N N . ILE A 1 206 ? 17.281 14.625 4.293 1 97.62 206 ILE A N 1
ATOM 1670 C CA . ILE A 1 206 ? 16.719 13.797 3.23 1 97.62 206 ILE A CA 1
ATOM 1671 C C . ILE A 1 206 ? 17.812 12.938 2.615 1 97.62 206 ILE A C 1
ATOM 1673 O O . ILE A 1 206 ? 18.812 13.453 2.111 1 97.62 206 ILE A O 1
ATOM 1677 N N . ASP A 1 207 ? 17.578 11.68 2.664 1 97.31 207 ASP A N 1
ATOM 1678 C CA . ASP A 1 207 ? 18.547 10.742 2.104 1 97.31 207 ASP A CA 1
ATOM 1679 C C . ASP A 1 207 ? 19.938 10.984 2.674 1 97.31 207 ASP A C 1
ATOM 1681 O O . ASP A 1 207 ? 20.922 11 1.932 1 97.31 207 ASP A O 1
ATOM 1685 N N . GLY A 1 208 ? 19.938 11.32 3.951 1 95.56 208 GLY A N 1
ATOM 1686 C CA . GLY A 1 208 ? 21.188 11.469 4.684 1 95.56 208 GLY A CA 1
ATOM 1687 C C . GLY A 1 208 ? 21.812 12.836 4.512 1 95.56 208 GLY A C 1
ATOM 1688 O O . GLY A 1 208 ? 22.875 13.109 5.078 1 95.56 208 GLY A O 1
ATOM 1689 N N . GLN A 1 209 ? 21.203 13.672 3.748 1 97.38 209 GLN A N 1
ATOM 1690 C CA . GLN A 1 209 ? 21.734 15.008 3.498 1 97.38 209 GLN A CA 1
ATOM 1691 C C . GLN A 1 209 ? 20.844 16.094 4.094 1 97.38 209 GLN A C 1
ATOM 1693 O O . GLN A 1 209 ? 19.625 15.953 4.094 1 97.38 209 GLN A O 1
ATOM 1698 N N . GLU A 1 210 ? 21.469 17.141 4.5 1 97.69 210 GLU A N 1
ATOM 1699 C CA . GLU A 1 210 ? 20.703 18.266 5.031 1 97.69 210 GLU A CA 1
ATOM 1700 C C . GLU A 1 210 ? 20.359 19.266 3.936 1 97.69 210 GLU A C 1
ATOM 1702 O O . GLU A 1 210 ? 21.188 19.562 3.082 1 97.69 210 GLU A O 1
ATOM 1707 N N . PHE A 1 211 ? 19.188 19.625 3.955 1 97.75 211 PHE A N 1
ATOM 1708 C CA . PHE A 1 211 ? 18.688 20.656 3.051 1 97.75 211 PHE A CA 1
ATOM 1709 C C . PHE A 1 211 ? 18.047 21.797 3.832 1 97.75 211 PHE A C 1
ATOM 1711 O O . PHE A 1 211 ? 17.484 21.578 4.914 1 97.75 211 PHE A O 1
ATOM 1718 N N . HIS A 1 212 ? 18.078 22.969 3.219 1 96.88 212 HIS A N 1
ATOM 1719 C CA . HIS A 1 212 ? 17.484 24.156 3.801 1 96.88 212 HIS A CA 1
ATOM 1720 C C . HIS A 1 212 ? 16.578 24.875 2.805 1 96.88 212 HIS A C 1
ATOM 1722 O O . HIS A 1 212 ? 16.734 24.719 1.593 1 96.88 212 HIS A O 1
ATOM 1728 N N . LEU A 1 213 ? 15.672 25.562 3.408 1 96.81 213 LEU A N 1
ATOM 1729 C CA . LEU A 1 213 ? 14.75 26.312 2.557 1 96.81 213 LEU A CA 1
ATOM 1730 C C . LEU A 1 213 ? 15.453 27.516 1.938 1 96.81 213 LEU A C 1
ATOM 1732 O O . LEU A 1 213 ? 16.234 28.188 2.604 1 96.81 213 LEU A O 1
ATOM 1736 N N . ASP A 1 214 ? 15.18 27.797 0.689 1 97 214 ASP A N 1
ATOM 1737 C CA . ASP A 1 214 ? 15.68 29 0.049 1 97 214 ASP A CA 1
ATOM 1738 C C . ASP A 1 214 ? 14.789 30.203 0.365 1 97 214 ASP A C 1
ATOM 1740 O O . ASP A 1 214 ? 13.906 30.125 1.224 1 97 214 ASP A O 1
ATOM 1744 N N . ASP A 1 215 ? 15.016 31.328 -0.274 1 96.25 215 ASP A N 1
ATOM 1745 C CA . ASP A 1 215 ? 14.336 32.562 0.048 1 96.25 215 ASP A CA 1
ATOM 1746 C C . ASP A 1 215 ? 12.852 32.5 -0.29 1 96.25 215 ASP A C 1
ATOM 1748 O O . ASP A 1 215 ? 12.055 33.312 0.167 1 96.25 215 ASP A O 1
ATOM 1752 N N . THR A 1 216 ? 12.516 31.5 -1.134 1 95.62 216 THR A N 1
ATOM 1753 C CA . THR A 1 216 ? 11.117 31.391 -1.556 1 95.62 216 THR A CA 1
ATOM 1754 C C . THR A 1 216 ? 10.422 30.266 -0.806 1 95.62 216 THR A C 1
ATOM 1756 O O . THR A 1 216 ? 9.258 29.969 -1.077 1 95.62 216 THR A O 1
ATOM 1759 N N . GLY A 1 217 ? 11.141 29.578 0.084 1 95.5 217 GLY A N 1
ATOM 1760 C CA . GLY A 1 217 ? 10.523 28.547 0.903 1 95.5 217 GLY A CA 1
ATOM 1761 C C . GLY A 1 217 ? 10.609 27.156 0.284 1 95.5 217 GLY A C 1
ATOM 1762 O O . GLY A 1 217 ? 9.859 26.266 0.66 1 95.5 217 GLY A O 1
ATOM 1763 N N . HIS A 1 218 ? 11.578 27.031 -0.679 1 97.25 218 HIS A N 1
ATOM 1764 C CA . HIS A 1 218 ? 11.672 25.766 -1.402 1 97.25 218 HIS A CA 1
ATOM 1765 C C . HIS A 1 218 ? 13.008 25.078 -1.136 1 97.25 218 HIS A C 1
ATOM 1767 O O . HIS A 1 218 ? 13.977 25.719 -0.722 1 97.25 218 HIS A O 1
ATOM 1773 N N . LEU A 1 219 ? 13.18 23.766 -1.193 1 96.94 219 LEU A N 1
ATOM 1774 C CA . LEU A 1 219 ? 14.352 22.969 -0.83 1 96.94 219 LEU A CA 1
ATOM 1775 C C . LEU A 1 219 ? 15.281 22.797 -2.025 1 96.94 219 LEU A C 1
ATOM 1777 O O . LEU A 1 219 ? 16.5 22.625 -1.857 1 96.94 219 LEU A O 1
ATOM 1781 N N . ASN A 1 220 ? 14.836 22.75 -3.287 1 97.19 220 ASN A N 1
ATOM 1782 C CA . ASN A 1 220 ? 15.617 22.531 -4.5 1 97.19 220 ASN A CA 1
ATOM 1783 C C . ASN A 1 220 ? 16.406 21.234 -4.43 1 97.19 220 ASN A C 1
ATOM 1785 O O . ASN A 1 220 ? 17.625 21.219 -4.645 1 97.19 220 ASN A O 1
ATOM 1789 N N . ILE A 1 221 ? 15.867 20.172 -4.125 1 98.25 221 ILE A N 1
ATOM 1790 C CA . ILE A 1 221 ? 16.469 18.844 -3.998 1 98.25 221 ILE A CA 1
ATOM 1791 C C . ILE A 1 221 ? 16.859 18.312 -5.379 1 98.25 221 ILE A C 1
ATOM 1793 O O . ILE A 1 221 ? 16.031 18.281 -6.293 1 98.25 221 ILE A O 1
ATOM 1797 N N . PRO A 1 222 ? 18.109 17.906 -5.562 1 97.62 222 PRO A N 1
ATOM 1798 C CA . PRO A 1 222 ? 18.562 17.469 -6.887 1 97.62 222 PRO A CA 1
ATOM 1799 C C . PRO A 1 222 ? 17.938 16.141 -7.312 1 97.62 222 PRO A C 1
ATOM 1801 O O . PRO A 1 222 ? 17.469 15.375 -6.465 1 97.62 222 PRO A O 1
ATOM 1804 N N . GLU A 1 223 ? 18.016 15.891 -8.602 1 95.75 223 GLU A N 1
ATOM 1805 C CA . GLU A 1 223 ? 17.562 14.625 -9.172 1 95.75 223 GLU A CA 1
ATOM 1806 C C . GLU A 1 223 ? 18.344 13.453 -8.586 1 95.75 223 GLU A C 1
ATOM 1808 O O . GLU A 1 223 ? 19.547 13.57 -8.32 1 95.75 223 GLU A O 1
ATOM 1813 N N . GLY A 1 224 ? 17.703 12.391 -8.375 1 94.31 224 GLY A N 1
ATOM 1814 C CA . GLY A 1 224 ? 18.344 11.188 -7.879 1 94.31 224 GLY A CA 1
ATOM 1815 C C . GLY A 1 224 ? 18.281 11.047 -6.371 1 94.31 224 GLY A C 1
ATOM 1816 O O . GLY A 1 224 ? 18.578 9.984 -5.828 1 94.31 224 GLY A O 1
ATOM 1817 N N . THR A 1 225 ? 17.828 12.109 -5.664 1 97.44 225 THR A N 1
ATOM 1818 C CA . THR A 1 225 ? 17.703 12.047 -4.215 1 97.44 225 THR A CA 1
ATOM 1819 C C . THR A 1 225 ? 16.438 11.289 -3.816 1 97.44 225 THR A C 1
ATOM 1821 O O . THR A 1 225 ? 15.359 11.547 -4.355 1 97.44 225 THR A O 1
ATOM 1824 N N . LEU A 1 226 ? 16.625 10.344 -2.932 1 97.56 226 LEU A N 1
ATOM 1825 C CA . LEU A 1 226 ? 15.469 9.609 -2.422 1 97.56 226 LEU A CA 1
ATOM 1826 C C . LEU A 1 226 ? 14.695 10.445 -1.405 1 97.56 226 LEU A C 1
ATOM 1828 O O . LEU A 1 226 ? 15.219 10.773 -0.342 1 97.56 226 LEU A O 1
ATOM 1832 N N . CYS A 1 227 ? 13.484 10.758 -1.753 1 97.5 227 CYS A N 1
ATOM 1833 C CA . CYS A 1 227 ? 12.664 11.586 -0.875 1 97.5 227 CYS A CA 1
ATOM 1834 C C . CYS A 1 227 ? 11.516 10.773 -0.285 1 97.5 227 CYS A C 1
ATOM 1836 O O . CYS A 1 227 ? 10.414 11.305 -0.091 1 97.5 227 CYS A O 1
ATOM 1838 N N . ILE A 1 228 ? 11.695 9.508 -0.075 1 96.69 228 ILE A N 1
ATOM 1839 C CA . ILE A 1 228 ? 10.672 8.648 0.5 1 96.69 228 ILE A CA 1
ATOM 1840 C C . ILE A 1 228 ? 10.578 8.883 2.004 1 96.69 228 ILE A C 1
ATOM 1842 O O . ILE A 1 228 ? 11.547 9.32 2.631 1 96.69 228 ILE A O 1
ATOM 1846 N N . PRO A 1 229 ? 9.492 8.586 2.658 1 93.88 229 PRO A N 1
ATOM 1847 C CA . PRO A 1 229 ? 9.258 8.938 4.062 1 93.88 229 PRO A CA 1
ATOM 1848 C C . PRO A 1 229 ? 10.305 8.336 5.004 1 93.88 229 PRO A C 1
ATOM 1850 O O . PRO A 1 229 ? 10.688 8.977 5.984 1 93.88 229 PRO A O 1
ATOM 1853 N N . SER A 1 230 ? 10.75 7.18 4.707 1 93.12 230 SER A N 1
ATOM 1854 C CA . SER A 1 230 ? 11.625 6.465 5.625 1 93.12 230 SER A CA 1
ATOM 1855 C C . SER A 1 230 ? 12.977 7.164 5.75 1 93.12 230 SER A C 1
ATOM 1857 O O . SER A 1 230 ? 13.742 6.883 6.676 1 93.12 230 SER A O 1
ATOM 1859 N N . VAL A 1 231 ? 13.297 8.125 4.879 1 95.69 231 VAL A N 1
ATOM 1860 C CA . VAL A 1 231 ? 14.609 8.75 4.93 1 95.69 231 VAL A CA 1
ATOM 1861 C C . VAL A 1 231 ? 14.461 10.266 5.02 1 95.69 231 VAL A C 1
ATOM 1863 O O . VAL A 1 231 ? 15.383 11.008 4.664 1 95.69 231 VAL A O 1
ATOM 1866 N N . VAL A 1 232 ? 13.32 10.703 5.359 1 95.12 232 VAL A N 1
ATOM 1867 C CA . VAL A 1 232 ? 13.07 12.125 5.52 1 95.12 232 VAL A CA 1
ATOM 1868 C C . VAL A 1 232 ? 12.781 12.438 6.988 1 95.12 232 VAL A C 1
ATOM 1870 O O . VAL A 1 232 ? 12 11.734 7.637 1 95.12 232 VAL A O 1
ATOM 1873 N N . SER A 1 233 ? 13.453 13.359 7.484 1 92 233 SER A N 1
ATOM 1874 C CA . SER A 1 233 ? 13.18 13.93 8.797 1 92 233 SER A CA 1
ATOM 1875 C C . SER A 1 233 ? 13.273 15.453 8.766 1 92 233 SER A C 1
ATOM 1877 O O . SER A 1 233 ? 14.133 16.016 8.078 1 92 233 SER A O 1
ATOM 1879 N N . ILE A 1 234 ? 12.398 16.078 9.477 1 89 234 ILE A N 1
ATOM 1880 C CA . ILE A 1 234 ? 12.352 17.547 9.469 1 89 234 ILE A CA 1
ATOM 1881 C C . ILE A 1 234 ? 12.438 18.078 10.898 1 89 234 ILE A C 1
ATOM 1883 O O . ILE A 1 234 ? 11.727 17.594 11.781 1 89 234 ILE A O 1
ATOM 1887 N N . LYS A 1 235 ? 13.344 18.969 11.086 1 84.56 235 LYS A N 1
ATOM 1888 C CA . LYS A 1 235 ? 13.445 19.703 12.344 1 84.56 235 LYS A CA 1
ATOM 1889 C C . LYS A 1 235 ? 13.07 21.172 12.141 1 84.56 235 LYS A C 1
ATOM 1891 O O . LYS A 1 235 ? 13.695 21.875 11.336 1 84.56 235 LYS A O 1
ATOM 1896 N N . LYS A 1 236 ? 12.031 21.594 12.766 1 81.12 236 LYS A N 1
ATOM 1897 C CA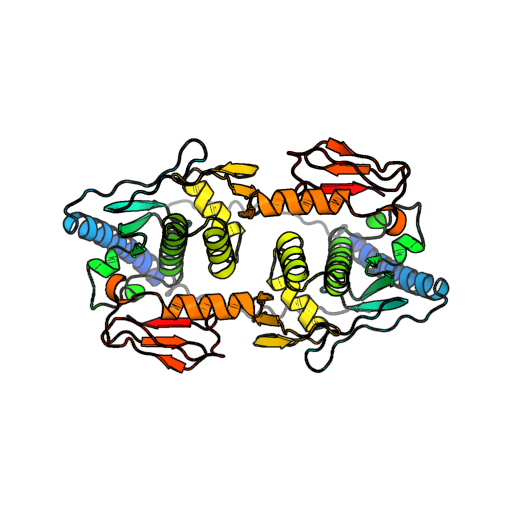 . LYS A 1 236 ? 11.57 22.969 12.625 1 81.12 236 LYS A CA 1
ATOM 1898 C C . LYS A 1 236 ? 12.469 23.922 13.406 1 81.12 236 LYS A C 1
ATOM 1900 O O . LYS A 1 236 ? 13.016 23.562 14.453 1 81.12 236 LYS A O 1
ATOM 1905 N N . MET B 1 1 ? 17.266 -41.375 29.594 1 21.77 1 MET B N 1
ATOM 1906 C CA . MET B 1 1 ? 18.391 -40.438 29.703 1 21.77 1 MET B CA 1
ATOM 1907 C C . MET B 1 1 ? 17.906 -39.062 30.125 1 21.77 1 MET B C 1
ATOM 1909 O O . MET B 1 1 ? 16.906 -38.562 29.609 1 21.77 1 MET B O 1
ATOM 1913 N N . ASN B 1 2 ? 18.156 -38.438 31.328 1 17.92 2 ASN B N 1
ATOM 1914 C CA . ASN B 1 2 ? 17.547 -37.562 32.344 1 17.92 2 ASN B CA 1
ATOM 1915 C C . ASN B 1 2 ? 17.578 -36.094 31.891 1 17.92 2 ASN B C 1
ATOM 1917 O O . ASN B 1 2 ? 18.656 -35.5 31.797 1 17.92 2 ASN B O 1
ATOM 1921 N N . TRP B 1 3 ? 17.016 -35.75 30.703 1 21.59 3 TRP B N 1
ATOM 1922 C CA . TRP B 1 3 ? 17.406 -34.625 29.859 1 21.59 3 TRP B CA 1
ATOM 1923 C C . TRP B 1 3 ? 17.141 -33.312 30.547 1 21.59 3 TRP B C 1
ATOM 1925 O O . TRP B 1 3 ? 16.016 -33.031 30.969 1 21.59 3 TRP B O 1
ATOM 1935 N N . GLY B 1 4 ? 18.031 -32.812 31.422 1 17.86 4 GLY B N 1
ATOM 1936 C CA . GLY B 1 4 ? 18.047 -31.812 32.5 1 17.86 4 GLY B CA 1
ATOM 1937 C C . GLY B 1 4 ? 17.719 -30.422 32 1 17.86 4 GLY B C 1
ATOM 1938 O O . GLY B 1 4 ? 18.484 -29.812 31.25 1 17.86 4 GLY B O 1
ATOM 1939 N N . ILE B 1 5 ? 16.516 -30.125 31.609 1 19.67 5 ILE B N 1
ATOM 1940 C CA . ILE B 1 5 ? 15.867 -28.938 31.047 1 19.67 5 ILE B CA 1
ATOM 1941 C C . ILE B 1 5 ? 15.977 -27.766 32.031 1 19.67 5 ILE B C 1
ATOM 1943 O O . ILE B 1 5 ? 15.25 -27.719 33 1 19.67 5 ILE B O 1
ATOM 1947 N N . GLY B 1 6 ? 17.172 -27.547 32.531 1 18.42 6 GLY B N 1
ATOM 1948 C CA . GLY B 1 6 ? 17.328 -26.641 33.688 1 18.42 6 GLY B CA 1
ATOM 1949 C C . GLY B 1 6 ? 16.781 -25.25 33.406 1 18.42 6 GLY B C 1
ATOM 1950 O O . GLY B 1 6 ? 16.859 -24.75 32.281 1 18.42 6 GLY B O 1
ATOM 1951 N N . SER B 1 7 ? 15.695 -24.766 34.219 1 17.83 7 SER B N 1
ATOM 1952 C CA . SER B 1 7 ? 14.828 -23.672 34.594 1 17.83 7 SER B CA 1
ATOM 1953 C C . SER B 1 7 ? 15.633 -22.406 34.875 1 17.83 7 SER B C 1
ATOM 1955 O O . SER B 1 7 ? 16.359 -22.312 35.875 1 17.83 7 SER B O 1
ATOM 1957 N N . TYR B 1 8 ? 16.5 -22.016 34 1 18.44 8 TYR B N 1
ATOM 1958 C CA . TYR B 1 8 ? 17.25 -20.891 34.531 1 18.44 8 TYR B CA 1
ATOM 1959 C C . TYR B 1 8 ? 16.328 -19.734 34.875 1 18.44 8 TYR B C 1
ATOM 1961 O O . TYR B 1 8 ? 15.648 -19.188 34 1 18.44 8 TYR B O 1
ATOM 1969 N N . TYR B 1 9 ? 15.523 -19.766 36.031 1 17.41 9 TYR B N 1
ATOM 1970 C CA . TYR B 1 9 ? 14.648 -18.859 36.781 1 17.41 9 TYR B CA 1
ATOM 1971 C C . TYR B 1 9 ? 15.344 -17.531 37.062 1 17.41 9 TYR B C 1
ATOM 1973 O O . TYR B 1 9 ? 16.203 -17.453 37.938 1 17.41 9 TYR B O 1
ATOM 1981 N N . LYS B 1 10 ? 16.031 -16.938 36.156 1 20.44 10 LYS B N 1
ATOM 1982 C CA . LYS B 1 10 ? 16.609 -15.742 36.75 1 20.44 10 LYS B CA 1
ATOM 1983 C C . LYS B 1 10 ? 15.539 -14.883 37.438 1 20.44 10 LYS B C 1
ATOM 1985 O O . LYS B 1 10 ? 14.438 -14.75 36.906 1 20.44 10 LYS B O 1
ATOM 1990 N N . ASN B 1 11 ? 15.484 -14.656 38.719 1 19.69 11 ASN B N 1
ATOM 1991 C CA . ASN B 1 11 ? 14.828 -13.859 39.75 1 19.69 11 ASN B CA 1
ATOM 1992 C C . ASN B 1 11 ? 14.781 -12.383 39.375 1 19.69 11 ASN B C 1
ATOM 1994 O O . ASN B 1 11 ? 15.812 -11.711 39.344 1 19.69 11 ASN B O 1
ATOM 1998 N N . PHE B 1 12 ? 14.164 -11.969 38.375 1 19.53 12 PHE B N 1
ATOM 1999 C CA . PHE B 1 12 ? 14.055 -10.539 38.125 1 19.53 12 PHE B CA 1
ATOM 2000 C C . PHE B 1 12 ? 13.375 -9.836 39.281 1 19.53 12 PHE B C 1
ATOM 2002 O O . PHE B 1 12 ? 12.195 -10.078 39.562 1 19.53 12 PHE B O 1
ATOM 2009 N N . ASN B 1 13 ? 14.047 -9.469 40.344 1 21.44 13 ASN B N 1
ATOM 2010 C CA . ASN B 1 13 ? 13.648 -8.602 41.438 1 21.44 13 ASN B CA 1
ATOM 2011 C C . ASN B 1 13 ? 13.203 -7.23 40.938 1 21.44 13 ASN B C 1
ATOM 2013 O O . ASN B 1 13 ? 14.031 -6.43 40.5 1 21.44 13 ASN B O 1
ATOM 2017 N N . LEU B 1 14 ? 12.133 -7.035 40.25 1 23.11 14 LEU B N 1
ATOM 2018 C CA . LEU B 1 14 ? 11.414 -5.805 39.969 1 23.11 14 LEU B CA 1
ATOM 2019 C C . LEU B 1 14 ? 11.109 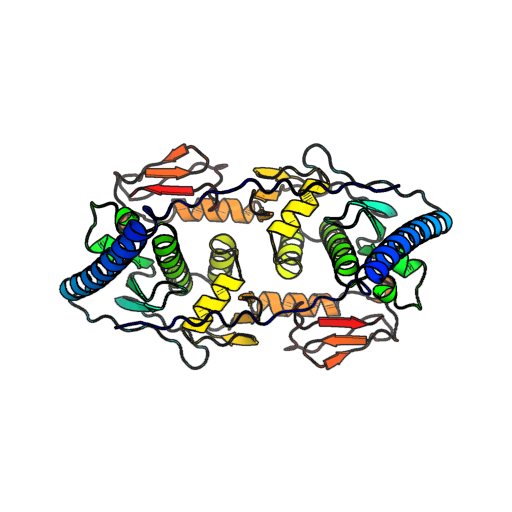-5.035 41.25 1 23.11 14 LEU B C 1
ATOM 2021 O O . LEU B 1 14 ? 10.273 -5.461 42.062 1 23.11 14 LEU B O 1
ATOM 2025 N N . SER B 1 15 ? 12.055 -4.273 41.75 1 24.98 15 SER B N 1
ATOM 2026 C CA . SER B 1 15 ? 11.82 -3.43 42.906 1 24.98 15 SER B CA 1
ATOM 2027 C C . SER B 1 15 ? 10.734 -2.396 42.625 1 24.98 15 SER B C 1
ATOM 2029 O O . SER B 1 15 ? 10.508 -2.021 41.469 1 24.98 15 SER B O 1
ATOM 2031 N N . ASN B 1 16 ? 9.664 -1.97 43.562 1 26.62 16 ASN B N 1
ATOM 2032 C CA . ASN B 1 16 ? 8.469 -1.185 43.844 1 26.62 16 ASN B CA 1
ATOM 2033 C C . ASN B 1 16 ? 8.633 0.267 43.406 1 26.62 16 ASN B C 1
ATOM 2035 O O . ASN B 1 16 ? 7.656 1.013 43.344 1 26.62 16 ASN B O 1
ATOM 2039 N N . SER B 1 17 ? 9.812 0.873 43.375 1 29.2 17 SER B N 1
ATOM 2040 C CA . SER B 1 17 ? 9.977 2.322 43.375 1 29.2 17 SER B CA 1
ATOM 2041 C C . SER B 1 17 ? 9.625 2.908 42 1 29.2 17 SER B C 1
ATOM 2043 O O . SER B 1 17 ? 9.281 4.09 41.906 1 29.2 17 SER B O 1
ATOM 2045 N N . ASN B 1 18 ? 9.812 2.168 40.938 1 29.61 18 ASN B N 1
ATOM 2046 C CA . ASN B 1 18 ? 9.773 2.834 39.625 1 29.61 18 ASN B CA 1
ATOM 2047 C C . ASN B 1 18 ? 8.359 2.902 39.062 1 29.61 18 ASN B C 1
ATOM 2049 O O . ASN B 1 18 ? 8.141 3.389 37.969 1 29.61 18 ASN B O 1
ATOM 2053 N N . ILE B 1 19 ? 7.328 2.266 39.531 1 31.61 19 ILE B N 1
ATOM 2054 C CA . ILE B 1 19 ? 5.926 2.336 39.156 1 31.61 19 ILE B CA 1
ATOM 2055 C C . ILE B 1 19 ? 5.355 3.703 39.5 1 31.61 19 ILE B C 1
ATOM 2057 O O . ILE B 1 19 ? 4.488 4.23 38.812 1 31.61 19 ILE B O 1
ATOM 2061 N N . ILE B 1 20 ? 5.703 4.305 40.625 1 31.09 20 ILE B N 1
ATOM 2062 C CA . ILE B 1 20 ? 5.168 5.578 41.094 1 31.09 20 ILE B CA 1
ATOM 2063 C C . ILE B 1 20 ? 5.504 6.684 40.094 1 31.09 20 ILE B C 1
ATOM 2065 O O . ILE B 1 20 ? 4.664 7.539 39.812 1 31.09 20 ILE B O 1
ATOM 2069 N N . ASN B 1 21 ? 6.676 6.664 39.5 1 31.38 21 ASN B N 1
ATOM 2070 C CA . ASN B 1 21 ? 7.07 7.77 38.656 1 31.38 21 ASN B CA 1
ATOM 2071 C C . ASN B 1 21 ? 6.391 7.691 37.281 1 31.38 21 ASN B C 1
ATOM 2073 O O . ASN B 1 21 ? 6.336 8.68 36.562 1 31.38 21 ASN B O 1
ATOM 2077 N N . LYS B 1 22 ? 5.879 6.605 36.875 1 36.81 22 LYS B N 1
ATOM 2078 C CA . LYS B 1 22 ? 5.203 6.508 35.594 1 36.81 22 LYS B CA 1
ATOM 2079 C C . LYS B 1 22 ? 3.766 7.008 35.688 1 36.81 22 LYS B C 1
ATOM 2081 O O . LYS B 1 22 ? 3.256 7.625 34.75 1 36.81 22 LYS B O 1
ATOM 2086 N N . HIS B 1 23 ? 3.021 6.77 36.625 1 36.41 23 HIS B N 1
ATOM 2087 C CA . HIS B 1 23 ? 1.678 7.293 36.844 1 36.41 23 HIS B CA 1
ATOM 2088 C C . HIS B 1 23 ? 1.696 8.812 37 1 36.41 23 HIS B C 1
ATOM 2090 O O . HIS B 1 23 ? 0.744 9.492 36.594 1 36.41 23 HIS B O 1
ATOM 2096 N N . THR B 1 24 ? 2.633 9.328 37.688 1 39.06 24 THR B N 1
ATOM 2097 C CA . THR B 1 24 ? 2.746 10.773 37.812 1 39.06 24 THR B CA 1
ATOM 2098 C C . THR B 1 24 ? 3.055 11.414 36.469 1 39.06 24 THR B C 1
ATOM 2100 O O . THR B 1 24 ? 2.572 12.508 36.156 1 39.06 24 THR B O 1
ATOM 2103 N N . SER B 1 25 ? 3.768 10.719 35.656 1 43.97 25 SER B N 1
ATOM 2104 C CA . SER B 1 25 ? 4.117 11.273 34.344 1 43.97 25 SER B CA 1
ATOM 2105 C C . SER B 1 25 ? 2.924 11.25 33.406 1 43.97 25 SER B C 1
ATOM 2107 O O . SER B 1 25 ? 2.701 12.203 32.625 1 43.97 25 SER B O 1
ATOM 2109 N N . LYS B 1 26 ? 2.104 10.352 33.625 1 45.84 26 LYS B N 1
ATOM 2110 C CA . LYS B 1 26 ? 0.879 10.297 32.812 1 45.84 26 LYS B CA 1
ATOM 2111 C C . LYS B 1 26 ? -0.119 11.359 33.281 1 45.84 26 LYS B C 1
ATOM 2113 O O . LYS B 1 26 ? -0.785 11.984 32.438 1 45.84 26 LYS B O 1
ATOM 2118 N N . THR B 1 27 ? -0.328 11.391 34.5 1 43.84 27 THR B N 1
ATOM 2119 C CA . THR B 1 27 ? -1.201 12.438 35.031 1 43.84 27 THR B CA 1
ATOM 2120 C C . THR B 1 27 ? -0.698 13.82 34.625 1 43.84 27 THR B C 1
ATOM 2122 O O . THR B 1 27 ? -1.493 14.711 34.312 1 43.84 27 THR B O 1
ATOM 2125 N N . ASN B 1 28 ? 0.53 13.992 34.781 1 43.53 28 ASN B N 1
ATOM 2126 C CA . ASN B 1 28 ? 1.079 15.289 34.406 1 43.53 28 ASN B CA 1
ATOM 2127 C C . ASN B 1 28 ? 0.96 15.516 32.906 1 43.53 28 ASN B C 1
ATOM 2129 O O . ASN B 1 28 ? 0.716 16.641 32.438 1 43.53 28 ASN B O 1
ATOM 2133 N N . ARG B 1 29 ? 1.013 14.547 32.281 1 48.06 29 ARG B N 1
ATOM 2134 C CA . ARG B 1 29 ? 0.883 14.68 30.844 1 48.06 29 ARG B CA 1
ATOM 2135 C C . ARG B 1 29 ? -0.565 14.945 30.453 1 48.06 29 ARG B C 1
ATOM 2137 O O . ARG B 1 29 ? -0.831 15.758 29.562 1 48.06 29 ARG B O 1
ATOM 2144 N N . LYS B 1 30 ? -1.451 14.289 31.125 1 49.12 30 LYS B N 1
ATOM 2145 C CA . LYS B 1 30 ? -2.861 14.609 30.922 1 49.12 30 LYS B CA 1
ATOM 2146 C C . LYS B 1 30 ? -3.15 16.062 31.297 1 49.12 30 LYS B C 1
ATOM 2148 O O . LYS B 1 30 ? -3.91 16.75 30.609 1 49.12 30 LYS B O 1
ATOM 2153 N N . LEU B 1 31 ? -2.609 16.375 32.219 1 43.31 31 LEU B N 1
ATOM 2154 C CA . LEU B 1 31 ? -2.736 17.766 32.625 1 43.31 31 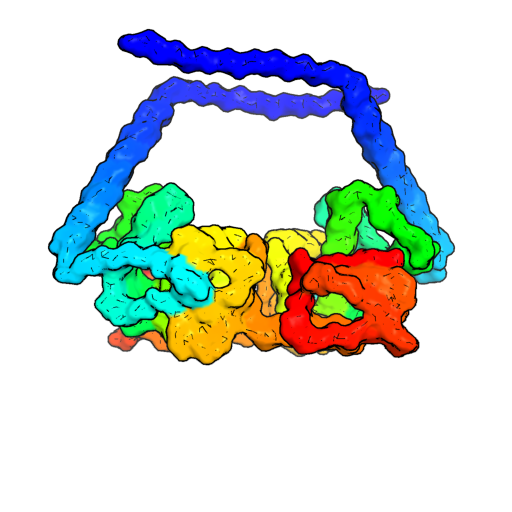LEU B CA 1
ATOM 2155 C C . LEU B 1 31 ? -2.066 18.703 31.625 1 43.31 31 LEU B C 1
ATOM 2157 O O . LEU B 1 31 ? -2.586 19.781 31.328 1 43.31 31 LEU B O 1
ATOM 2161 N N . LEU B 1 32 ? -1.033 18.281 31.125 1 47.62 32 LEU B N 1
ATOM 2162 C CA . LEU B 1 32 ? -0.351 19.062 30.094 1 47.62 32 LEU B CA 1
ATOM 2163 C C . LEU B 1 32 ? -1.173 19.109 28.812 1 47.62 32 LEU B C 1
ATOM 2165 O O . LEU B 1 32 ? -1.293 20.172 28.188 1 47.62 32 LEU B O 1
ATOM 2169 N N . ASN B 1 33 ? -1.773 18 28.578 1 54.69 33 ASN B N 1
ATOM 2170 C CA . ASN B 1 33 ? -2.598 17.984 27.375 1 54.69 33 ASN B CA 1
ATOM 2171 C C . ASN B 1 33 ? -3.834 18.859 27.531 1 54.69 33 ASN B C 1
ATOM 2173 O O . ASN B 1 33 ? -4.219 19.562 26.578 1 54.69 33 ASN B O 1
ATOM 2177 N N . LEU B 1 34 ? -4.383 18.75 28.719 1 51.78 34 LEU B N 1
ATOM 2178 C CA . LEU B 1 34 ? -5.504 19.641 29 1 51.78 34 LEU B CA 1
ATOM 2179 C C . LEU B 1 34 ? -5.062 21.094 28.984 1 51.78 34 LEU B C 1
ATOM 2181 O O . LEU B 1 34 ? -5.785 21.953 28.469 1 51.78 34 LEU B O 1
ATOM 2185 N N . ASN B 1 35 ? -3.965 21.266 29.531 1 53.22 35 ASN B N 1
ATOM 2186 C CA . ASN B 1 35 ? -3.471 22.641 29.562 1 53.22 35 ASN B CA 1
ATOM 2187 C C . ASN B 1 35 ? -3.135 23.141 28.156 1 53.22 35 ASN B C 1
ATOM 2189 O O . ASN B 1 35 ? -3.385 24.297 27.828 1 53.22 35 ASN B O 1
ATOM 2193 N N . ILE B 1 36 ? -2.736 22.234 27.391 1 58.12 36 ILE B N 1
ATOM 2194 C CA . ILE B 1 36 ? -2.428 22.609 26.016 1 58.12 36 ILE B CA 1
ATOM 2195 C C . ILE B 1 36 ? -3.721 22.906 25.25 1 58.12 36 ILE B C 1
ATOM 2197 O O . ILE B 1 36 ? -3.809 23.891 24.531 1 58.12 36 ILE B O 1
ATOM 2201 N N . SER B 1 37 ? -4.684 22.031 25.531 1 59.28 37 SER B N 1
ATOM 2202 C CA . SER B 1 37 ? -5.953 22.266 24.859 1 59.28 37 SER B CA 1
ATOM 2203 C C . SER B 1 37 ? -6.574 23.594 25.281 1 59.28 37 SER B C 1
ATOM 2205 O O . SER B 1 37 ? -7.082 24.344 24.438 1 59.28 37 SER B O 1
ATOM 2207 N N . LYS B 1 38 ? -6.434 23.781 26.531 1 59.19 38 LYS B N 1
ATOM 2208 C CA . LYS B 1 38 ? -6.965 25.047 27.031 1 59.19 38 LYS B CA 1
ATOM 2209 C C . LYS B 1 38 ? -6.184 26.234 26.484 1 59.19 38 LYS B C 1
ATOM 2211 O O . LYS B 1 38 ? -6.766 27.266 26.125 1 59.19 38 LYS B O 1
ATOM 2216 N N . SER B 1 39 ? -4.98 26.031 26.375 1 58.78 39 SER B N 1
ATOM 2217 C CA . SER B 1 39 ? -4.137 27.109 25.844 1 58.78 39 SER B CA 1
ATOM 2218 C C . SER B 1 39 ? -4.43 27.344 24.375 1 58.78 39 SER B C 1
ATOM 2220 O O . SER B 1 39 ? -4.453 28.5 23.922 1 58.78 39 SER B O 1
ATOM 2222 N N . VAL B 1 40 ? -4.711 26.281 23.719 1 62.69 40 VAL B N 1
ATOM 2223 C CA . VAL B 1 40 ? -5.035 26.422 22.312 1 62.69 40 VAL B CA 1
ATOM 2224 C C . VAL B 1 40 ? -6.352 27.172 22.156 1 62.69 40 VAL B C 1
ATOM 2226 O O . VAL B 1 40 ? -6.461 28.062 21.297 1 62.69 40 VAL B O 1
ATOM 2229 N N . GLN B 1 41 ? -7.238 26.828 23.031 1 61.34 41 GLN B N 1
ATOM 2230 C CA . GLN B 1 41 ? -8.547 27.469 22.922 1 61.34 41 GLN B CA 1
ATOM 2231 C C . GLN B 1 41 ? -8.438 28.969 23.172 1 61.34 41 GLN B C 1
ATOM 2233 O O . GLN B 1 41 ? -9.102 29.766 22.5 1 61.34 41 GLN B O 1
ATOM 2238 N N . LYS B 1 42 ? -7.598 29.234 24 1 58.97 42 LYS B N 1
ATOM 2239 C CA . LYS B 1 42 ? -7.434 30.656 24.328 1 58.97 42 LYS B CA 1
ATOM 2240 C C . LYS B 1 42 ? -6.762 31.406 23.188 1 58.97 42 LYS B C 1
ATOM 2242 O O . LYS B 1 42 ? -7.023 32.594 22.984 1 58.97 42 LYS B O 1
ATOM 2247 N N . PHE B 1 43 ? -6.055 30.609 22.516 1 60.69 43 PHE B N 1
ATOM 2248 C CA . PHE B 1 43 ? -5.258 31.25 21.469 1 60.69 43 PHE B CA 1
ATOM 2249 C C . PHE B 1 43 ? -6.074 31.406 20.188 1 60.69 43 PHE B C 1
ATOM 2251 O O . PHE B 1 43 ? -5.781 32.281 19.375 1 60.69 43 PHE B O 1
ATOM 2258 N N . LEU B 1 44 ? -7.102 30.641 20.219 1 64.44 44 LEU B N 1
ATOM 2259 C CA . LEU B 1 44 ? -7.805 30.625 18.938 1 64.44 44 LEU B CA 1
ATOM 2260 C C . LEU B 1 44 ? -8.992 31.578 18.953 1 64.44 44 LEU B C 1
ATOM 2262 O O . LEU B 1 44 ? -9.742 31.625 19.938 1 64.44 44 LEU B O 1
ATOM 2266 N N . SER B 1 45 ? -8.969 32.406 18.047 1 62.28 45 SER B N 1
ATOM 2267 C CA . SER B 1 45 ? -10.117 33.281 17.828 1 62.28 45 SER B CA 1
ATOM 2268 C C . SER B 1 45 ? -11.328 32.5 17.328 1 62.28 45 SER B C 1
ATOM 2270 O O . SER B 1 45 ? -12.469 32.906 17.547 1 62.28 45 SER B O 1
ATOM 2272 N N . THR B 1 46 ? -11.062 31.406 16.734 1 67.94 46 THR B N 1
ATOM 2273 C CA . THR B 1 46 ? -12.141 30.594 16.172 1 67.94 46 THR B CA 1
ATOM 2274 C C . THR B 1 46 ? -12.305 29.297 16.969 1 67.94 46 THR B C 1
ATOM 2276 O O . THR B 1 46 ? -11.32 28.625 17.281 1 67.94 46 THR B O 1
ATOM 2279 N N . PRO B 1 47 ? -13.562 29.094 17.328 1 78.56 47 PRO B N 1
ATOM 2280 C CA . PRO B 1 47 ? -13.828 27.891 18.094 1 78.56 47 PRO B CA 1
ATOM 2281 C C . PRO B 1 47 ? -13.453 26.609 17.344 1 78.56 47 PRO B C 1
ATOM 2283 O O . PRO B 1 47 ? -13.539 26.578 16.109 1 78.56 47 PRO B O 1
ATOM 2286 N N . LEU B 1 48 ? -12.945 25.656 18.047 1 88.81 48 LEU B N 1
ATOM 2287 C CA . LEU B 1 48 ? -12.641 24.344 17.5 1 88.81 48 LEU B CA 1
ATOM 2288 C C . LEU B 1 48 ? -13.914 23.562 17.203 1 88.81 48 LEU B C 1
ATOM 2290 O O . LEU B 1 48 ? -14.828 23.531 18.031 1 88.81 48 LEU B O 1
ATOM 2294 N N . GLN B 1 49 ? -14.031 23.141 15.984 1 91.88 49 GLN B N 1
ATOM 2295 C CA . GLN B 1 49 ? -15.109 22.219 15.625 1 91.88 49 GLN B CA 1
ATOM 2296 C C . GLN B 1 49 ? -14.633 20.766 15.664 1 91.88 49 GLN B C 1
ATOM 2298 O O . GLN B 1 49 ? -13.555 20.453 15.148 1 91.88 49 GLN B O 1
ATOM 2303 N N . GLU B 1 50 ? -15.391 19.953 16.328 1 94.69 50 GLU B N 1
ATOM 2304 C CA . GLU B 1 50 ? -15.023 18.531 16.266 1 94.69 50 GLU B CA 1
ATOM 2305 C C . GLU B 1 50 ? -15.297 17.953 14.891 1 94.69 50 GLU B C 1
ATOM 2307 O O . GLU B 1 50 ? -16.391 18.094 14.352 1 94.69 50 GLU B O 1
ATOM 2312 N N . LEU B 1 51 ? -14.32 17.359 14.367 1 97.31 51 LEU B N 1
ATOM 2313 C CA . LEU B 1 51 ? -14.453 16.781 13.031 1 97.31 51 LEU B CA 1
ATOM 2314 C C . LEU B 1 51 ? -15.086 15.391 13.094 1 97.31 51 LEU B C 1
ATOM 2316 O O . LEU B 1 51 ? -14.602 14.516 13.812 1 97.31 51 LEU B O 1
ATOM 2320 N N . SER B 1 52 ? -16.125 15.242 12.438 1 97.19 52 SER B N 1
ATOM 2321 C CA . SER B 1 52 ? -16.812 13.969 12.281 1 97.19 52 SER B CA 1
ATOM 2322 C C . SER B 1 52 ? -17.5 13.875 10.922 1 97.19 52 SER B C 1
ATOM 2324 O O . SER B 1 52 ? -17.969 14.883 10.391 1 97.19 52 SER B O 1
ATOM 2326 N N . PHE B 1 53 ? -17.5 12.672 10.438 1 98 53 PHE B N 1
ATOM 2327 C CA . PHE B 1 53 ? -18.109 12.469 9.133 1 98 53 PHE B CA 1
ATOM 2328 C C . PHE B 1 53 ? -19.391 11.664 9.258 1 98 53 PHE B C 1
ATOM 2330 O O . PHE B 1 53 ? -19.5 10.781 10.102 1 98 53 PHE B O 1
ATOM 2337 N N . LYS B 1 54 ? -20.359 12.039 8.453 1 97.12 54 LYS B N 1
ATOM 2338 C CA . LYS B 1 54 ? -21.641 11.344 8.398 1 97.12 54 LYS B CA 1
ATOM 2339 C C . LYS B 1 54 ? -21.953 10.875 6.98 1 97.12 54 LYS B C 1
ATOM 2341 O O . LYS B 1 54 ? -21.594 11.555 6.012 1 97.12 54 LYS B O 1
ATOM 2346 N N . GLY B 1 55 ? -22.625 9.727 6.895 1 97.31 55 GLY B N 1
ATOM 2347 C CA . GLY B 1 55 ? -23.062 9.203 5.609 1 97.31 55 GLY B CA 1
ATOM 2348 C C . GLY B 1 55 ? -21.906 8.852 4.688 1 97.31 55 GLY B C 1
ATOM 2349 O O . GLY B 1 55 ? -22.047 8.945 3.463 1 97.31 55 GLY B O 1
ATOM 2350 N N . ASN B 1 56 ? -20.781 8.578 5.227 1 98.5 56 ASN B N 1
ATOM 2351 C CA . ASN B 1 56 ? -19.578 8.242 4.473 1 98.5 56 ASN B CA 1
ATOM 2352 C C . ASN B 1 56 ? -19.172 9.375 3.527 1 98.5 56 ASN B C 1
ATOM 2354 O O . ASN B 1 56 ? -18.844 9.133 2.369 1 98.5 56 ASN B O 1
ATOM 2358 N N . ILE B 1 57 ? -19.328 10.547 4.07 1 98.62 57 ILE B N 1
ATOM 2359 C CA . ILE B 1 57 ? -18.906 11.734 3.328 1 98.62 57 ILE B CA 1
ATOM 2360 C C . ILE B 1 57 ? -17.859 12.5 4.129 1 98.62 57 ILE B C 1
ATOM 2362 O O . ILE B 1 57 ? -18.109 12.898 5.266 1 98.62 57 ILE B O 1
ATOM 2366 N N . ILE B 1 58 ? -16.75 12.641 3.582 1 98.69 58 ILE B N 1
ATOM 2367 C CA . ILE B 1 58 ? -15.688 13.453 4.168 1 98.69 58 ILE B CA 1
ATOM 2368 C C . ILE B 1 58 ? -15.867 14.914 3.75 1 98.69 58 ILE B C 1
ATOM 2370 O O . ILE B 1 58 ? -15.812 15.234 2.561 1 98.69 58 ILE B O 1
ATOM 2374 N N . ASP B 1 59 ? -16.078 15.68 4.727 1 97.94 59 ASP B N 1
ATOM 2375 C CA . ASP B 1 59 ? -16.25 17.109 4.516 1 97.94 59 ASP B CA 1
ATOM 2376 C C . ASP B 1 59 ? -15.305 17.906 5.414 1 97.94 59 ASP B C 1
ATOM 2378 O O . ASP B 1 59 ? -15.602 18.141 6.586 1 97.94 59 ASP B O 1
ATOM 2382 N N . ILE B 1 60 ? -14.195 18.266 4.906 1 97.69 60 ILE B N 1
ATOM 2383 C CA . ILE B 1 60 ? -13.219 19.094 5.598 1 97.69 60 ILE B CA 1
ATOM 2384 C C . ILE B 1 60 ? -13.133 20.453 4.926 1 97.69 60 ILE B C 1
ATOM 2386 O O . ILE B 1 60 ? -12.812 20.562 3.738 1 97.69 60 ILE B O 1
ATOM 2390 N N . LYS B 1 61 ? -13.336 21.406 5.645 1 94.56 61 LYS B N 1
ATOM 2391 C CA . LYS B 1 61 ? -13.414 22.75 5.062 1 94.56 61 LYS B CA 1
ATOM 2392 C C . LYS B 1 61 ? -12.117 23.531 5.293 1 94.56 61 LYS B C 1
ATOM 2394 O O . LYS B 1 61 ? -11.516 23.422 6.359 1 94.56 61 LYS B O 1
ATOM 2399 N N . ASN B 1 62 ? -11.781 24.266 4.281 1 92 62 ASN B N 1
ATOM 2400 C CA . ASN B 1 62 ? -10.664 25.188 4.41 1 92 62 ASN B CA 1
ATOM 2401 C C . ASN B 1 62 ? -11.008 26.375 5.316 1 92 62 ASN B C 1
ATOM 2403 O O . ASN B 1 62 ? -12.125 26.891 5.262 1 92 62 ASN B O 1
ATOM 2407 N N . GLY B 1 63 ? -10.031 26.797 6.141 1 90.12 63 GLY B N 1
ATOM 2408 C CA . GLY B 1 63 ? -10.219 27.953 6.996 1 90.12 63 GLY B CA 1
ATOM 2409 C C . GLY B 1 63 ? -10.773 27.609 8.367 1 90.12 63 GLY B C 1
ATOM 2410 O O . GLY B 1 63 ? -11.195 28.484 9.117 1 90.12 63 GLY B O 1
ATOM 2411 N N . TYR B 1 64 ? -10.82 26.375 8.672 1 92.56 64 TYR B N 1
ATOM 2412 C CA . TYR B 1 64 ? -11.406 25.938 9.938 1 92.56 64 TYR B CA 1
ATOM 2413 C C . TYR B 1 64 ? -10.352 25.297 10.828 1 92.56 64 TYR B C 1
ATOM 2415 O O . TYR B 1 64 ? -9.352 24.766 10.336 1 92.56 64 TYR B O 1
ATOM 2423 N N . ASN B 1 65 ? -10.586 25.422 12.086 1 92.56 65 ASN B N 1
ATOM 2424 C CA . ASN B 1 65 ? -9.844 24.688 13.109 1 92.56 65 ASN B CA 1
ATOM 2425 C C . ASN B 1 65 ? -10.672 23.531 13.664 1 92.56 65 ASN B C 1
ATOM 2427 O O . ASN B 1 65 ? -11.844 23.703 14 1 92.56 65 ASN B O 1
ATOM 2431 N N . TYR B 1 66 ? -9.992 22.422 13.664 1 94.81 66 TYR B N 1
ATOM 2432 C CA . TYR B 1 66 ? -10.727 21.219 14.062 1 94.81 66 TYR B CA 1
ATOM 2433 C C . TYR B 1 66 ? -10.086 20.578 15.281 1 94.81 66 TYR B C 1
ATOM 2435 O O . TYR B 1 66 ? -8.867 20.625 15.453 1 94.81 66 TYR B O 1
ATOM 2443 N N . LYS B 1 67 ? -10.984 20.062 16.094 1 94.44 67 LYS B N 1
ATOM 2444 C CA . LYS B 1 67 ? -10.609 19 17.016 1 94.44 67 LYS B CA 1
ATOM 2445 C C . LYS B 1 67 ? -10.852 17.625 16.406 1 94.44 67 LYS B C 1
ATOM 2447 O O . LYS B 1 67 ? -11.992 17.266 16.094 1 94.44 67 LYS B O 1
ATOM 2452 N N . VAL B 1 68 ? -9.773 16.828 16.25 1 96.44 68 VAL B N 1
ATOM 2453 C CA . VAL B 1 68 ? -9.867 15.562 15.539 1 96.44 68 VAL B CA 1
ATOM 2454 C C . VAL B 1 68 ? -9.516 14.414 16.469 1 96.44 68 VAL B C 1
ATOM 2456 O O . VAL B 1 68 ? -8.445 14.406 17.078 1 96.44 68 VAL B O 1
ATOM 2459 N N . LYS B 1 69 ? -10.43 13.531 16.531 1 95.25 69 LYS B N 1
ATOM 2460 C CA . LYS B 1 69 ? -10.172 12.375 17.391 1 95.25 69 LYS B CA 1
ATOM 2461 C C . LYS B 1 69 ? -9 11.555 16.859 1 95.25 69 LYS B C 1
ATOM 2463 O O . LYS B 1 69 ? -8.945 11.227 15.68 1 95.25 69 LYS B O 1
ATOM 2468 N N . THR B 1 70 ? -8.023 11.242 17.734 1 94.81 70 THR B N 1
ATOM 2469 C CA . THR B 1 70 ? -6.887 10.406 17.375 1 94.81 70 THR B CA 1
ATOM 2470 C C . THR B 1 70 ? -7.18 8.938 17.688 1 94.81 70 THR B C 1
ATOM 2472 O O . THR B 1 70 ? -8.297 8.586 18.062 1 94.81 70 THR B O 1
ATOM 2475 N N . LEU B 1 71 ? -6.242 8.07 17.406 1 92.38 71 LEU B N 1
ATOM 2476 C CA . LEU B 1 71 ? -6.469 6.652 17.656 1 92.38 71 LEU B CA 1
ATOM 2477 C C . LEU B 1 71 ? -6.336 6.32 19.141 1 92.38 71 LEU B C 1
ATOM 2479 O O . LEU B 1 71 ? -7.129 5.551 19.672 1 92.38 71 LEU B O 1
ATOM 2483 N N . MET B 1 72 ? -5.363 6.895 19.797 1 84.56 72 MET B N 1
ATOM 2484 C CA . MET B 1 72 ? -5.027 6.398 21.125 1 84.56 72 MET B CA 1
ATOM 2485 C C . MET B 1 72 ? -5.023 7.531 22.141 1 84.56 72 MET B C 1
ATOM 2487 O O . MET B 1 72 ? -5.094 7.289 23.359 1 84.56 72 MET B O 1
ATOM 2491 N N . HIS B 1 73 ? -4.953 8.781 21.688 1 80.38 73 HIS B N 1
ATOM 2492 C CA . HIS B 1 73 ? -4.574 9.812 22.656 1 80.38 73 HIS B CA 1
ATOM 2493 C C . HIS B 1 73 ? -5.551 10.977 22.625 1 80.38 73 HIS B C 1
ATOM 2495 O O . HIS B 1 73 ? -5.145 12.141 22.734 1 80.38 73 HIS B O 1
ATOM 2501 N N . GLY B 1 74 ? -6.793 10.625 22.438 1 87.38 74 GLY B N 1
ATOM 2502 C CA . GLY B 1 74 ? -7.785 11.68 22.531 1 87.38 74 GLY B CA 1
ATOM 2503 C C . GLY B 1 74 ? -7.957 12.445 21.219 1 87.38 74 GLY B C 1
ATOM 2504 O O . GLY B 1 74 ? -8.336 11.867 20.203 1 87.38 74 GLY B O 1
ATOM 2505 N N . TYR B 1 75 ? -7.504 13.828 21.375 1 91.62 75 TYR B N 1
ATOM 2506 C CA . TYR B 1 75 ? -7.793 14.664 20.219 1 91.62 75 TYR B CA 1
ATOM 2507 C C . TYR B 1 75 ? -6.543 15.406 19.75 1 91.62 75 TYR B C 1
ATOM 2509 O O . TYR B 1 75 ? -5.676 15.742 20.562 1 91.62 75 TYR B O 1
ATOM 2517 N N . ALA B 1 76 ? -6.453 15.602 18.5 1 91.88 76 ALA B N 1
ATOM 2518 C CA . ALA B 1 76 ? -5.508 16.531 17.891 1 91.88 76 ALA B CA 1
ATOM 2519 C C . ALA B 1 76 ? -6.203 17.812 17.453 1 91.88 76 ALA B C 1
ATOM 2521 O O . ALA B 1 76 ? -7.309 17.781 16.922 1 91.88 76 ALA B O 1
ATOM 2522 N N . GLU B 1 77 ? -5.582 18.875 17.797 1 92.19 77 GLU B N 1
ATOM 2523 C CA . GLU B 1 77 ? -6.078 20.156 17.312 1 92.19 77 GLU B CA 1
ATOM 2524 C C . GLU B 1 77 ? -5.363 20.578 16.031 1 92.19 77 GLU B C 1
ATOM 2526 O O . GLU B 1 77 ? -4.148 20.797 16.031 1 92.19 77 GLU B O 1
ATOM 2531 N N . ILE B 1 78 ? -6.16 20.766 14.977 1 93.44 78 ILE B N 1
ATOM 2532 C CA . ILE B 1 78 ? -5.594 20.891 13.641 1 93.44 78 ILE B CA 1
ATOM 2533 C C . ILE B 1 78 ? -6.215 22.094 12.93 1 93.44 78 ILE B C 1
ATOM 2535 O O . ILE B 1 78 ? -7.426 22.312 13.016 1 93.44 78 ILE B O 1
ATOM 2539 N N . SER B 1 79 ? -5.379 22.828 12.336 1 92 79 SER B N 1
ATOM 2540 C CA . SER B 1 79 ? -5.836 23.906 11.461 1 92 79 SER B CA 1
ATOM 2541 C C . SER B 1 79 ? -5.758 23.5 9.992 1 92 79 SER B C 1
ATOM 2543 O O . SER B 1 79 ? -4.758 22.922 9.555 1 92 79 SER B O 1
ATOM 2545 N N . VAL B 1 80 ? -6.855 23.719 9.266 1 93.31 80 VAL B N 1
ATOM 2546 C CA . VAL B 1 80 ? -6.855 23.469 7.824 1 93.31 80 VAL B CA 1
ATOM 2547 C C . VAL B 1 80 ? -6.98 24.797 7.082 1 93.31 80 VAL B C 1
ATOM 2549 O O . VAL B 1 80 ? -8.016 25.469 7.156 1 93.31 80 VAL B O 1
ATOM 2552 N N . ASN B 1 81 ? -5.852 25.141 6.445 1 90.19 81 ASN B N 1
ATOM 2553 C CA . ASN B 1 81 ? -5.809 26.391 5.695 1 90.19 81 ASN B CA 1
ATOM 2554 C C . ASN B 1 81 ? -5.055 26.234 4.383 1 90.19 81 ASN B C 1
ATOM 2556 O O . ASN B 1 81 ? -3.982 25.625 4.348 1 90.19 81 ASN B O 1
ATOM 2560 N N . ASN B 1 82 ? -5.648 26.812 3.26 1 88.38 82 ASN B N 1
ATOM 2561 C CA . ASN B 1 82 ? -5.008 26.797 1.947 1 88.38 82 ASN B CA 1
ATOM 2562 C C . ASN B 1 82 ? -4.594 25.375 1.559 1 88.38 82 ASN B C 1
ATOM 2564 O O . ASN B 1 82 ? -3.453 25.141 1.155 1 88.38 82 ASN B O 1
ATOM 2568 N N . ASN B 1 83 ? -5.43 24.422 1.89 1 88.19 83 ASN B N 1
ATOM 2569 C CA . ASN B 1 83 ? -5.266 23.016 1.525 1 88.19 83 ASN B CA 1
ATOM 2570 C C . ASN B 1 83 ? -4.09 22.375 2.26 1 88.19 83 ASN B C 1
ATOM 2572 O O . ASN B 1 83 ? -3.457 21.453 1.744 1 88.19 83 ASN B O 1
ATOM 2576 N N . THR B 1 84 ? -3.762 22.984 3.355 1 89.5 84 THR B N 1
ATOM 2577 C CA . THR B 1 84 ? -2.729 22.422 4.219 1 89.5 84 THR B CA 1
ATOM 2578 C C . THR B 1 84 ? -3.258 22.219 5.637 1 89.5 84 THR B C 1
ATOM 2580 O O . THR B 1 84 ? -4.051 23.031 6.125 1 89.5 84 THR B O 1
ATOM 2583 N N . SER B 1 85 ? -2.814 21.172 6.168 1 93 85 SER B N 1
ATOM 2584 C CA . SER B 1 85 ? -3.156 20.875 7.559 1 93 85 SER B CA 1
ATOM 2585 C C . SER B 1 85 ? -1.938 21.016 8.469 1 93 85 SER B C 1
ATOM 2587 O O . SER B 1 85 ? -0.825 20.641 8.078 1 93 85 SER B O 1
ATOM 2589 N N . GLU B 1 86 ? -2.191 21.547 9.648 1 89.56 86 GLU B N 1
ATOM 2590 C CA . GLU B 1 86 ? -1.112 21.703 10.617 1 89.56 86 GLU B CA 1
ATOM 2591 C C . GLU B 1 86 ? -1.633 21.578 12.047 1 89.56 86 GLU B C 1
ATOM 2593 O O . GLU B 1 86 ? -2.729 22.047 12.359 1 89.56 86 GLU B O 1
ATOM 2598 N N . LEU B 1 87 ? -0.801 20.984 12.836 1 88.81 87 LEU B N 1
ATOM 2599 C CA . LEU B 1 87 ? -1.124 21.016 14.258 1 88.81 87 LEU B CA 1
ATOM 2600 C C . LEU B 1 87 ? -1.118 22.438 14.797 1 88.81 87 LEU B C 1
ATOM 2602 O O . LEU B 1 87 ? -0.164 23.188 14.57 1 88.81 87 LEU B O 1
ATOM 2606 N N . LEU B 1 88 ? -2.1 22.734 15.484 1 87.88 88 LEU B N 1
ATOM 2607 C CA . LEU B 1 88 ? -2.244 24.094 15.984 1 87.88 88 LEU B CA 1
ATOM 2608 C C . LEU B 1 88 ? -1.12 24.438 16.953 1 87.88 88 LEU B C 1
ATOM 2610 O O . LEU B 1 88 ? -0.719 25.609 17.047 1 87.88 88 LEU B O 1
ATOM 2614 N N . LEU B 1 89 ? -0.612 23.469 17.609 1 82.81 89 LEU B N 1
ATOM 2615 C CA . LEU B 1 89 ? 0.476 23.688 18.562 1 82.81 89 LEU B CA 1
ATOM 2616 C C . LEU B 1 89 ? 1.679 24.312 17.859 1 82.81 89 LEU B C 1
ATOM 2618 O O . LEU B 1 89 ? 2.402 25.109 18.469 1 82.81 89 LEU B O 1
ATOM 2622 N N . TYR B 1 90 ? 1.861 24 16.672 1 80.25 90 TYR B N 1
ATOM 2623 C CA . TYR B 1 90 ? 2.979 24.578 15.938 1 80.25 90 TYR B CA 1
ATOM 2624 C C . TYR B 1 90 ? 2.756 26.062 15.703 1 80.25 90 TYR B C 1
ATOM 2626 O O . TYR B 1 90 ? 3.711 26.844 15.664 1 80.25 90 TYR B O 1
ATOM 2634 N N . LYS B 1 91 ? 1.541 26.438 15.562 1 76.44 91 LYS B N 1
ATOM 2635 C CA . LYS B 1 91 ? 1.207 27.859 15.398 1 76.44 91 LYS B CA 1
ATOM 2636 C C . LYS B 1 91 ? 1.34 28.609 16.719 1 76.44 91 LYS B C 1
ATOM 2638 O O . LYS B 1 91 ? 1.766 29.766 16.734 1 76.44 91 LYS B O 1
ATOM 2643 N N . MET B 1 92 ? 1.08 27.938 17.688 1 76.5 92 MET B N 1
ATOM 2644 C CA . MET B 1 92 ? 1.108 28.562 19.016 1 76.5 92 MET B CA 1
ATOM 2645 C C . MET B 1 92 ? 2.539 28.688 19.531 1 76.5 92 MET B C 1
ATOM 2647 O O . MET B 1 92 ? 2.873 29.656 20.219 1 76.5 92 MET B O 1
ATOM 2651 N N . TYR B 1 93 ? 3.258 27.719 19.172 1 75 93 TYR B N 1
ATOM 2652 C CA . TYR B 1 93 ? 4.645 27.703 19.625 1 75 93 TYR B CA 1
ATOM 2653 C C . TYR B 1 93 ? 5.602 27.578 18.453 1 75 93 TYR B C 1
ATOM 2655 O O . TYR B 1 93 ? 6.309 26.578 18.312 1 75 93 TYR B O 1
ATOM 2663 N N . PRO B 1 94 ? 5.73 28.594 17.688 1 71 94 PRO B N 1
ATOM 2664 C CA . PRO B 1 94 ? 6.492 28.5 16.438 1 71 94 PRO B CA 1
ATOM 2665 C C . PRO B 1 94 ? 7.984 28.266 16.672 1 71 94 PRO B C 1
ATOM 2667 O O . PRO B 1 94 ? 8.672 27.703 15.805 1 71 94 PRO B O 1
ATOM 2670 N N . ASN B 1 95 ? 8.5 28.625 17.812 1 69.94 95 ASN B N 1
ATOM 2671 C CA . ASN B 1 95 ? 9.938 28.531 18.047 1 69.94 95 ASN B CA 1
ATOM 2672 C C . ASN B 1 95 ? 10.273 27.438 19.047 1 69.94 95 ASN B C 1
ATOM 2674 O O . ASN B 1 95 ? 11.367 27.422 19.625 1 69.94 95 ASN B O 1
ATOM 2678 N N . LYS B 1 96 ? 9.352 26.641 19.281 1 70.06 96 LYS B N 1
ATOM 2679 C CA . LYS B 1 96 ? 9.594 25.578 20.266 1 70.06 96 LYS B CA 1
ATOM 2680 C C . LYS B 1 96 ? 9.477 24.203 19.641 1 70.06 96 LYS B C 1
ATOM 2682 O O . LYS B 1 96 ? 8.688 24 18.703 1 70.06 96 LYS B O 1
ATOM 2687 N N . ASP B 1 97 ? 10.328 23.359 20.125 1 72.56 97 ASP B N 1
ATOM 2688 C CA . ASP B 1 97 ? 10.172 21.953 19.766 1 72.56 97 ASP B CA 1
ATOM 2689 C C . ASP B 1 97 ? 8.984 21.328 20.484 1 72.56 97 ASP B C 1
ATOM 2691 O O . ASP B 1 97 ? 9.102 20.922 21.656 1 72.56 97 ASP B O 1
ATOM 2695 N N . ILE B 1 98 ? 7.914 21.234 19.844 1 75.5 98 ILE B N 1
ATOM 2696 C CA . ILE B 1 98 ? 6.664 20.781 20.453 1 75.5 98 ILE B CA 1
ATOM 2697 C C . ILE B 1 98 ? 6.727 19.281 20.719 1 75.5 98 ILE B C 1
ATOM 2699 O O . ILE B 1 98 ? 5.938 18.75 21.516 1 75.5 98 ILE B O 1
ATOM 2703 N N . THR B 1 99 ? 7.656 18.625 20.016 1 76.75 99 THR B N 1
ATOM 2704 C CA . THR B 1 99 ? 7.727 17.172 20.172 1 76.75 99 THR B CA 1
ATOM 2705 C C . THR B 1 99 ? 8.078 16.797 21.609 1 76.75 99 THR B C 1
ATOM 2707 O O . THR B 1 99 ? 7.707 15.727 22.094 1 76.75 99 THR B O 1
ATOM 2710 N N . SER B 1 100 ? 8.766 17.688 22.297 1 73.69 100 SER B N 1
ATOM 2711 C CA . SER B 1 100 ? 9.227 17.422 23.656 1 73.69 100 SER B CA 1
ATOM 2712 C C . SER B 1 100 ? 8.062 17.453 24.641 1 73.69 100 SER B C 1
ATOM 2714 O O . SER B 1 100 ? 8.188 16.984 25.766 1 73.69 100 SER B O 1
ATOM 2716 N N . LEU B 1 101 ? 6.957 18.016 24.172 1 77.12 101 LEU B N 1
ATOM 2717 C CA . LEU B 1 101 ? 5.789 18.156 25.047 1 77.12 101 LEU B CA 1
ATOM 2718 C C . LEU B 1 101 ? 5.02 16.844 25.125 1 77.12 101 LEU B C 1
ATOM 2720 O O . LEU B 1 101 ? 4.137 16.688 25.984 1 77.12 101 LEU B O 1
ATOM 2724 N N . PHE B 1 102 ? 5.465 15.914 24.281 1 81.12 102 PHE B N 1
ATOM 2725 C CA . PHE B 1 102 ? 4.738 14.648 24.188 1 81.12 102 PHE B CA 1
ATOM 2726 C C . PHE B 1 102 ? 5.691 13.469 24.297 1 81.12 102 PHE B C 1
ATOM 2728 O O . PHE B 1 102 ? 6.887 13.602 24.031 1 81.12 102 PHE B O 1
ATOM 2735 N N . ASP B 1 103 ? 5.031 12.391 24.797 1 81.81 103 ASP B N 1
ATOM 2736 C CA . ASP B 1 103 ? 5.781 11.164 24.547 1 81.81 103 ASP B CA 1
ATOM 2737 C C . ASP B 1 103 ? 5.789 10.82 23.062 1 81.81 103 ASP B C 1
ATOM 2739 O O . ASP B 1 103 ? 4.965 11.32 22.297 1 81.81 103 ASP B O 1
ATOM 2743 N N . LYS B 1 104 ? 6.719 9.969 22.75 1 82.56 104 LYS B N 1
ATOM 2744 C CA . LYS B 1 104 ? 6.961 9.648 21.344 1 82.56 104 LYS B CA 1
ATOM 2745 C C . LYS B 1 104 ? 5.715 9.047 20.688 1 82.56 104 LYS B C 1
ATOM 2747 O O . LYS B 1 104 ? 5.387 9.375 19.547 1 82.56 104 LYS B O 1
ATOM 2752 N N . TYR B 1 105 ? 4.957 8.227 21.359 1 85.31 105 TYR B N 1
ATOM 2753 C CA . TYR B 1 105 ? 3.797 7.539 20.797 1 85.31 105 TYR B CA 1
ATOM 2754 C C . TYR B 1 105 ? 2.619 8.5 20.641 1 85.31 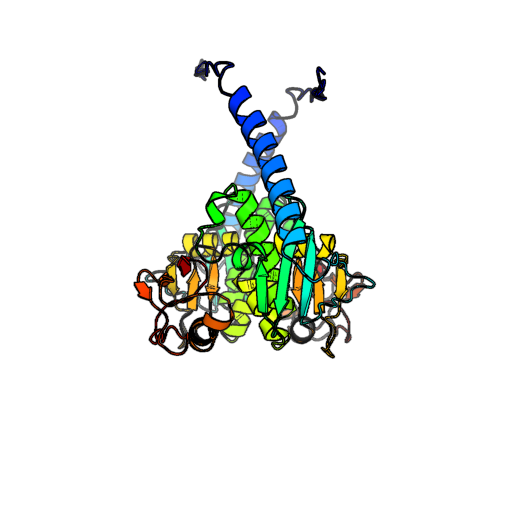105 TYR B C 1
ATOM 2756 O O . TYR B 1 105 ? 1.885 8.438 19.656 1 85.31 105 TYR B O 1
ATOM 2764 N N . GLU B 1 106 ? 2.561 9.375 21.594 1 86.25 106 GLU B N 1
ATOM 2765 C CA . GLU B 1 106 ? 1.503 10.375 21.547 1 86.25 106 GLU B CA 1
ATOM 2766 C C . GLU B 1 106 ? 1.718 11.344 20.375 1 86.25 106 GLU B C 1
ATOM 2768 O O . GLU B 1 106 ? 0.793 11.609 19.609 1 86.25 106 GLU B O 1
ATOM 2773 N N . PHE B 1 107 ? 2.928 11.734 20.297 1 87.62 107 PHE B N 1
ATOM 2774 C CA . PHE B 1 107 ? 3.201 12.68 19.234 1 87.62 107 PHE B CA 1
ATOM 2775 C C . PHE B 1 107 ? 3.021 12.031 17.859 1 87.62 107 PHE B C 1
ATOM 2777 O O . PHE B 1 107 ? 2.498 12.648 16.938 1 87.62 107 PHE B O 1
ATOM 2784 N N . ASN B 1 108 ? 3.445 10.812 17.781 1 89.44 108 ASN B N 1
ATOM 2785 C CA . ASN B 1 108 ? 3.268 10.086 16.531 1 89.44 108 ASN B CA 1
ATOM 2786 C C . ASN B 1 108 ? 1.794 9.961 16.156 1 89.44 108 ASN B C 1
ATOM 2788 O O . ASN B 1 108 ? 1.432 10.07 14.984 1 89.44 108 ASN B O 1
ATOM 2792 N N . ASP B 1 109 ? 0.996 9.742 17.094 1 93.19 109 ASP B N 1
ATOM 2793 C CA . ASP B 1 109 ? -0.444 9.625 16.891 1 93.19 109 ASP B CA 1
ATOM 2794 C C . ASP B 1 109 ? -1.034 10.938 16.391 1 93.19 109 ASP B C 1
ATOM 2796 O O . ASP B 1 109 ? -1.814 10.953 15.43 1 93.19 109 ASP B O 1
ATOM 2800 N N . LEU B 1 110 ? -0.582 12.039 16.953 1 92.25 110 LEU B N 1
ATOM 2801 C CA . LEU B 1 110 ? -1.018 13.375 16.531 1 92.25 110 LEU B CA 1
ATOM 2802 C C . LEU B 1 110 ? -0.563 13.68 15.117 1 92.25 110 LEU B C 1
ATOM 2804 O O . LEU B 1 110 ? -1.355 14.148 14.289 1 92.25 110 LEU B O 1
ATOM 2808 N N . ALA B 1 111 ? 0.624 13.336 14.891 1 90.31 111 ALA B N 1
ATOM 2809 C CA . ALA B 1 111 ? 1.228 13.625 13.594 1 90.31 111 ALA B CA 1
ATOM 2810 C C . ALA B 1 111 ? 0.537 12.852 12.477 1 90.31 111 ALA B C 1
ATOM 2812 O O . ALA B 1 111 ? 0.23 13.406 11.422 1 90.31 111 ALA B O 1
ATOM 2813 N N . LYS B 1 112 ? 0.258 11.625 12.734 1 94.44 112 LYS B N 1
ATOM 2814 C CA . LYS B 1 112 ? -0.41 10.789 11.742 1 94.44 112 LYS B CA 1
ATOM 2815 C C . LYS B 1 112 ? -1.827 11.289 11.469 1 94.44 112 LYS B C 1
ATOM 2817 O O . LYS B 1 112 ? -2.297 11.242 10.328 1 94.44 112 LYS B O 1
ATOM 2822 N N . THR B 1 113 ? -2.434 11.664 12.539 1 96.5 113 THR B N 1
ATOM 2823 C CA . THR B 1 113 ? -3.77 12.227 12.383 1 96.5 113 THR B CA 1
ATOM 2824 C C . THR B 1 113 ? -3.732 13.484 11.523 1 96.5 113 THR B C 1
ATOM 2826 O O . THR B 1 113 ? -4.535 13.641 10.602 1 96.5 113 THR B O 1
ATOM 2829 N N . ASN B 1 114 ? -2.793 14.297 11.812 1 94.31 114 ASN B N 1
ATOM 2830 C CA . ASN B 1 114 ? -2.615 15.5 11.016 1 94.31 114 ASN B CA 1
ATOM 2831 C C . ASN B 1 114 ? -2.301 15.172 9.555 1 94.31 114 ASN B C 1
ATOM 2833 O O . ASN B 1 114 ? -2.846 15.797 8.641 1 94.31 114 ASN B O 1
ATOM 2837 N N . ASP B 1 115 ? -1.454 14.203 9.328 1 94.81 115 ASP B N 1
ATOM 2838 C CA . ASP B 1 115 ? -1.094 13.797 7.977 1 94.81 115 ASP B CA 1
ATOM 2839 C C . ASP B 1 115 ? -2.326 13.352 7.191 1 94.81 115 ASP B C 1
ATOM 2841 O O . ASP B 1 115 ? -2.533 13.781 6.055 1 94.81 115 ASP B O 1
ATOM 2845 N N . LEU B 1 116 ? -3.1 12.539 7.812 1 97.94 116 LEU B N 1
ATOM 2846 C CA . LEU B 1 116 ? -4.289 12.031 7.145 1 97.94 116 LEU B CA 1
ATOM 2847 C C . LEU B 1 116 ? -5.227 13.164 6.754 1 97.94 116 LEU B C 1
ATOM 2849 O O . LEU B 1 116 ? -5.691 13.227 5.613 1 97.94 116 LEU B O 1
ATOM 2853 N N . ILE B 1 117 ? -5.457 14.055 7.691 1 97.88 117 ILE B N 1
ATOM 2854 C CA . ILE B 1 117 ? -6.32 15.195 7.418 1 97.88 117 ILE B CA 1
ATOM 2855 C C . ILE B 1 117 ? -5.715 16.047 6.309 1 97.88 117 ILE B C 1
ATOM 2857 O O . ILE B 1 117 ? -6.426 16.531 5.422 1 97.88 117 ILE B O 1
ATOM 2861 N N . GLY B 1 118 ? -4.469 16.188 6.391 1 96.12 118 GLY B N 1
ATOM 2862 C CA . GLY B 1 118 ? -3.773 16.953 5.363 1 96.12 118 GLY B CA 1
ATOM 2863 C C . GLY B 1 118 ? -3.92 16.359 3.977 1 96.12 118 GLY B C 1
ATOM 2864 O O . GLY B 1 118 ? -4.148 17.078 3.006 1 96.12 118 GLY B O 1
ATOM 2865 N N . PHE B 1 119 ? -3.785 15.086 3.871 1 97 119 PHE B N 1
ATOM 2866 C CA . PHE B 1 119 ? -3.955 14.43 2.58 1 97 119 PHE B CA 1
ATOM 2867 C C . PHE B 1 119 ? -5.383 14.594 2.074 1 97 119 PHE B C 1
ATOM 2869 O O . PHE B 1 119 ? -5.598 14.953 0.917 1 97 119 PHE B O 1
ATOM 2876 N N . LEU B 1 120 ? -6.312 14.414 2.939 1 98.12 120 LEU B N 1
ATOM 2877 C CA . LEU B 1 120 ? -7.73 14.43 2.586 1 98.12 120 LEU B CA 1
ATOM 2878 C C . LEU B 1 120 ? -8.18 15.836 2.201 1 98.12 120 LEU B C 1
ATOM 2880 O O . LEU B 1 120 ? -9.117 16 1.413 1 98.12 120 LEU B O 1
ATOM 2884 N N . SER B 1 121 ? -7.516 16.812 2.725 1 97 121 SER B N 1
ATOM 2885 C CA . SER B 1 121 ? -7.922 18.203 2.5 1 97 121 SER B CA 1
ATOM 2886 C C . SER B 1 121 ? -6.992 18.906 1.513 1 97 121 SER B C 1
ATOM 2888 O O . SER B 1 121 ? -7.07 20.109 1.329 1 97 121 SER B O 1
ATOM 2890 N N . SER B 1 122 ? -6.137 18.219 0.836 1 94.25 122 SER B N 1
ATOM 2891 C CA . SER B 1 122 ? -5.023 18.781 0.075 1 94.25 122 SER B CA 1
ATOM 2892 C C . SER B 1 122 ? -5.508 19.422 -1.222 1 94.25 122 SER B C 1
ATOM 2894 O O . SER B 1 122 ? -4.785 20.203 -1.846 1 94.25 122 SER B O 1
ATOM 2896 N N . GLY B 1 123 ? -6.66 18.969 -1.663 1 94.06 123 GLY B N 1
ATOM 2897 C CA . GLY B 1 123 ? -7.168 19.469 -2.934 1 94.06 123 GLY B CA 1
ATOM 2898 C C . GLY B 1 123 ? -6.527 18.797 -4.133 1 94.06 123 GLY B C 1
ATOM 2899 O O . GLY B 1 123 ? -6.816 19.141 -5.277 1 94.06 123 GLY B O 1
ATOM 2900 N N . LYS B 1 124 ? -5.691 17.875 -3.895 1 93.75 124 LYS B N 1
ATOM 2901 C CA . LYS B 1 124 ? -5.086 17.109 -4.977 1 93.75 124 LYS B CA 1
ATOM 2902 C C . LYS B 1 124 ? -6.09 16.141 -5.59 1 93.75 124 LYS B C 1
ATOM 2904 O O . LYS B 1 124 ? -7.203 15.984 -5.086 1 93.75 124 LYS B O 1
ATOM 2909 N N . SER B 1 125 ? -5.645 15.555 -6.738 1 95.19 125 SER B N 1
ATOM 2910 C CA . SER B 1 125 ? -6.52 14.555 -7.332 1 95.19 125 SER B CA 1
ATOM 2911 C C . SER B 1 125 ? -6.746 13.383 -6.379 1 95.19 125 SER B C 1
ATOM 2913 O O . SER B 1 125 ? -5.922 13.117 -5.504 1 95.19 125 SER B O 1
ATOM 2915 N N . LEU B 1 126 ? -7.812 12.656 -6.555 1 97 126 LEU B N 1
ATOM 2916 C CA . LEU B 1 126 ? -8.117 11.523 -5.695 1 97 126 LEU B CA 1
ATOM 2917 C C . LEU B 1 126 ? -7.016 10.469 -5.766 1 97 126 LEU B C 1
ATOM 2919 O O . LEU B 1 126 ? -6.645 9.883 -4.746 1 97 126 LEU B O 1
ATOM 2923 N N . GLU B 1 127 ? -6.527 10.258 -6.957 1 94.44 127 GLU B N 1
ATOM 2924 C CA . GLU B 1 127 ? -5.438 9.297 -7.125 1 94.44 127 GLU B CA 1
ATOM 2925 C C . GLU B 1 127 ? -4.215 9.703 -6.305 1 94.44 127 GLU B C 1
ATOM 2927 O O . GLU B 1 127 ? -3.596 8.867 -5.645 1 94.44 127 GLU B O 1
ATOM 2932 N N . LYS B 1 128 ? -3.943 10.953 -6.383 1 94 128 LYS B N 1
ATOM 2933 C CA . LYS B 1 128 ? -2.787 11.445 -5.641 1 94 128 LYS B CA 1
ATOM 2934 C C . LYS B 1 128 ? -3.027 11.383 -4.137 1 94 128 LYS B C 1
ATOM 2936 O O . LYS B 1 128 ? -2.115 11.07 -3.371 1 94 128 LYS B O 1
ATOM 2941 N N . ILE B 1 129 ? -4.238 11.695 -3.723 1 96.94 129 ILE B N 1
ATOM 2942 C CA . ILE B 1 129 ? -4.59 11.602 -2.309 1 96.94 129 ILE B CA 1
ATOM 2943 C C . ILE B 1 129 ? -4.383 10.172 -1.815 1 96.94 129 ILE B C 1
ATOM 2945 O O . ILE B 1 129 ? -3.73 9.953 -0.793 1 96.94 129 ILE B O 1
ATOM 2949 N N . VAL B 1 130 ? -4.84 9.234 -2.549 1 97.12 130 VAL B N 1
ATOM 2950 C CA . VAL B 1 130 ? -4.742 7.832 -2.176 1 97.12 130 VAL B CA 1
ATO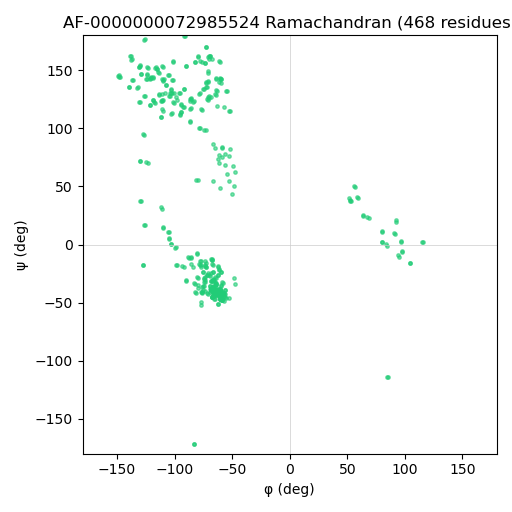M 2951 C C . VAL B 1 130 ? -3.277 7.398 -2.178 1 97.12 130 VAL B C 1
ATOM 2953 O O . VAL B 1 130 ? -2.826 6.715 -1.254 1 97.12 130 VAL B O 1
ATOM 2956 N N . ASP B 1 131 ? -2.58 7.832 -3.125 1 93.56 131 ASP B N 1
ATOM 2957 C CA . ASP B 1 131 ? -1.156 7.52 -3.207 1 93.56 131 ASP B CA 1
ATOM 2958 C C . ASP B 1 131 ? -0.406 8.039 -1.984 1 93.56 131 ASP B C 1
ATOM 2960 O O . ASP B 1 131 ? 0.412 7.328 -1.4 1 93.56 131 ASP B O 1
ATOM 2964 N N . LEU B 1 132 ? -0.672 9.242 -1.674 1 94.62 132 LEU B N 1
ATOM 2965 C CA . LEU B 1 132 ? -0.01 9.859 -0.527 1 94.62 132 LEU B CA 1
ATOM 2966 C C . LEU B 1 132 ? -0.339 9.102 0.757 1 94.62 132 LEU B C 1
ATOM 2968 O O . LEU B 1 132 ? 0.549 8.836 1.571 1 94.62 132 LEU B O 1
ATOM 2972 N N . ILE B 1 133 ? -1.541 8.742 0.912 1 97 133 ILE B N 1
ATOM 2973 C CA . ILE B 1 133 ? -1.932 7.988 2.094 1 97 133 ILE B CA 1
ATOM 2974 C C . ILE B 1 133 ? -1.167 6.664 2.137 1 97 133 ILE B C 1
ATOM 2976 O O . ILE B 1 133 ? -0.604 6.301 3.17 1 97 133 ILE B O 1
ATOM 2980 N N . ARG B 1 134 ? -1.059 6.039 1.021 1 94.5 134 ARG B N 1
ATOM 2981 C CA . ARG B 1 134 ? -0.406 4.734 0.975 1 94.5 134 ARG B CA 1
ATOM 2982 C C . ARG B 1 134 ? 1.089 4.863 1.244 1 94.5 134 ARG B C 1
ATOM 2984 O O . ARG B 1 134 ? 1.678 4.012 1.917 1 94.5 134 ARG B O 1
ATOM 2991 N N . VAL B 1 135 ? 1.67 5.84 0.763 1 93.19 135 VAL B N 1
ATOM 2992 C CA . VAL B 1 135 ? 3.113 6.027 0.857 1 93.19 135 VAL B CA 1
ATOM 2993 C C . VAL B 1 135 ? 3.484 6.488 2.264 1 93.19 135 VAL B C 1
ATOM 2995 O O . VAL B 1 135 ? 4.449 5.992 2.854 1 93.19 135 VAL B O 1
ATOM 2998 N N . PHE B 1 136 ? 2.705 7.371 2.85 1 93.62 136 PHE B N 1
ATOM 2999 C CA . PHE B 1 136 ? 3.102 8.016 4.094 1 93.62 136 PHE B CA 1
ATOM 3000 C C . PHE B 1 136 ? 2.451 7.332 5.293 1 93.62 136 PHE B C 1
ATOM 3002 O O . PHE B 1 136 ? 2.871 7.535 6.434 1 93.62 136 PHE B O 1
ATOM 3009 N N . MET B 1 137 ? 1.42 6.578 4.992 1 93 137 MET B N 1
ATOM 3010 C CA . MET B 1 137 ? 0.752 5.773 6.012 1 93 137 MET B CA 1
ATOM 3011 C C . MET B 1 137 ? 0.579 4.336 5.543 1 93 137 MET B C 1
ATOM 3013 O O . MET B 1 137 ? -0.548 3.861 5.375 1 93 137 MET B O 1
ATOM 3017 N N . PRO B 1 138 ? 1.656 3.6 5.488 1 87.31 138 PRO B N 1
ATOM 3018 C CA . PRO B 1 138 ? 1.618 2.287 4.84 1 87.31 138 PRO B CA 1
ATOM 3019 C C . PRO B 1 138 ? 0.878 1.241 5.672 1 87.31 138 PRO B C 1
ATOM 3021 O O . PRO B 1 138 ? 0.547 0.166 5.168 1 87.31 138 PRO B O 1
ATOM 3024 N N . ASN B 1 139 ? 0.712 1.515 6.945 1 89.56 139 ASN B N 1
ATOM 3025 C CA . ASN B 1 139 ? -0.134 0.624 7.734 1 89.56 139 ASN B CA 1
ATOM 3026 C C . ASN B 1 139 ? -1.615 0.9 7.492 1 89.56 139 ASN B C 1
ATOM 3028 O O . ASN B 1 139 ? -2.205 1.761 8.148 1 89.56 139 ASN B O 1
ATOM 3032 N N . THR B 1 140 ? -2.242 0.08 6.652 1 93.06 140 THR B N 1
ATOM 3033 C CA . THR B 1 140 ? -3.609 0.333 6.207 1 93.06 140 THR B CA 1
ATOM 3034 C C . THR B 1 140 ? -4.59 0.204 7.371 1 93.06 140 THR B C 1
ATOM 3036 O O . THR B 1 140 ? -5.613 0.889 7.402 1 93.06 140 THR B O 1
ATOM 3039 N N . LYS B 1 141 ? -4.281 -0.631 8.297 1 92.31 141 LYS B N 1
ATOM 3040 C CA . LYS B 1 141 ? -5.164 -0.791 9.445 1 92.31 141 LYS B CA 1
ATOM 3041 C C . LYS B 1 141 ? -5.254 0.501 10.258 1 92.31 141 LYS B C 1
ATOM 3043 O O . LYS B 1 141 ? -6.328 0.857 10.75 1 92.31 141 LYS B O 1
ATOM 3048 N N . ASP B 1 142 ? -4.145 1.123 10.367 1 94.69 142 ASP B N 1
ATOM 3049 C CA . ASP B 1 142 ? -4.098 2.414 11.047 1 94.69 142 ASP B CA 1
ATOM 3050 C C . ASP B 1 142 ? -4.969 3.445 10.336 1 94.69 142 ASP B C 1
ATOM 3052 O O . ASP B 1 142 ? -5.746 4.156 10.969 1 94.69 142 ASP B O 1
ATOM 3056 N N . VAL B 1 143 ? -4.871 3.459 9.031 1 96.5 143 VAL B N 1
ATOM 3057 C CA . VAL B 1 143 ? -5.652 4.379 8.211 1 96.5 143 VAL B CA 1
ATOM 3058 C C . VAL B 1 143 ? -7.141 4.094 8.391 1 96.5 143 VAL B C 1
ATOM 3060 O O . VAL B 1 143 ? -7.926 5.004 8.672 1 96.5 143 VAL B O 1
ATOM 3063 N N . GLY B 1 144 ? -7.477 2.824 8.219 1 97.5 144 GLY B N 1
ATOM 3064 C CA . GLY B 1 144 ? -8.867 2.426 8.375 1 97.5 144 GLY B CA 1
ATOM 3065 C C . GLY B 1 144 ? -9.445 2.789 9.727 1 97.5 144 GLY B C 1
ATOM 3066 O O . GLY B 1 144 ? -10.562 3.303 9.812 1 97.5 144 GLY B O 1
ATOM 3067 N N . ALA B 1 145 ? -8.68 2.568 10.742 1 97.31 145 ALA B N 1
ATOM 3068 C CA . ALA B 1 145 ? -9.133 2.848 12.102 1 97.31 145 ALA B CA 1
ATOM 3069 C C . ALA B 1 145 ? -9.367 4.34 12.305 1 97.31 145 ALA B C 1
ATOM 3071 O O . ALA B 1 145 ? -10.352 4.738 12.945 1 97.31 145 ALA B O 1
ATOM 3072 N N . ARG B 1 146 ? -8.555 5.156 11.797 1 97.69 146 ARG B N 1
ATOM 3073 C CA . ARG B 1 146 ? -8.695 6.602 11.938 1 97.69 146 ARG B CA 1
ATOM 3074 C C . ARG B 1 146 ? -9.93 7.105 11.203 1 97.69 146 ARG B C 1
ATOM 3076 O O . ARG B 1 146 ? -10.68 7.93 11.727 1 97.69 146 ARG B O 1
ATOM 3083 N N . LEU B 1 147 ? -10.102 6.617 10.023 1 98.38 147 LEU B N 1
ATOM 3084 C CA . LEU B 1 147 ? -11.281 7.008 9.258 1 98.38 147 LEU B CA 1
ATOM 3085 C C . LEU B 1 147 ? -12.555 6.547 9.945 1 98.38 147 LEU B C 1
ATOM 3087 O O . LEU B 1 147 ? -13.531 7.293 10.016 1 98.38 147 LEU B O 1
ATOM 3091 N N . GLN B 1 148 ? -12.508 5.359 10.461 1 97.5 148 GLN B N 1
ATOM 3092 C CA . GLN B 1 148 ? -13.664 4.836 11.18 1 97.5 148 GLN B CA 1
ATOM 3093 C C . GLN B 1 148 ? -13.969 5.676 12.422 1 97.5 148 GLN B C 1
ATOM 3095 O O . GLN B 1 148 ? -15.133 5.965 12.711 1 97.5 148 GLN B O 1
ATOM 3100 N N . ASN B 1 149 ? -12.93 6.031 13.086 1 95.94 149 ASN B N 1
ATOM 3101 C CA . ASN B 1 149 ? -13.086 6.875 14.273 1 95.94 149 ASN B CA 1
ATOM 3102 C C . ASN B 1 149 ? -13.75 8.203 13.93 1 95.94 149 ASN B C 1
ATOM 3104 O O . ASN B 1 149 ? -14.375 8.828 14.789 1 95.94 149 ASN B O 1
ATOM 3108 N N . LEU B 1 150 ? -13.625 8.57 12.719 1 97.94 150 LEU B N 1
ATOM 3109 C CA . LEU B 1 150 ? -14.172 9.852 12.305 1 97.94 150 LEU B CA 1
ATOM 3110 C C . LEU B 1 150 ? -15.531 9.672 11.633 1 97.94 150 LEU B C 1
ATOM 3112 O O . LEU B 1 150 ? -16.141 10.641 11.18 1 97.94 150 LEU B O 1
ATOM 3116 N N . GLY B 1 151 ? -15.969 8.438 11.492 1 97.81 151 GLY B N 1
ATOM 3117 C CA . GLY B 1 151 ? -17.344 8.219 11.055 1 97.81 151 GLY B CA 1
ATOM 3118 C C . GLY B 1 151 ? -17.438 7.547 9.703 1 97.81 151 GLY B C 1
ATOM 3119 O O . GLY B 1 151 ? -18.531 7.352 9.18 1 97.81 151 GLY B O 1
ATOM 3120 N N . ILE B 1 152 ? -16.344 7.195 9.078 1 98.69 152 ILE B N 1
ATOM 3121 C CA . ILE B 1 152 ? -16.375 6.504 7.793 1 98.69 152 ILE B CA 1
ATOM 3122 C C . ILE B 1 152 ? -16.516 5 8.016 1 98.69 152 ILE B C 1
ATOM 3124 O O . ILE B 1 152 ? -15.727 4.398 8.742 1 98.69 152 ILE B O 1
ATOM 3128 N N . GLU B 1 153 ? -17.484 4.43 7.426 1 98.12 153 GLU B N 1
ATOM 3129 C CA . GLU B 1 153 ? -17.75 3.004 7.586 1 98.12 153 GLU B CA 1
ATOM 3130 C C . GLU B 1 153 ? -16.953 2.176 6.586 1 98.12 153 GLU B C 1
ATOM 3132 O O . GLU B 1 153 ? -17.078 2.367 5.375 1 98.12 153 GLU B O 1
ATOM 3137 N N . PRO B 1 154 ? -16.188 1.209 7.051 1 97.25 154 PRO B N 1
ATOM 3138 C CA . PRO B 1 154 ? -15.477 0.314 6.129 1 97.25 154 PRO B CA 1
ATOM 3139 C C . PRO B 1 154 ? -16.422 -0.625 5.383 1 97.25 154 PRO B C 1
ATOM 3141 O O . PRO B 1 154 ? -17.562 -0.84 5.816 1 97.25 154 PRO B O 1
ATOM 3144 N N . GLY B 1 155 ? -15.969 -1.173 4.242 1 96.81 155 GLY B N 1
ATOM 3145 C CA . GLY B 1 155 ? -16.781 -2.055 3.422 1 96.81 155 GLY B CA 1
ATOM 3146 C C . GLY B 1 155 ? -17.766 -1.31 2.535 1 96.81 155 GLY B C 1
ATOM 3147 O O . GLY B 1 155 ? -18.672 -1.912 1.968 1 96.81 155 GLY B O 1
ATOM 3148 N N . LYS B 1 156 ? -17.547 0.031 2.479 1 97.38 156 LYS B N 1
ATOM 3149 C CA . LYS B 1 156 ? -18.453 0.876 1.705 1 97.38 156 LYS B CA 1
ATOM 3150 C C . LYS B 1 156 ? -17.688 1.926 0.912 1 97.38 156 LYS B C 1
ATOM 3152 O O . LYS B 1 156 ? -16.516 2.197 1.204 1 97.38 156 LYS B O 1
ATOM 3157 N N . HIS B 1 157 ? -18.375 2.383 -0.072 1 98.38 157 HIS B N 1
ATOM 3158 C CA . HIS B 1 157 ? -17.859 3.562 -0.766 1 98.38 157 HIS B CA 1
ATOM 3159 C C . HIS B 1 157 ? -17.984 4.809 0.103 1 98.38 157 HIS B C 1
ATOM 3161 O O . HIS B 1 157 ? -18.891 4.898 0.946 1 98.38 157 HIS B O 1
ATOM 3167 N N . PHE B 1 158 ? -17.078 5.73 -0.071 1 98.69 158 PHE B N 1
ATOM 3168 C CA . PHE B 1 158 ? -17.172 7.035 0.571 1 98.69 158 PHE B CA 1
ATOM 3169 C C . PHE B 1 158 ? -16.766 8.141 -0.397 1 98.69 158 PHE B C 1
ATOM 3171 O O . PHE B 1 158 ? -16.156 7.875 -1.435 1 98.69 158 PHE B O 1
ATOM 3178 N N . GLU B 1 159 ? -17.188 9.297 0.003 1 98.38 159 GLU B N 1
ATOM 3179 C CA . GLU B 1 159 ? -16.953 10.461 -0.841 1 98.38 159 GLU B CA 1
ATOM 3180 C C . GLU B 1 159 ? -16.141 11.523 -0.102 1 98.38 159 GLU B C 1
ATOM 3182 O O . GLU B 1 159 ? -16.203 11.617 1.124 1 98.38 159 GLU B O 1
ATOM 3187 N N . ILE B 1 160 ? -15.32 12.141 -0.778 1 98.38 160 ILE B N 1
ATOM 3188 C CA . ILE B 1 160 ? -14.727 13.391 -0.316 1 98.38 160 ILE B CA 1
ATOM 3189 C C . ILE B 1 160 ? -15.414 14.57 -1.006 1 98.38 160 ILE B C 1
ATOM 3191 O O . ILE B 1 160 ? -15.453 14.641 -2.236 1 98.38 160 ILE B O 1
ATOM 3195 N N . LYS B 1 161 ? -15.938 15.414 -0.19 1 97.44 161 LYS B N 1
ATOM 3196 C CA . LYS B 1 161 ? -16.688 16.531 -0.749 1 97.44 161 LYS B CA 1
ATOM 3197 C C . LYS B 1 161 ? -15.836 17.328 -1.741 1 97.44 161 LYS B C 1
ATOM 3199 O O . LYS B 1 161 ? -14.664 17.625 -1.468 1 97.44 161 LYS B O 1
ATOM 3204 N N . GLY B 1 162 ? -16.438 17.594 -2.906 1 95.19 162 GLY B N 1
ATOM 3205 C CA . GLY B 1 162 ? -15.734 18.344 -3.939 1 95.19 162 GLY B CA 1
ATOM 3206 C C . GLY B 1 162 ? -15.25 17.453 -5.074 1 95.19 162 GLY B C 1
ATOM 3207 O O . GLY B 1 162 ? -14.891 17.969 -6.141 1 95.19 162 GLY B O 1
ATOM 3208 N N . TYR B 1 163 ? -15.234 16.203 -4.836 1 97.38 163 TYR B N 1
ATOM 3209 C CA . TYR B 1 163 ? -14.844 15.266 -5.883 1 97.38 163 TYR B CA 1
ATOM 3210 C C . TYR B 1 163 ? -16.062 14.539 -6.449 1 97.38 163 TYR B C 1
ATOM 3212 O O . TYR B 1 163 ? -17 14.234 -5.719 1 97.38 163 TYR B O 1
ATOM 3220 N N . SER B 1 164 ? -16.016 14.266 -7.672 1 95.62 164 SER B N 1
ATOM 3221 C CA . SER B 1 164 ? -17.125 13.602 -8.336 1 95.62 164 SER B CA 1
ATOM 3222 C C . SER B 1 164 ? -17.078 12.086 -8.125 1 95.62 164 SER B C 1
ATOM 3224 O O . SER B 1 164 ? -18.109 11.438 -8.023 1 95.62 164 SER B O 1
ATOM 3226 N N . GLU B 1 165 ? -15.93 11.531 -8.055 1 96.81 165 GLU B N 1
ATOM 3227 C CA . GLU B 1 165 ? -15.773 10.086 -7.918 1 96.81 165 GLU B CA 1
ATOM 3228 C C . GLU B 1 165 ? -15.742 9.664 -6.453 1 96.81 165 GLU B C 1
ATOM 3230 O O . GLU B 1 165 ? -15.344 10.445 -5.586 1 96.81 165 GLU B O 1
ATOM 3235 N N . LYS B 1 166 ? -16.141 8.453 -6.25 1 97.69 166 LYS B N 1
ATOM 3236 C CA . LYS B 1 166 ? -16.109 7.879 -4.906 1 97.69 166 LYS B CA 1
ATOM 3237 C C . LYS B 1 166 ? -14.906 6.961 -4.734 1 97.69 166 LYS B C 1
ATOM 3239 O O . LYS B 1 166 ? -14.312 6.512 -5.719 1 97.69 166 LYS B O 1
ATOM 3244 N N . LEU B 1 167 ? -14.539 6.781 -3.49 1 98.56 167 LEU B N 1
ATOM 3245 C CA . LEU B 1 167 ? -13.523 5.812 -3.082 1 98.56 167 LEU B CA 1
ATOM 3246 C C . LEU B 1 167 ? -14.148 4.66 -2.311 1 98.56 167 LEU B C 1
ATOM 3248 O O . LEU B 1 167 ? -15.273 4.777 -1.812 1 98.56 167 LEU B O 1
ATOM 3252 N N . PHE B 1 168 ? -13.516 3.562 -2.363 1 98.62 168 PHE B N 1
ATOM 3253 C CA . PHE B 1 168 ? -13.977 2.422 -1.581 1 98.62 168 PHE B CA 1
ATOM 3254 C C . PHE B 1 168 ? -13.008 2.113 -0.449 1 98.62 168 PHE B C 1
ATOM 3256 O O . PHE B 1 168 ? -11.805 1.969 -0.679 1 98.62 168 PHE B O 1
ATOM 3263 N N . LEU B 1 169 ? -13.516 2.09 0.762 1 98.38 169 LEU B N 1
ATOM 3264 C CA . LEU B 1 169 ? -12.719 1.699 1.918 1 98.38 169 LEU B CA 1
ATOM 3265 C C . LEU B 1 169 ? -12.914 0.222 2.24 1 98.38 169 LEU B C 1
ATOM 3267 O O . LEU B 1 169 ? -13.969 -0.174 2.736 1 98.38 169 LEU B O 1
ATOM 3271 N N . ASP B 1 170 ? -11.867 -0.548 2.037 1 97.25 170 ASP B N 1
ATOM 3272 C CA . ASP B 1 170 ? -11.898 -1.968 2.371 1 97.25 170 ASP B CA 1
ATOM 3273 C C . ASP B 1 170 ? -11.828 -2.18 3.881 1 97.25 170 ASP B C 1
ATOM 3275 O O . ASP B 1 170 ? -11.289 -1.341 4.605 1 97.25 170 ASP B O 1
ATOM 3279 N N . ASN B 1 171 ? -12.328 -3.33 4.402 1 94.88 171 ASN B N 1
ATOM 3280 C CA . ASN B 1 171 ? -12.266 -3.639 5.828 1 94.88 171 ASN B CA 1
ATOM 3281 C C . ASN B 1 171 ? -10.82 -3.723 6.32 1 94.88 171 ASN B C 1
ATOM 3283 O O . ASN B 1 171 ? -10.555 -3.521 7.508 1 94.88 171 ASN B O 1
ATOM 3287 N N . SER B 1 172 ? -9.898 -3.939 5.441 1 91.25 172 SER B N 1
ATOM 3288 C CA . SER B 1 172 ? -8.477 -4.004 5.766 1 91.25 172 SER B CA 1
ATOM 3289 C C . SER B 1 172 ? -7.891 -2.607 5.957 1 91.25 172 SER B C 1
ATOM 3291 O O . SER B 1 172 ? -6.766 -2.463 6.438 1 91.25 172 SER B O 1
ATOM 3293 N N . GLY B 1 173 ? -8.633 -1.553 5.531 1 95.62 173 GLY B N 1
ATOM 3294 C CA . GLY B 1 173 ? -8.141 -0.187 5.594 1 95.62 173 GLY B CA 1
ATOM 3295 C C . GLY B 1 173 ? -7.562 0.3 4.281 1 95.62 173 GLY B C 1
ATOM 3296 O O . GLY B 1 173 ? -7.215 1.476 4.148 1 95.62 173 GLY B O 1
ATOM 3297 N N . TRP B 1 174 ? -7.48 -0.622 3.336 1 96.12 174 TRP B N 1
ATOM 3298 C CA . TRP B 1 174 ? -7.023 -0.234 2.006 1 96.12 174 TRP B CA 1
ATOM 3299 C C . TRP B 1 174 ? -8.086 0.584 1.279 1 96.12 174 TRP B C 1
ATOM 3301 O O . TRP B 1 174 ? -9.273 0.256 1.329 1 96.12 174 TRP B O 1
ATOM 3311 N N . ILE B 1 175 ? -7.621 1.654 0.665 1 97.81 175 ILE B N 1
ATOM 3312 C CA . ILE B 1 175 ? -8.531 2.52 -0.076 1 97.81 175 ILE B CA 1
ATOM 3313 C C . ILE B 1 175 ? -8.359 2.283 -1.575 1 97.81 175 ILE B C 1
ATOM 3315 O O . ILE B 1 175 ? -7.246 2.336 -2.098 1 97.81 175 ILE B O 1
ATOM 3319 N N . TYR B 1 176 ? -9.469 2.029 -2.24 1 97.88 176 TYR B N 1
ATOM 3320 C CA . TYR B 1 176 ? -9.453 1.818 -3.684 1 97.88 176 TYR B CA 1
ATOM 3321 C C . TYR B 1 176 ? -10.062 3.006 -4.414 1 97.88 176 TYR B C 1
ATOM 3323 O O . TYR B 1 176 ? -11.086 3.545 -3.986 1 97.88 176 TYR B O 1
ATOM 3331 N N . THR B 1 177 ? -9.414 3.385 -5.48 1 97.06 177 THR B N 1
ATOM 3332 C CA . THR B 1 177 ? -10.07 4.258 -6.441 1 97.06 177 THR B CA 1
ATOM 3333 C C . THR B 1 177 ? -11.008 3.461 -7.348 1 97.06 177 THR B C 1
ATOM 3335 O O . THR B 1 177 ? -10.898 2.236 -7.434 1 97.06 177 THR B O 1
ATOM 3338 N N . ASN B 1 178 ? -11.875 4.156 -7.949 1 96.31 178 ASN B N 1
ATOM 3339 C CA . ASN B 1 178 ? -12.758 3.484 -8.906 1 96.31 178 ASN B CA 1
ATOM 3340 C C . ASN B 1 178 ? -11.961 2.848 -10.047 1 96.31 178 ASN B C 1
ATOM 3342 O O . ASN B 1 178 ? -12.305 1.761 -10.508 1 96.31 178 ASN B O 1
ATOM 3346 N N . LYS B 1 179 ? -11 3.539 -10.461 1 94.31 179 LYS B N 1
ATOM 3347 C CA . LYS B 1 179 ? -10.141 3.018 -11.523 1 94.31 179 LYS B CA 1
ATOM 3348 C C . LYS B 1 179 ? -9.516 1.684 -11.125 1 94.31 179 LYS B C 1
ATOM 3350 O O . LYS B 1 179 ? -9.469 0.749 -11.922 1 94.31 179 LYS B O 1
ATOM 3355 N N . GLU B 1 180 ? -9.094 1.58 -9.953 1 95.25 180 GLU B N 1
ATOM 3356 C CA . GLU B 1 180 ? -8.5 0.343 -9.453 1 95.25 180 GLU B CA 1
ATOM 3357 C C . GLU B 1 180 ? -9.539 -0.771 -9.367 1 95.25 180 GLU B C 1
ATOM 3359 O O . GLU B 1 180 ? -9.258 -1.916 -9.734 1 95.25 180 GLU B O 1
ATOM 3364 N N . LEU B 1 181 ? -10.68 -0.442 -8.844 1 97.25 181 LEU B N 1
ATOM 3365 C CA . LEU B 1 181 ? -11.75 -1.425 -8.742 1 97.25 181 LEU B CA 1
ATOM 3366 C C . LEU B 1 181 ? -12.094 -1.999 -10.109 1 97.25 181 LEU B C 1
ATOM 3368 O O . LEU B 1 181 ? -12.203 -3.217 -10.273 1 97.25 181 LEU B O 1
ATOM 3372 N N . GLU B 1 182 ? -12.188 -1.146 -11.031 1 96.62 182 GLU B N 1
ATOM 3373 C CA . GLU B 1 182 ? -12.516 -1.58 -12.383 1 96.62 182 GLU B CA 1
ATOM 3374 C C . GLU B 1 182 ? -11.375 -2.387 -12.992 1 96.62 182 GLU B C 1
ATOM 3376 O O . GLU B 1 182 ? -11.617 -3.342 -13.734 1 96.62 182 GLU B O 1
ATOM 3381 N N . SER B 1 183 ? -10.211 -1.945 -12.711 1 94.94 183 SER B N 1
ATOM 3382 C CA . SER B 1 183 ? -9.047 -2.674 -13.211 1 94.94 183 SER B CA 1
ATOM 3383 C C . SER B 1 183 ? -9.031 -4.105 -12.688 1 94.94 183 SER B C 1
ATOM 3385 O O . SER B 1 183 ? -8.703 -5.035 -13.438 1 94.94 183 SER B O 1
ATOM 3387 N N . LEU B 1 184 ? -9.367 -4.32 -11.477 1 95.81 184 LEU B N 1
ATOM 3388 C CA . LEU B 1 184 ? -9.414 -5.652 -10.891 1 95.81 184 LEU B CA 1
ATOM 3389 C C . LEU B 1 184 ? -10.5 -6.5 -11.555 1 95.81 184 LEU B C 1
ATOM 3391 O O . LEU B 1 184 ? -10.25 -7.645 -11.93 1 95.81 184 LEU B O 1
ATOM 3395 N N . ARG B 1 185 ? -11.594 -5.945 -11.68 1 97.06 185 ARG B N 1
ATOM 3396 C CA . ARG B 1 185 ? -12.672 -6.66 -12.359 1 97.06 185 ARG B CA 1
ATOM 3397 C C . ARG B 1 185 ? -12.258 -7.062 -13.766 1 97.06 185 ARG B C 1
ATOM 3399 O O . ARG B 1 185 ? -12.484 -8.203 -14.18 1 97.06 185 ARG B O 1
ATOM 3406 N N . HIS B 1 186 ? -11.719 -6.074 -14.453 1 96 186 HIS B N 1
ATOM 3407 C CA . HIS B 1 186 ? -11.234 -6.344 -15.805 1 96 186 HIS B CA 1
ATOM 3408 C C . HIS B 1 186 ? -10.211 -7.473 -15.812 1 96 186 HIS B C 1
ATOM 3410 O O . HIS B 1 186 ? -10.242 -8.336 -16.688 1 96 186 HIS B O 1
ATOM 3416 N N . GLY B 1 187 ? -9.367 -7.5 -14.844 1 92.12 187 GLY B N 1
ATOM 3417 C CA . GLY B 1 187 ? -8.383 -8.562 -14.727 1 92.12 187 GLY B CA 1
ATOM 3418 C C . GLY B 1 187 ? -9 -9.938 -14.594 1 92.12 187 GLY B C 1
ATOM 3419 O O . GLY B 1 187 ? -8.594 -10.883 -15.273 1 92.12 187 GLY B O 1
ATOM 3420 N N . TYR B 1 188 ? -9.922 -10.023 -13.781 1 94.88 188 TYR B N 1
ATOM 3421 C CA . TYR B 1 188 ? -10.609 -11.305 -13.609 1 94.88 188 TYR B CA 1
ATOM 3422 C C . TYR B 1 188 ? -11.328 -11.719 -14.883 1 94.88 188 TYR B C 1
ATOM 3424 O O . TYR B 1 188 ? -11.383 -12.898 -15.219 1 94.88 188 TYR B O 1
ATOM 3432 N N . ASN B 1 189 ? -11.836 -10.75 -15.625 1 96.06 189 ASN B N 1
ATOM 3433 C CA . ASN B 1 189 ? -12.625 -11.055 -16.812 1 96.06 189 ASN B CA 1
ATOM 3434 C C . ASN B 1 189 ? -11.734 -11.383 -18.016 1 96.06 189 ASN B C 1
ATOM 3436 O O . ASN B 1 189 ? -12.133 -12.125 -18.906 1 96.06 189 ASN B O 1
ATOM 3440 N N . THR B 1 190 ? -10.562 -10.828 -18.016 1 92.75 190 THR B N 1
ATOM 3441 C CA . THR B 1 190 ? -9.719 -10.977 -19.203 1 92.75 190 THR B CA 1
ATOM 3442 C C . THR B 1 190 ? -8.789 -12.18 -19.047 1 92.75 190 THR B C 1
ATOM 3444 O O . THR B 1 190 ? -8.242 -12.672 -20.031 1 92.75 190 THR B O 1
ATOM 3447 N N . ASN B 1 191 ? -8.609 -12.625 -17.875 1 87.75 191 ASN B N 1
ATOM 3448 C CA . ASN B 1 191 ? -7.773 -13.805 -17.672 1 87.75 191 ASN B CA 1
ATOM 3449 C C . ASN B 1 191 ? -8.5 -15.078 -18.094 1 87.75 191 ASN B C 1
ATOM 3451 O O . ASN B 1 191 ? -9.68 -15.258 -17.781 1 87.75 191 ASN B O 1
ATOM 3455 N N . ASN B 1 192 ? -7.742 -15.836 -18.812 1 89.69 192 ASN B N 1
ATOM 3456 C CA . ASN B 1 192 ? -8.227 -17.188 -19.094 1 89.69 192 ASN B CA 1
ATOM 3457 C C . ASN B 1 192 ? -7.836 -18.156 -17.984 1 89.69 192 ASN B C 1
ATOM 3459 O O . ASN B 1 192 ? -6.695 -18.625 -17.938 1 89.69 192 ASN B O 1
ATOM 3463 N N . PHE B 1 193 ? -8.773 -18.562 -17.156 1 88.88 193 PHE B N 1
ATOM 3464 C CA . PHE B 1 193 ? -8.492 -19.344 -15.961 1 88.88 193 PHE B CA 1
ATOM 3465 C C . PHE B 1 193 ? -8.25 -20.812 -16.297 1 88.88 193 PHE B C 1
ATOM 3467 O O . PHE B 1 193 ? -7.672 -21.547 -15.5 1 88.88 193 PHE B O 1
ATOM 3474 N N . PHE B 1 194 ? -8.672 -21.219 -17.516 1 86.62 194 PHE B N 1
ATOM 3475 C CA . PHE B 1 194 ? -8.305 -22.562 -17.953 1 86.62 194 PHE B CA 1
ATOM 3476 C C . PHE B 1 194 ? -6.793 -22.703 -18.062 1 86.62 194 PHE B C 1
ATOM 3478 O O . PHE B 1 194 ? -6.234 -23.75 -17.703 1 86.62 194 PHE B O 1
ATOM 3485 N N . LYS B 1 195 ? -6.23 -21.656 -18.531 1 78.69 195 LYS B N 1
ATOM 3486 C CA . LYS B 1 195 ? -4.781 -21.672 -18.719 1 78.69 195 LYS B CA 1
ATOM 3487 C C . LYS B 1 195 ? -4.055 -21.719 -17.375 1 78.69 195 LYS B C 1
ATOM 3489 O O . LYS B 1 195 ? -2.855 -22 -17.328 1 78.69 195 LYS B O 1
ATOM 3494 N N . MET B 1 196 ? -4.816 -21.469 -16.328 1 77 196 MET B N 1
ATOM 3495 C CA . MET B 1 196 ? -4.23 -21.453 -14.984 1 77 196 MET B CA 1
ATOM 3496 C C . MET B 1 196 ? -4.594 -22.719 -14.211 1 77 196 MET B C 1
ATOM 3498 O O . MET B 1 196 ? -4.363 -22.812 -13.008 1 77 196 MET B O 1
ATOM 3502 N N . GLY B 1 197 ? -5.246 -23.625 -14.867 1 75.38 197 GLY B N 1
ATOM 3503 C CA . GLY B 1 197 ? -5.52 -24.938 -14.273 1 75.38 197 GLY B CA 1
ATO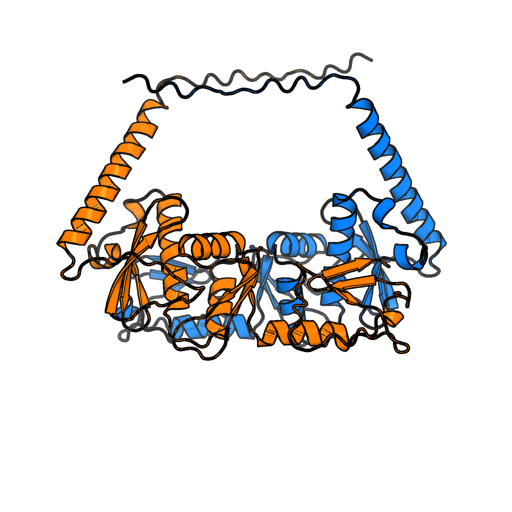M 3504 C C . GLY B 1 197 ? -6.902 -25.031 -13.656 1 75.38 197 GLY B C 1
ATOM 3505 O O . GLY B 1 197 ? -7.258 -26.062 -13.078 1 75.38 197 GLY B O 1
ATOM 3506 N N . TYR B 1 198 ? -7.633 -23.953 -13.789 1 84.38 198 TYR B N 1
ATOM 3507 C CA . TYR B 1 198 ? -9.008 -24.016 -13.305 1 84.38 198 TYR B CA 1
ATOM 3508 C C . TYR B 1 198 ? -9.922 -24.672 -14.336 1 84.38 198 TYR B C 1
ATOM 3510 O O . TYR B 1 198 ? -9.555 -24.781 -15.508 1 84.38 198 TYR B O 1
ATOM 3518 N N . THR B 1 199 ? -11.023 -25.188 -13.805 1 87.88 199 THR B N 1
ATOM 3519 C CA . THR B 1 199 ? -11.961 -25.875 -14.68 1 87.88 199 THR B CA 1
ATOM 3520 C C . THR B 1 199 ? -13.367 -25.281 -14.539 1 87.88 199 THR B C 1
ATOM 3522 O O . THR B 1 199 ? -13.586 -24.391 -13.734 1 87.88 199 THR B O 1
ATOM 3525 N N . LYS B 1 200 ? -14.273 -25.781 -15.336 1 92.19 200 LYS B N 1
ATOM 3526 C CA . LYS B 1 200 ? -15.664 -25.344 -15.281 1 92.19 200 LYS B CA 1
ATOM 3527 C C . LYS B 1 200 ? -16.297 -25.656 -13.93 1 92.19 200 LYS B C 1
ATOM 3529 O O . LYS B 1 200 ? -17.297 -25.047 -13.555 1 92.19 200 LYS B O 1
ATOM 3534 N N . ASP B 1 201 ? -15.727 -26.547 -13.211 1 91.06 201 ASP B N 1
ATOM 3535 C CA . ASP B 1 201 ? -16.25 -26.922 -11.906 1 91.06 201 ASP B CA 1
ATOM 3536 C C . ASP B 1 201 ? -15.719 -26 -10.812 1 91.06 201 ASP B C 1
ATOM 3538 O O . ASP B 1 201 ? -16.203 -26.031 -9.672 1 91.06 201 ASP B O 1
ATOM 3542 N N . SER B 1 202 ? -14.75 -25.234 -11.234 1 89.44 202 SER B N 1
ATOM 3543 C CA . SER B 1 202 ? -14.242 -24.266 -10.266 1 89.44 202 SER B CA 1
ATOM 3544 C C . SER B 1 202 ? -15.32 -23.25 -9.898 1 89.44 202 SER B C 1
ATOM 3546 O O . SER B 1 202 ? -16.109 -22.828 -10.742 1 89.44 202 SER B O 1
ATOM 3548 N N . VAL B 1 203 ? -15.312 -22.859 -8.617 1 94.5 203 VAL B N 1
ATOM 3549 C CA . VAL B 1 203 ? -16.297 -21.891 -8.141 1 94.5 203 VAL B CA 1
ATOM 3550 C C . VAL B 1 203 ? -15.57 -20.641 -7.645 1 94.5 203 VAL B C 1
ATOM 3552 O O . VAL B 1 203 ? -14.695 -20.719 -6.777 1 94.5 203 VAL B O 1
ATOM 3555 N N . PHE B 1 204 ? -15.961 -19.562 -8.273 1 96.06 204 PHE B N 1
ATOM 3556 C CA . PHE B 1 204 ? -15.453 -18.25 -7.855 1 96.06 204 PHE B CA 1
ATOM 3557 C C . PHE B 1 204 ? -16.516 -17.5 -7.055 1 96.06 204 PHE B C 1
ATOM 3559 O O . PHE B 1 204 ? -17.578 -17.172 -7.57 1 96.06 204 PHE B O 1
ATOM 3566 N N . THR B 1 205 ? -16.234 -17.328 -5.805 1 97.25 205 THR B N 1
ATOM 3567 C CA . THR B 1 205 ? -17.094 -16.453 -5.012 1 97.25 205 THR B CA 1
ATOM 3568 C C . THR B 1 205 ? -16.531 -15.031 -4.969 1 97.25 205 THR B C 1
ATOM 3570 O O . THR B 1 205 ? -15.445 -14.805 -4.43 1 97.25 205 THR B O 1
ATOM 3573 N N . ILE B 1 206 ? -17.281 -14.164 -5.562 1 97.62 206 ILE B N 1
ATOM 3574 C CA . ILE B 1 206 ? -16.844 -12.773 -5.695 1 97.62 206 ILE B CA 1
ATOM 3575 C C . ILE B 1 206 ? -17.953 -11.844 -5.23 1 97.62 206 ILE B C 1
ATOM 3577 O O . ILE B 1 206 ? -19.062 -11.867 -5.773 1 97.62 206 ILE B O 1
ATOM 3581 N N . ASP B 1 207 ? -17.609 -11.047 -4.285 1 97.31 207 ASP B N 1
ATOM 3582 C CA . ASP B 1 207 ? -18.578 -10.094 -3.76 1 97.31 207 ASP B CA 1
ATOM 3583 C C . ASP B 1 207 ? -19.875 -10.789 -3.352 1 97.31 207 ASP B C 1
ATOM 3585 O O . ASP B 1 207 ? -20.969 -10.32 -3.672 1 97.31 207 ASP B O 1
ATOM 3589 N N . GLY B 1 208 ? -19.688 -11.992 -2.795 1 95.75 208 GLY B N 1
ATOM 3590 C CA . GLY B 1 208 ? -20.797 -12.742 -2.236 1 95.75 208 GLY B CA 1
ATOM 3591 C C . GLY B 1 208 ? -21.562 -13.539 -3.277 1 95.75 208 GLY B C 1
ATOM 3592 O O . GLY B 1 208 ? -22.531 -14.227 -2.951 1 95.75 208 GLY B O 1
ATOM 3593 N N . GLN B 1 209 ? -21.141 -13.453 -4.488 1 97.44 209 GLN B N 1
ATOM 3594 C CA . GLN B 1 209 ? -21.828 -14.164 -5.57 1 97.44 209 GLN B CA 1
ATOM 3595 C C . GLN B 1 209 ? -20.938 -15.242 -6.172 1 97.44 209 GLN B C 1
ATOM 3597 O O . GLN B 1 209 ? -19.719 -15.055 -6.285 1 97.44 209 GLN B O 1
ATOM 3602 N N . GLU B 1 210 ? -21.562 -16.266 -6.617 1 97.75 210 GLU B N 1
ATOM 3603 C CA . GLU B 1 210 ? -20.812 -17.344 -7.27 1 97.75 210 GLU B CA 1
ATOM 3604 C C . GLU B 1 210 ? -20.734 -17.125 -8.781 1 97.75 210 GLU B C 1
ATOM 3606 O O . GLU B 1 210 ? -21.719 -16.75 -9.406 1 97.75 210 GLU B O 1
ATOM 3611 N N . PHE B 1 211 ? -19.609 -17.281 -9.258 1 97.75 211 PHE B N 1
ATOM 3612 C CA . PHE B 1 211 ? -19.344 -17.203 -10.688 1 97.75 211 PHE B CA 1
ATOM 3613 C C . PHE B 1 211 ? -18.688 -18.484 -11.188 1 97.75 211 PHE B C 1
ATOM 3615 O O . PHE B 1 211 ? -17.938 -19.125 -10.438 1 97.75 211 PHE B O 1
ATOM 3622 N N . HIS B 1 212 ? -18.922 -18.781 -12.438 1 96.81 212 HIS B N 1
ATOM 3623 C CA . HIS B 1 212 ? -18.344 -19.953 -13.086 1 96.81 212 HIS B CA 1
ATOM 3624 C C . HIS B 1 212 ? -17.688 -19.578 -14.414 1 96.81 212 HIS B C 1
ATOM 3626 O O . HIS B 1 212 ? -18.031 -18.562 -15.023 1 96.81 212 HIS B O 1
ATOM 3632 N N . LEU B 1 213 ? -16.75 -20.406 -14.719 1 96.75 213 LEU B N 1
ATOM 3633 C CA . LEU B 1 213 ? -16.047 -20.172 -15.984 1 96.75 213 LEU B CA 1
ATOM 3634 C C . LEU B 1 213 ? -16.938 -20.531 -17.172 1 96.75 213 LEU B C 1
ATOM 3636 O O . LEU B 1 213 ? -17.656 -21.531 -17.125 1 96.75 213 LEU B O 1
ATOM 3640 N N . ASP B 1 214 ? -16.906 -19.719 -18.203 1 96.88 214 ASP B N 1
ATOM 3641 C CA . ASP B 1 214 ? -17.609 -20.062 -19.438 1 96.88 214 ASP B CA 1
ATOM 3642 C C . ASP B 1 214 ? -16.766 -21 -20.312 1 96.88 214 ASP B C 1
ATOM 3644 O O . ASP B 1 214 ? -15.758 -21.531 -19.859 1 96.88 214 ASP B O 1
ATOM 3648 N N . ASP B 1 215 ? -17.188 -21.266 -21.531 1 96.12 215 ASP B N 1
ATOM 3649 C CA . ASP B 1 215 ? -16.562 -22.25 -22.391 1 96.12 215 ASP B CA 1
ATOM 3650 C C . ASP B 1 215 ? -15.156 -21.828 -22.797 1 96.12 215 ASP B C 1
ATOM 3652 O O . ASP B 1 215 ? -14.367 -22.641 -23.281 1 96.12 215 ASP B O 1
ATOM 3656 N N . THR B 1 216 ? -14.898 -20.516 -22.625 1 95.62 216 THR B N 1
ATOM 3657 C CA . THR B 1 216 ? -13.594 -20.016 -23.047 1 95.62 216 THR B CA 1
ATOM 3658 C C . THR B 1 216 ? -12.688 -19.797 -21.844 1 95.62 216 THR B C 1
ATOM 3660 O O . THR B 1 216 ? -11.57 -19.297 -21.969 1 95.62 216 THR B O 1
ATOM 3663 N N . GLY B 1 217 ? -13.18 -20.078 -20.641 1 95.5 217 GLY B N 1
ATOM 3664 C CA . GLY B 1 217 ? -12.359 -19.984 -19.438 1 95.5 217 GLY B CA 1
ATOM 3665 C C . GLY B 1 217 ? -12.445 -18.625 -18.766 1 95.5 217 GLY B C 1
ATOM 3666 O O . GLY B 1 217 ? -11.57 -18.266 -17.969 1 95.5 217 GLY B O 1
ATOM 3667 N N . HIS B 1 218 ? -13.547 -17.875 -19.078 1 97.19 218 HIS B N 1
ATOM 3668 C CA . HIS B 1 218 ? -13.664 -16.516 -18.562 1 97.19 218 HIS B CA 1
ATOM 3669 C C . HIS B 1 218 ? -14.875 -16.391 -17.641 1 97.19 218 HIS B C 1
ATOM 3671 O O . HIS B 1 218 ? -15.805 -17.203 -17.703 1 97.19 218 HIS B O 1
ATOM 3677 N N . LEU B 1 219 ? -14.914 -15.508 -16.656 1 97.12 219 LEU B N 1
ATOM 3678 C CA . LEU B 1 219 ? -15.938 -15.383 -15.625 1 97.12 219 LEU B CA 1
ATOM 3679 C C . LEU B 1 219 ? -17.047 -14.438 -16.078 1 97.12 219 LEU B C 1
ATOM 3681 O O . LEU B 1 219 ? -18.188 -14.555 -15.617 1 97.12 219 LEU B O 1
ATOM 3685 N N . ASN B 1 220 ? -16.828 -13.406 -16.906 1 97.25 220 ASN B N 1
ATOM 3686 C CA . ASN B 1 220 ? -17.797 -12.414 -17.359 1 97.25 220 ASN B CA 1
ATOM 3687 C C . ASN B 1 220 ? -18.453 -11.688 -16.188 1 97.25 220 ASN B C 1
ATOM 3689 O O . ASN B 1 220 ? -19.672 -11.625 -16.109 1 97.25 220 ASN B O 1
ATOM 3693 N N . ILE B 1 221 ? -17.781 -11.203 -15.273 1 98.25 221 ILE B N 1
ATOM 3694 C CA . ILE B 1 221 ? -18.234 -10.492 -14.086 1 98.25 221 ILE B CA 1
ATOM 3695 C C . ILE B 1 221 ? -18.828 -9.141 -14.484 1 98.25 221 ILE B C 1
ATOM 3697 O O . ILE B 1 221 ? -18.172 -8.352 -15.172 1 98.25 221 ILE B O 1
ATOM 3701 N N . PRO B 1 222 ? -20.047 -8.828 -14.07 1 97.69 222 PRO B N 1
ATOM 3702 C CA . PRO B 1 222 ? -20.688 -7.578 -14.492 1 97.69 222 PRO B CA 1
ATOM 3703 C C . PRO B 1 222 ? -20.047 -6.348 -13.844 1 97.69 222 PRO B C 1
ATOM 3705 O O . PRO B 1 222 ? -19.391 -6.461 -12.812 1 97.69 222 PRO B O 1
ATOM 3708 N N . GLU B 1 223 ? -20.312 -5.215 -14.453 1 95.75 223 GLU B N 1
ATOM 3709 C CA . GLU B 1 223 ? -19.875 -3.932 -13.922 1 95.75 223 GLU B CA 1
ATOM 3710 C C . GLU B 1 223 ? -20.453 -3.686 -12.523 1 95.75 223 GLU B C 1
ATOM 3712 O O . GLU B 1 223 ? -21.594 -4.059 -12.25 1 95.75 223 GLU B O 1
ATOM 3717 N N . GLY B 1 224 ? -19.688 -3.117 -11.703 1 94.38 224 GLY B N 1
ATOM 3718 C CA . GLY B 1 224 ? -20.156 -2.77 -10.367 1 94.38 224 GLY B CA 1
ATOM 3719 C C . GLY B 1 224 ? -19.812 -3.818 -9.328 1 94.38 224 GLY B C 1
ATOM 3720 O O . GLY B 1 224 ? -19.938 -3.57 -8.125 1 94.38 224 GLY B O 1
ATOM 3721 N N . THR B 1 225 ? -19.344 -4.992 -9.766 1 97.44 225 THR B N 1
ATOM 3722 C CA . THR B 1 225 ? -18.953 -6.047 -8.836 1 97.44 225 THR B CA 1
ATOM 3723 C C . THR B 1 225 ? -17.578 -5.762 -8.227 1 97.44 225 THR B C 1
ATOM 3725 O O . THR B 1 225 ? -16.641 -5.434 -8.945 1 97.44 225 THR B O 1
ATOM 3728 N N . LEU B 1 226 ? -17.531 -5.852 -6.93 1 97.5 226 LEU B N 1
ATOM 3729 C CA . LEU B 1 226 ? -16.25 -5.676 -6.254 1 97.5 226 LEU B CA 1
ATOM 3730 C C . LEU B 1 226 ? -15.383 -6.926 -6.387 1 97.5 226 LEU B C 1
ATOM 3732 O O . LEU B 1 226 ? -15.758 -8 -5.91 1 97.5 226 LEU B O 1
ATOM 3736 N N . CYS B 1 227 ? -14.273 -6.766 -7.043 1 97.5 227 CYS B N 1
ATOM 3737 C CA . CYS B 1 227 ? -13.383 -7.898 -7.262 1 97.5 227 CYS B CA 1
ATOM 3738 C C . CYS B 1 227 ? -12.086 -7.734 -6.48 1 97.5 227 CYS B C 1
ATOM 3740 O O . CYS B 1 227 ? -11.016 -8.125 -6.949 1 97.5 227 CYS B O 1
ATOM 3742 N N . ILE B 1 228 ? -12.125 -7.113 -5.352 1 96.56 228 ILE B N 1
ATOM 3743 C CA . ILE B 1 228 ? -10.945 -6.91 -4.516 1 96.56 228 ILE B CA 1
ATOM 3744 C C . ILE B 1 228 ? -10.617 -8.203 -3.77 1 96.56 228 ILE B C 1
ATOM 3746 O O . ILE B 1 228 ? -11.492 -9.039 -3.551 1 96.56 228 ILE B O 1
ATOM 3750 N N . PRO B 1 229 ? -9.422 -8.414 -3.311 1 93.94 229 PRO B N 1
ATOM 3751 C CA . PRO B 1 229 ? -8.977 -9.68 -2.734 1 93.94 229 PRO B CA 1
ATOM 3752 C C . PRO B 1 229 ? -9.797 -10.102 -1.519 1 93.94 229 PRO B C 1
ATOM 3754 O O . PRO B 1 229 ? -10.055 -11.289 -1.324 1 93.94 229 PRO B O 1
ATOM 3757 N N . SER B 1 230 ? -10.219 -9.156 -0.749 1 92.88 230 SER B N 1
ATOM 3758 C CA . SER B 1 230 ? -10.875 -9.477 0.516 1 92.88 230 SER B CA 1
ATOM 3759 C C . SER B 1 230 ? -12.234 -10.125 0.287 1 92.88 230 SER B C 1
ATOM 3761 O O . SER B 1 230 ? -12.812 -10.703 1.206 1 92.88 230 SER B O 1
ATOM 3763 N N . VAL B 1 231 ? -12.766 -10.094 -0.93 1 95.62 231 VAL B N 1
ATOM 3764 C CA . VAL B 1 231 ? -14.102 -10.641 -1.153 1 95.62 231 VAL B CA 1
ATOM 3765 C C . VAL B 1 231 ? -14.055 -11.672 -2.273 1 95.62 231 VAL B C 1
ATOM 3767 O O . VAL B 1 231 ? -15.078 -11.961 -2.904 1 95.62 231 VAL B O 1
ATOM 3770 N N . VAL B 1 232 ? -12.898 -12.133 -2.586 1 95.12 232 VAL B N 1
ATOM 3771 C CA . VAL B 1 232 ? -12.742 -13.156 -3.609 1 95.12 232 VAL B CA 1
ATOM 3772 C C . VAL B 1 232 ? -12.234 -14.445 -2.975 1 95.12 232 VAL B C 1
ATOM 3774 O O . VAL B 1 232 ? -11.297 -14.422 -2.166 1 95.12 232 VAL B O 1
ATOM 3777 N N . SER B 1 233 ? -12.883 -15.484 -3.266 1 91.94 233 SER B N 1
ATOM 3778 C CA . SER B 1 233 ? -12.438 -16.828 -2.928 1 91.94 233 SER B CA 1
ATOM 3779 C C . SER B 1 233 ? -12.656 -17.797 -4.09 1 91.94 233 SER B C 1
ATOM 3781 O O . SER B 1 233 ? -13.656 -17.703 -4.805 1 91.94 233 SER B O 1
ATOM 3783 N N . ILE B 1 234 ? -11.719 -18.672 -4.266 1 89.06 234 ILE B N 1
ATOM 3784 C CA . ILE B 1 234 ? -11.789 -19.594 -5.391 1 89.06 234 ILE B CA 1
ATOM 3785 C C . ILE B 1 234 ? -11.664 -21.031 -4.887 1 89.06 234 ILE B C 1
ATOM 3787 O O . ILE B 1 234 ? -10.781 -21.344 -4.086 1 89.06 234 ILE B O 1
ATOM 3791 N N . LYS B 1 235 ? -12.594 -21.828 -5.289 1 84.75 235 LYS B N 1
ATOM 3792 C CA . LYS B 1 235 ? -12.531 -23.266 -5.062 1 84.75 235 LYS B CA 1
ATOM 3793 C C . LYS B 1 235 ? -12.305 -24.016 -6.367 1 84.75 235 LYS B C 1
ATOM 3795 O O . LYS B 1 235 ? -13.109 -23.922 -7.297 1 84.75 235 LYS B O 1
ATOM 3800 N N . LYS B 1 236 ? -11.203 -24.641 -6.469 1 81.12 236 LYS B N 1
ATOM 3801 C CA . LYS B 1 236 ? -10.867 -25.391 -7.684 1 81.12 236 LYS B CA 1
ATOM 3802 C C . LYS B 1 236 ? -11.664 -26.688 -7.766 1 81.12 236 LYS B C 1
ATOM 3804 O O . LYS B 1 236 ? -11.977 -27.297 -6.742 1 81.12 236 LYS B O 1
#

Organism: Clostridium tetani (strain Massachusetts / E88) (NCBI:txid212717)

Sequence (472 aa):
MNWGIGSYYKNFNLSNSNIINKHTSKTNRKLLNLNISKSVQKFLSTPLQELSFKGNIIDIKNGYNYKVKTLMHGYAEISVNNNTSELLLYKMYPNKDITSLFDKYEFNDLAKTNDLIGFLSSGKSLEKIVDLIRVFMPNTKDVGARLQNLGIEPGKHFEIKGYSEKLFLDNSGWIYTNKELESLRHGYNTNNFFKMGYTKDSVFTIDGQEFHLDDTGHLNIPEGTLCIPSVVSIKKMNWGIGSYYKNFNLSNSNIINKHTSKTNRKLLNLNISKSVQKFLSTPLQELSFKGNIIDIKNGYNYKVKTLMHGYAEISVNNNTSELLLYKMYPNKDITSLFDKYEFNDLAKTNDLIGFLSSGKSLEKIVDLIRVFMPNTKDVGARLQNLGIEPGKHFEIKGYSEKLFLDNSGWIYTNKELESLRHGYNTNNFFKMGYTKDSVFTIDGQEFHLDDTGHLNIPEGTLCIPSVVSIKK